Protein AF-A0A4Q2DQT7-F1 (afdb_monomer_lite)

Radius of gyration: 29.02 Å; chains: 1; bounding box: 100×61×74 Å

InterPro domains:
  IPR001128 Cytochrome P450 [PF00067] (127-273)
  IPR001128 Cytochrome P450 [PF00067] (301-373)
  IPR036396 Cytochrome P450 superfamily [G3DSA:1.10.630.10] (74-297)
  IPR036396 Cytochrome P450 superfamily [G3DSA:1.10.630.10] (298-416)
  IPR036396 Cytochrome P450 superfamily [SSF48264] (77-374)
  IPR050121 Cytochrome P450 monooxygenase [PTHR24305] (57-273)

Foldseek 3Di:
DLLLVLLVVLLVCCVPPVDPAPVVVCCSLPVSLVVSLVVVVVVVPDDDDDPVVSSVVSSVSNVVSNLVVQLCQLCDPVNPCNPFDDDSCVSRDCVVLVVCVVVVNNVVVVVVRCVPRNDTHPDPLLVLLVLLLQLQDPPVLVLLVVLLVVLLVVLVVLVQVQLVPDPPSKHKFQPLQSVQLSVLQSLLCQLQVGDRPCNPPNCPVCLQVLQQVLVLLVLQLVVVVVCNSVQCNDCVNVVSVVVLLVVLLVSLVNSVVDDRPGCHSLCSSQVVPDDPVDPVSNVVSSVVSSVCSSVSSPQPDDAADDDDDDDDDDDDDDDDDDDDDPPDPDDPVPDQPQHDDSNGRSCVSVVVVSVVVSVVVDVVFKDKAAPPPPDPPPPVDDDDSVVSVVVQVVRWDPSVHTHTYGDIIMMHTPVVVVVDPDDPPDDDD

pLDDT: mean 72.53, std 17.15, range [27.42, 95.5]

Secondary structure (DSSP, 8-state):
-HHHHHHHHHHHHHHHH----HHHHHIIIIIHHHHHHHHHHHTT-S-PPPHHHHHHHHHHHHHHHHHHHHHHHHHSTTSTTTTS---HHHHH-SHHHHHHHHTT-HHHHHHHHHHHH-S----HHHHHHHHHHHHTSTTHHHHHHHHHHHHHHHHHHHHHHHHHHSGGGEEEEEHHHHHHHHHHHHHHHHHHS----HHHH-STT-HHHHHHHHHHHHHHHTTSTTHHHHHHTSHHHHHHHHHHHHHHHHHHHHHHHS---S--HHHHHTGGG--TT-HHHHHHHHHHHHHHHHHHHHTT--EE------------------S--------TTT--TT--GGGS-TTHHHHHHHHHHHHHHHHHHEEEE-GGGS-TTSS-S---HHHHHHHHHHT-EESSSEEE---EEEEEESGGGGS----------

Sequence (429 aa):
MLHILSAVAVYVFFKEREPVDLPTILALLVAVPSASITLKNYLNLVNPPPFGTSCLQSFFAFYLVLLSCMMAYRLSSFHPLYKYPGPLLCKVTKLWITWLAYRGKLHLYYKSLHDVYGPIVRIVHARLRRRWNEAFSTKPLKDYQDILVERAQQLCDHLEDLCLRAPGDVATFDLAKWISLFSFDFMGDIAFGGGFELMRDQDAQGIWQRMEKGLTHQSIIQHALWVGVAFQSIPFFSAGMRQFARFAMEQAKRRISTDVKRKDLFYHLYEATADPSNPSSYEAQLSAAVTDSTLIIIAERWLNANSSNTGTNTSSSSSSTSEGDQKFKTDREAFIPFSYGPANCAGKPLALLEVRYVIALLVTRFEFFLPVQASEEEMGIPVDSKKLACQWEDALEDRFVFTKGPLRVSVRSRTNNQGGTGTRTAEED

Structure (mmCIF, N/CA/C/O backbone):
data_AF-A0A4Q2DQT7-F1
#
_entry.id   AF-A0A4Q2DQT7-F1
#
loop_
_atom_site.group_PDB
_atom_site.id
_atom_site.type_symbol
_atom_site.label_atom_id
_atom_site.label_alt_id
_atom_site.label_comp_id
_atom_site.label_asym_id
_atom_site.label_entity_id
_atom_site.label_seq_id
_atom_site.pdbx_PDB_ins_code
_atom_site.Cartn_x
_atom_site.Cartn_y
_atom_site.Cartn_z
_atom_site.occupancy
_atom_site.B_iso_or_equiv
_atom_site.auth_seq_id
_atom_site.auth_comp_id
_atom_site.auth_asym_id
_atom_site.auth_atom_id
_atom_site.pdbx_PDB_model_num
ATOM 1 N N . MET A 1 1 ? 35.945 -2.328 -29.315 1.00 69.44 1 MET A N 1
ATOM 2 C CA . MET A 1 1 ? 35.466 -3.507 -28.560 1.00 69.44 1 MET A CA 1
ATOM 3 C C . MET A 1 1 ? 35.268 -3.226 -27.074 1.00 69.44 1 MET A C 1
ATOM 5 O O . MET A 1 1 ? 34.177 -3.494 -26.597 1.00 69.44 1 MET A O 1
ATOM 9 N N . LEU A 1 2 ? 36.235 -2.628 -26.363 1.00 79.50 2 LEU A N 1
ATOM 10 C CA . LEU A 1 2 ? 36.124 -2.368 -24.915 1.00 79.50 2 LEU A CA 1
ATOM 11 C C . LEU A 1 2 ? 34.833 -1.626 -24.495 1.00 79.50 2 LEU A C 1
ATOM 13 O O . LEU A 1 2 ? 34.138 -2.093 -23.602 1.00 79.50 2 LEU A O 1
ATOM 17 N N . HIS A 1 3 ? 34.454 -0.544 -25.192 1.00 80.88 3 HIS A N 1
ATOM 18 C CA . HIS A 1 3 ? 33.212 0.203 -24.906 1.00 80.88 3 HIS A CA 1
ATOM 19 C C . HIS A 1 3 ? 31.926 -0.603 -25.137 1.00 80.88 3 HIS A C 1
ATOM 21 O O . HIS A 1 3 ? 30.912 -0.343 -24.502 1.00 80.88 3 HIS A O 1
ATOM 27 N N . ILE A 1 4 ? 31.961 -1.567 -26.061 1.00 83.62 4 ILE A N 1
ATOM 28 C CA . ILE A 1 4 ? 30.804 -2.412 -26.377 1.00 83.62 4 ILE A CA 1
ATOM 29 C C . ILE A 1 4 ? 30.608 -3.417 -25.241 1.00 83.62 4 ILE A C 1
ATOM 31 O O . ILE A 1 4 ? 29.507 -3.548 -24.721 1.00 83.62 4 ILE A O 1
ATOM 35 N N . LEU A 1 5 ? 31.692 -4.073 -24.811 1.00 86.25 5 LEU A N 1
ATOM 36 C CA . LEU A 1 5 ? 31.664 -5.031 -23.705 1.00 86.25 5 LEU A CA 1
ATOM 37 C C . LEU A 1 5 ? 31.256 -4.363 -22.388 1.00 86.25 5 LEU A C 1
ATOM 39 O O . LEU A 1 5 ? 30.416 -4.903 -21.673 1.00 86.25 5 LEU A O 1
ATOM 43 N N . SER A 1 6 ? 31.786 -3.171 -22.091 1.00 86.94 6 SER A N 1
ATOM 44 C CA . SER A 1 6 ? 31.409 -2.442 -20.877 1.00 86.94 6 SER A CA 1
ATOM 45 C C . SER A 1 6 ? 29.956 -1.962 -20.911 1.00 86.94 6 SER A C 1
ATOM 47 O O . SER A 1 6 ? 29.261 -2.098 -19.908 1.00 86.94 6 SER A O 1
ATOM 49 N N . ALA A 1 7 ? 29.451 -1.490 -22.056 1.00 88.56 7 ALA A N 1
ATOM 50 C CA . ALA A 1 7 ? 28.042 -1.119 -22.204 1.00 88.56 7 ALA A CA 1
ATOM 51 C C . ALA A 1 7 ? 27.091 -2.319 -22.039 1.00 88.56 7 ALA A C 1
ATOM 53 O O . ALA A 1 7 ? 26.059 -2.195 -21.381 1.00 88.56 7 ALA A O 1
ATOM 54 N N . VAL A 1 8 ? 27.442 -3.489 -22.587 1.00 89.00 8 VAL A N 1
ATOM 55 C CA . VAL A 1 8 ? 26.651 -4.722 -22.426 1.00 89.00 8 VAL A CA 1
ATOM 56 C C . VAL A 1 8 ? 26.678 -5.209 -20.975 1.00 89.00 8 VAL A C 1
ATOM 58 O O . VAL A 1 8 ? 25.630 -5.557 -20.439 1.00 89.00 8 VAL A O 1
ATOM 61 N N . ALA A 1 9 ? 27.836 -5.181 -20.311 1.00 87.62 9 ALA A N 1
ATOM 62 C CA . ALA A 1 9 ? 27.949 -5.549 -18.898 1.00 87.62 9 ALA A CA 1
ATOM 63 C C . ALA A 1 9 ? 27.107 -4.626 -18.001 1.00 87.62 9 ALA A C 1
ATOM 65 O O . ALA A 1 9 ? 26.359 -5.102 -17.148 1.00 87.62 9 ALA A O 1
ATOM 66 N N . VAL A 1 10 ? 27.164 -3.311 -18.243 1.00 88.50 10 VAL A N 1
ATOM 67 C CA . VAL A 1 10 ? 26.319 -2.331 -17.548 1.00 88.50 10 VAL A CA 1
ATOM 68 C C . VAL A 1 10 ? 24.841 -2.602 -17.829 1.00 88.50 10 VAL A C 1
ATOM 70 O O . VAL A 1 10 ? 24.042 -2.617 -16.898 1.00 88.50 10 VAL A O 1
ATOM 73 N N . TYR A 1 11 ? 24.461 -2.889 -19.077 1.00 87.69 11 TYR A N 1
ATOM 74 C CA . TYR A 1 11 ? 23.084 -3.245 -19.421 1.00 87.69 11 TYR A CA 1
ATOM 75 C C . TYR A 1 11 ? 22.578 -4.477 -18.652 1.00 87.69 11 TYR A C 1
ATOM 77 O O . TYR A 1 11 ? 21.480 -4.436 -18.096 1.00 87.69 11 TYR A O 1
ATOM 85 N N . VAL A 1 12 ? 23.368 -5.555 -18.594 1.00 84.44 12 VAL A N 1
ATOM 86 C CA . VAL A 1 12 ? 23.012 -6.772 -17.843 1.00 84.44 12 VAL A CA 1
ATOM 87 C C . VAL A 1 12 ? 22.871 -6.458 -16.355 1.00 84.44 12 VAL A C 1
ATOM 89 O O . VAL A 1 12 ? 21.875 -6.840 -15.748 1.00 84.44 12 VAL A O 1
ATOM 92 N N . PHE A 1 13 ? 23.786 -5.664 -15.792 1.00 84.25 13 PHE A N 1
ATOM 93 C CA . PHE A 1 13 ? 23.692 -5.221 -14.401 1.00 84.25 13 PHE A CA 1
ATOM 94 C C . PHE A 1 13 ? 22.403 -4.430 -14.127 1.00 84.25 13 PHE A C 1
ATOM 96 O O . PHE A 1 13 ? 21.701 -4.707 -13.154 1.00 84.25 13 PHE A O 1
ATOM 103 N N . PHE A 1 14 ? 22.048 -3.480 -15.000 1.00 77.00 14 PHE A N 1
ATOM 104 C CA . PHE A 1 14 ? 20.793 -2.729 -14.893 1.00 77.00 14 PHE A CA 1
ATOM 105 C C . PHE A 1 14 ? 19.562 -3.634 -15.001 1.00 77.00 14 PHE A C 1
ATOM 107 O O . PHE A 1 14 ? 18.567 -3.373 -14.331 1.00 77.00 14 PHE A O 1
ATOM 114 N N . LYS A 1 15 ? 19.622 -4.681 -15.831 1.00 74.06 15 LYS A N 1
ATOM 115 C CA . LYS A 1 15 ? 18.531 -5.645 -16.012 1.00 74.06 15 LYS A CA 1
ATOM 116 C C . LYS A 1 15 ? 18.326 -6.537 -14.783 1.00 74.06 15 LYS A C 1
ATOM 118 O O . LYS A 1 15 ? 17.186 -6.867 -14.485 1.00 74.06 15 LYS A O 1
ATOM 123 N N . GLU A 1 16 ? 19.397 -6.952 -1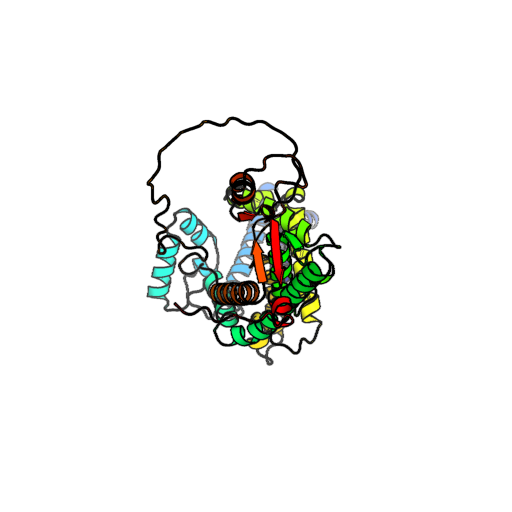4.110 1.00 70.56 16 GLU A N 1
ATOM 124 C CA . GLU A 1 16 ? 19.319 -7.897 -12.986 1.00 70.56 16 GLU A CA 1
ATOM 125 C C . GLU A 1 16 ? 19.112 -7.219 -11.631 1.00 70.56 16 GLU A C 1
ATOM 127 O O . GLU A 1 16 ? 18.407 -7.757 -10.780 1.00 70.56 16 GLU A O 1
ATOM 132 N N . ARG A 1 17 ? 19.747 -6.062 -11.404 1.00 66.38 17 ARG A N 1
ATOM 133 C CA . ARG A 1 17 ? 19.802 -5.435 -10.073 1.00 66.38 17 ARG A CA 1
ATOM 134 C C . ARG A 1 17 ? 18.952 -4.183 -9.915 1.00 66.38 17 ARG A C 1
ATOM 136 O O . ARG A 1 17 ? 18.765 -3.764 -8.779 1.00 66.38 17 ARG A O 1
ATOM 143 N N . GLU A 1 18 ? 18.491 -3.588 -11.018 1.00 69.94 18 GLU A N 1
ATOM 144 C CA . GLU A 1 18 ? 17.679 -2.360 -11.042 1.00 69.94 18 GLU A CA 1
ATOM 145 C C . GLU A 1 18 ? 18.135 -1.304 -10.003 1.00 69.94 18 GLU A C 1
ATOM 147 O O . GLU A 1 18 ? 17.365 -0.936 -9.114 1.00 69.94 18 GLU A O 1
ATOM 152 N N . PRO A 1 19 ? 19.397 -0.821 -10.062 1.00 68.38 19 PRO A N 1
ATOM 153 C CA . PRO A 1 19 ? 19.912 0.111 -9.063 1.00 68.38 19 PRO A CA 1
ATOM 154 C C . PRO A 1 19 ? 19.087 1.404 -9.065 1.00 68.38 19 PRO A C 1
ATOM 156 O O . PRO A 1 19 ? 18.915 2.046 -10.103 1.00 68.38 19 PRO A O 1
ATOM 159 N N . VAL A 1 20 ? 18.580 1.782 -7.892 1.00 61.34 20 VAL A N 1
ATOM 160 C CA . VAL A 1 20 ? 17.772 2.998 -7.676 1.00 61.34 20 VAL A CA 1
ATOM 161 C C . VAL A 1 20 ? 18.572 4.128 -7.037 1.00 61.34 20 VAL A C 1
ATOM 163 O O . VAL A 1 20 ? 18.120 5.269 -6.976 1.00 61.34 20 VAL A O 1
ATOM 166 N N . ASP A 1 21 ? 19.764 3.825 -6.539 1.00 70.69 21 ASP A N 1
ATOM 167 C CA . ASP A 1 21 ? 20.616 4.767 -5.848 1.00 70.69 21 ASP A CA 1
ATOM 168 C C . ASP A 1 21 ? 21.460 5.584 -6.836 1.00 70.69 21 ASP A C 1
ATOM 170 O O . ASP A 1 21 ? 22.226 5.066 -7.652 1.00 70.69 21 ASP A O 1
ATOM 174 N N . LEU A 1 22 ? 21.324 6.907 -6.730 1.00 71.12 22 LEU A N 1
ATOM 175 C CA . LEU A 1 22 ? 22.014 7.874 -7.576 1.00 71.12 22 LEU A CA 1
ATOM 176 C C . LEU A 1 22 ? 23.541 7.661 -7.674 1.00 71.12 22 LEU A C 1
ATOM 178 O O . LEU A 1 22 ? 24.047 7.734 -8.794 1.00 71.12 22 LEU A O 1
ATOM 182 N N . PRO A 1 23 ? 24.300 7.373 -6.592 1.00 79.38 23 PRO A N 1
ATOM 183 C CA . PRO A 1 23 ? 25.744 7.170 -6.710 1.00 79.38 23 PRO A CA 1
ATOM 184 C C . PRO A 1 23 ? 26.111 5.941 -7.551 1.00 79.38 23 PRO A C 1
ATOM 186 O O . PRO A 1 23 ? 27.012 6.045 -8.381 1.00 79.38 23 PRO A O 1
ATOM 189 N N . THR A 1 24 ? 25.406 4.811 -7.416 1.00 78.44 24 THR A N 1
ATOM 190 C CA . THR A 1 24 ? 25.658 3.628 -8.259 1.00 78.44 24 THR A CA 1
ATOM 191 C C . THR A 1 24 ? 25.284 3.894 -9.712 1.00 78.44 24 THR A C 1
ATOM 193 O O . THR A 1 24 ? 26.037 3.531 -10.615 1.00 78.44 24 THR A O 1
ATOM 196 N N . ILE A 1 25 ? 24.172 4.594 -9.962 1.00 80.31 25 ILE A N 1
ATOM 197 C CA . ILE A 1 25 ? 23.775 4.988 -11.322 1.00 80.31 25 ILE A CA 1
ATOM 198 C C . ILE A 1 25 ? 24.847 5.885 -11.959 1.00 80.31 25 ILE A C 1
ATOM 200 O O . ILE A 1 25 ? 25.268 5.635 -13.090 1.00 80.31 25 ILE A O 1
ATOM 204 N N . LEU A 1 26 ? 25.325 6.903 -11.237 1.00 83.31 26 LEU A N 1
ATOM 205 C CA . LEU A 1 26 ? 26.382 7.797 -11.714 1.00 83.31 26 LEU A CA 1
ATOM 206 C C . LEU A 1 26 ? 27.704 7.047 -11.927 1.00 83.31 26 LEU A C 1
ATOM 208 O O . LEU A 1 26 ? 28.368 7.262 -12.939 1.00 83.31 26 LEU A O 1
ATOM 212 N N . ALA A 1 27 ? 28.066 6.120 -11.039 1.00 87.12 27 ALA A N 1
ATOM 213 C CA . ALA A 1 27 ? 29.253 5.286 -11.208 1.00 87.12 27 ALA A CA 1
ATOM 214 C C . ALA A 1 27 ? 29.168 4.427 -12.484 1.00 87.12 27 ALA A C 1
ATOM 216 O O . ALA A 1 27 ? 30.101 4.407 -13.288 1.00 87.12 27 ALA A O 1
ATOM 217 N N . LEU A 1 28 ? 28.032 3.773 -12.731 1.00 86.69 28 LEU A N 1
ATOM 218 C CA . LEU A 1 28 ? 27.845 2.908 -13.898 1.00 86.69 28 LEU A CA 1
ATOM 219 C C . LEU A 1 28 ? 27.759 3.681 -15.220 1.00 86.69 28 LEU A C 1
ATOM 221 O O . LEU A 1 28 ? 28.260 3.204 -16.236 1.00 86.69 28 LEU A O 1
ATOM 225 N N . LEU A 1 29 ? 27.134 4.861 -15.228 1.00 87.06 29 LEU A N 1
ATOM 226 C CA . LEU A 1 29 ? 26.918 5.641 -16.452 1.00 87.06 29 LEU A CA 1
ATOM 227 C C . LEU A 1 29 ? 28.046 6.631 -16.762 1.00 87.06 29 LEU A C 1
ATOM 229 O O . LEU A 1 29 ? 28.227 6.992 -17.922 1.00 87.06 29 LEU A O 1
ATOM 233 N N . VAL A 1 30 ? 28.813 7.067 -15.759 1.00 87.44 30 VAL A N 1
ATOM 234 C CA . VAL A 1 30 ? 29.878 8.070 -15.930 1.00 87.44 30 VAL A CA 1
ATOM 235 C C . VAL A 1 30 ? 31.259 7.469 -15.686 1.00 87.44 30 VAL A C 1
ATOM 237 O O . VAL A 1 30 ? 32.154 7.653 -16.513 1.00 87.44 30 VAL A O 1
ATOM 240 N N . ALA A 1 31 ? 31.457 6.717 -14.599 1.00 85.88 31 ALA A N 1
ATOM 241 C CA . ALA A 1 31 ? 32.786 6.209 -14.250 1.00 85.88 31 ALA A CA 1
ATOM 242 C C . ALA A 1 31 ? 33.231 5.046 -15.154 1.00 85.88 31 ALA A C 1
ATOM 244 O O . ALA A 1 31 ? 34.383 5.016 -15.578 1.00 85.88 31 ALA A O 1
ATOM 245 N N . VAL A 1 32 ? 32.329 4.132 -15.528 1.00 87.00 32 VAL A N 1
ATOM 246 C CA . VAL A 1 32 ? 32.640 2.997 -16.427 1.00 87.00 32 VAL A CA 1
ATOM 247 C C . VAL A 1 32 ? 33.098 3.433 -17.832 1.00 87.00 32 VAL A C 1
ATOM 249 O O . VAL A 1 32 ? 34.148 2.956 -18.288 1.00 87.00 32 VAL A O 1
ATOM 252 N N . PRO A 1 33 ? 32.390 4.332 -18.550 1.00 86.25 33 PRO A N 1
ATOM 253 C CA . PRO A 1 33 ? 32.889 4.832 -19.830 1.00 86.25 33 PRO A CA 1
ATOM 254 C C . PRO A 1 33 ? 34.179 5.646 -19.669 1.00 86.25 33 PRO A C 1
ATOM 256 O O . PRO A 1 33 ? 35.069 5.509 -20.507 1.00 86.25 33 PRO A O 1
ATOM 259 N N . SER A 1 34 ? 34.337 6.397 -18.571 1.00 85.88 34 SER A N 1
ATOM 260 C CA . SER A 1 34 ? 35.576 7.132 -18.265 1.00 85.88 34 SER A CA 1
ATOM 261 C C . SER A 1 34 ? 36.776 6.198 -18.066 1.00 85.88 34 SER A C 1
ATOM 263 O O . SER A 1 34 ? 37.821 6.393 -18.680 1.00 85.88 34 SER A O 1
ATOM 265 N N . ALA A 1 35 ? 36.617 5.123 -17.292 1.00 83.62 35 ALA A N 1
ATOM 266 C CA . ALA A 1 35 ? 37.656 4.115 -17.086 1.00 83.62 35 ALA A CA 1
ATOM 267 C C . ALA A 1 35 ? 38.010 3.377 -18.387 1.00 83.62 35 ALA A C 1
ATOM 269 O O . ALA A 1 35 ? 39.180 3.100 -18.654 1.00 83.62 35 ALA A O 1
ATOM 270 N N . SER A 1 36 ? 37.010 3.118 -19.240 1.00 80.62 36 SER A N 1
ATOM 271 C CA . SER A 1 36 ? 37.222 2.511 -20.560 1.00 80.62 36 SER A CA 1
ATOM 272 C C . SER A 1 36 ? 38.060 3.411 -21.483 1.00 80.62 36 SER A C 1
ATOM 274 O O . SER A 1 36 ? 38.843 2.899 -22.283 1.00 80.62 36 SER A O 1
ATOM 276 N N . ILE A 1 37 ? 37.919 4.740 -21.377 1.00 79.75 37 ILE A N 1
ATOM 277 C CA . ILE A 1 37 ? 38.745 5.720 -22.107 1.00 79.75 37 ILE A CA 1
ATOM 278 C C . ILE A 1 37 ? 40.188 5.676 -21.602 1.00 79.75 37 ILE A C 1
ATOM 280 O O . ILE A 1 37 ? 41.107 5.526 -22.406 1.00 79.75 37 ILE A O 1
ATOM 284 N N . THR A 1 38 ? 40.391 5.760 -20.284 1.00 77.69 38 THR A N 1
ATOM 285 C CA . THR A 1 38 ? 41.729 5.747 -19.674 1.00 77.69 38 THR A CA 1
ATOM 286 C C . THR A 1 38 ? 42.491 4.474 -20.025 1.00 77.69 38 THR A C 1
ATOM 288 O O . THR A 1 38 ? 43.654 4.544 -20.411 1.00 77.69 38 THR A O 1
ATOM 291 N N . LEU A 1 39 ? 41.823 3.318 -19.982 1.00 79.00 39 LEU A N 1
ATOM 292 C CA . LEU A 1 39 ? 42.427 2.035 -20.338 1.00 79.00 39 LEU A CA 1
ATOM 293 C C . LEU A 1 39 ? 42.782 1.954 -21.831 1.00 79.00 39 LEU A C 1
ATOM 295 O O . LEU A 1 39 ? 43.854 1.473 -22.185 1.00 79.00 39 LEU A O 1
ATOM 299 N N . LYS A 1 40 ? 41.919 2.463 -22.718 1.00 75.81 40 LYS A N 1
ATOM 300 C CA . LYS A 1 40 ? 42.194 2.514 -24.163 1.00 75.81 40 LYS A CA 1
ATOM 301 C C . LYS A 1 40 ? 43.375 3.435 -24.491 1.00 75.81 40 LYS A C 1
ATOM 303 O O . LYS A 1 40 ? 44.184 3.083 -25.344 1.00 75.81 40 LYS A O 1
ATOM 308 N N . ASN A 1 41 ? 43.473 4.576 -23.809 1.00 73.62 41 ASN A N 1
ATOM 309 C CA . ASN A 1 41 ? 44.584 5.516 -23.960 1.00 73.62 41 ASN A CA 1
ATOM 310 C C . ASN A 1 41 ? 45.892 4.939 -23.395 1.00 73.62 41 ASN A C 1
ATOM 312 O O . ASN A 1 41 ? 46.941 5.109 -24.003 1.00 73.62 41 ASN A O 1
ATOM 316 N N . TYR A 1 42 ? 45.830 4.212 -22.275 1.00 73.25 42 TYR A N 1
ATOM 317 C CA . TYR A 1 42 ? 46.986 3.543 -21.667 1.00 73.25 42 TYR A CA 1
ATOM 318 C C . TYR A 1 42 ? 47.551 2.416 -22.546 1.00 73.25 42 TYR A C 1
ATOM 320 O O . TYR A 1 42 ? 48.763 2.257 -22.650 1.00 73.25 42 TYR A O 1
ATOM 328 N N . LEU A 1 43 ? 46.682 1.662 -23.227 1.00 74.50 43 LEU A N 1
ATOM 329 C CA . LEU A 1 43 ? 47.076 0.546 -24.095 1.00 74.50 43 LEU A CA 1
ATOM 330 C C . LEU A 1 43 ? 47.658 0.979 -25.459 1.00 74.50 43 LEU A C 1
ATOM 332 O O . LEU A 1 43 ? 48.046 0.113 -26.234 1.00 74.50 43 LEU A O 1
ATOM 336 N N . ASN A 1 44 ? 47.735 2.285 -25.755 1.00 65.62 44 ASN A N 1
ATOM 337 C CA . ASN A 1 44 ? 48.498 2.876 -26.869 1.00 65.62 44 ASN A CA 1
ATOM 338 C C . ASN A 1 44 ? 48.369 2.166 -28.237 1.00 65.62 44 ASN A C 1
ATOM 340 O O . ASN A 1 44 ? 49.344 1.998 -28.966 1.00 65.62 44 ASN A O 1
ATOM 344 N N . LEU A 1 45 ? 47.156 1.746 -28.617 1.00 61.16 45 LEU A N 1
ATOM 345 C CA . LEU A 1 45 ? 46.973 0.920 -29.819 1.00 61.16 45 LEU A CA 1
ATOM 346 C C . LEU A 1 45 ? 46.780 1.693 -31.137 1.00 61.16 45 LEU A C 1
ATOM 348 O O . LEU A 1 45 ? 46.854 1.069 -32.189 1.00 61.16 45 LEU A O 1
ATOM 352 N N . VAL A 1 46 ? 46.542 3.011 -31.132 1.00 57.97 46 VAL A N 1
ATOM 353 C CA . VAL A 1 46 ? 46.389 3.830 -32.357 1.00 57.97 46 VAL A CA 1
ATOM 354 C C . VAL A 1 46 ? 46.715 5.295 -32.036 1.00 57.97 46 VAL A C 1
ATOM 356 O O . VAL A 1 46 ? 46.323 5.760 -30.968 1.00 57.97 46 VAL A O 1
ATOM 359 N N . ASN A 1 47 ? 47.380 6.014 -32.956 1.00 65.00 47 ASN A N 1
ATOM 360 C CA . ASN A 1 47 ? 47.618 7.470 -32.921 1.00 65.00 47 ASN A CA 1
ATOM 361 C C . ASN A 1 47 ? 46.479 8.225 -32.202 1.00 65.00 47 ASN A C 1
ATOM 363 O O . ASN A 1 47 ? 45.355 8.219 -32.718 1.00 65.00 47 ASN A O 1
ATOM 367 N N . PRO A 1 48 ? 46.718 8.831 -31.022 1.00 64.12 48 PRO A N 1
ATOM 368 C CA . PRO A 1 48 ? 45.631 9.341 -30.204 1.00 64.12 48 PRO A CA 1
ATOM 369 C C . PRO A 1 48 ? 45.024 10.588 -30.864 1.00 64.12 48 PRO A C 1
ATOM 371 O O . PRO A 1 48 ? 45.728 11.582 -31.061 1.00 64.12 48 PRO A O 1
ATOM 374 N N . PRO A 1 49 ? 43.719 10.577 -31.194 1.00 67.50 49 PRO A N 1
ATOM 375 C CA . PRO A 1 49 ? 43.025 11.800 -31.556 1.00 67.50 49 PRO A CA 1
ATOM 376 C C . PRO A 1 49 ? 43.031 12.772 -30.363 1.00 67.50 49 PRO A C 1
ATOM 378 O O . PRO A 1 49 ? 43.193 12.334 -29.215 1.00 67.50 49 PRO A O 1
ATOM 381 N N . PRO A 1 50 ? 42.791 14.078 -30.589 1.00 78.88 50 PRO A N 1
ATOM 382 C CA . PRO A 1 50 ? 42.690 15.063 -29.516 1.00 78.88 50 PRO A CA 1
ATOM 383 C C . PRO A 1 50 ? 41.765 14.567 -28.402 1.00 78.88 50 PRO A C 1
ATOM 385 O O . PRO A 1 50 ? 40.658 14.095 -28.680 1.00 78.88 50 PRO A O 1
ATOM 388 N N . PHE A 1 51 ? 42.206 14.694 -27.147 1.00 75.06 51 PHE A N 1
ATOM 389 C CA . PHE A 1 51 ? 41.544 14.123 -25.967 1.00 75.06 51 PHE A CA 1
ATOM 390 C C . PHE A 1 51 ? 40.019 14.340 -25.950 1.00 75.06 51 PHE A C 1
ATOM 392 O O . PHE A 1 51 ? 39.262 13.399 -25.718 1.00 75.06 51 PHE A O 1
ATOM 399 N N . GLY A 1 52 ? 39.552 15.546 -26.296 1.00 76.88 52 GLY A N 1
ATOM 400 C CA . GLY A 1 52 ? 38.122 15.870 -26.340 1.00 76.88 52 GLY A CA 1
ATOM 401 C C . GLY A 1 52 ? 37.313 15.026 -27.334 1.00 76.88 52 GLY A C 1
ATOM 402 O O . GLY A 1 52 ? 36.225 14.555 -27.005 1.00 76.88 52 GLY A O 1
ATOM 403 N N . THR A 1 53 ? 37.856 14.769 -28.527 1.00 78.56 53 THR A N 1
ATOM 404 C CA . THR A 1 53 ? 37.180 13.953 -29.554 1.00 78.56 53 THR A CA 1
ATOM 405 C C . THR A 1 53 ? 37.118 12.477 -29.159 1.00 78.56 53 THR A C 1
ATOM 407 O O . THR A 1 53 ? 36.079 11.838 -29.329 1.00 78.56 53 THR A O 1
ATOM 410 N N . SER A 1 54 ? 38.175 11.964 -28.521 1.00 77.44 54 SER A N 1
ATOM 411 C CA . SER A 1 54 ? 38.231 10.604 -27.971 1.00 77.44 54 SER A CA 1
ATOM 412 C C . SER A 1 54 ? 37.217 10.394 -26.843 1.00 77.44 54 SER A C 1
ATOM 414 O O . SER A 1 54 ? 36.572 9.343 -26.781 1.00 77.44 54 SER A O 1
ATOM 416 N N . CYS A 1 55 ? 37.025 11.400 -25.983 1.00 81.56 55 CYS A N 1
ATOM 417 C CA . CYS A 1 55 ? 36.004 11.386 -24.937 1.00 81.56 55 CYS A CA 1
ATOM 418 C C . CYS A 1 55 ? 34.593 11.362 -25.536 1.00 81.56 55 CYS A C 1
ATOM 420 O O . CYS A 1 55 ? 33.824 10.445 -25.244 1.00 81.56 55 CYS A O 1
ATOM 422 N N . LEU A 1 56 ? 34.272 12.308 -26.426 1.00 84.44 56 LEU A N 1
ATOM 423 C CA . LEU A 1 56 ? 32.962 12.383 -27.083 1.00 84.44 56 LEU A CA 1
ATOM 424 C C . LEU A 1 56 ? 32.615 11.084 -27.815 1.00 84.44 56 LEU A C 1
ATOM 426 O O . LEU A 1 56 ? 31.533 10.536 -27.611 1.00 84.44 56 LEU A O 1
ATOM 430 N N . GLN A 1 57 ? 33.547 10.547 -28.605 1.00 83.31 57 GLN A N 1
ATOM 431 C CA . GLN A 1 57 ? 33.340 9.305 -29.348 1.00 83.31 57 GLN A CA 1
ATOM 432 C C . GLN A 1 57 ? 33.096 8.109 -28.418 1.00 83.31 57 GLN A C 1
ATOM 434 O O . GLN A 1 57 ? 32.259 7.258 -28.715 1.00 83.31 57 GLN A O 1
ATOM 439 N N . SER A 1 58 ? 33.804 8.034 -27.291 1.00 82.75 58 SER A N 1
ATOM 440 C CA . SER A 1 58 ? 33.698 6.911 -26.355 1.00 82.75 58 SER A CA 1
ATOM 441 C C . SER A 1 58 ? 32.394 6.935 -25.562 1.00 82.75 58 SER A C 1
ATOM 443 O O . SER A 1 58 ? 31.734 5.902 -25.451 1.00 82.75 58 SER A O 1
ATOM 445 N N . PHE A 1 59 ? 31.989 8.106 -25.062 1.00 89.06 59 PHE A N 1
ATOM 446 C CA . PHE A 1 59 ? 30.687 8.276 -24.417 1.00 89.06 59 PHE A CA 1
ATOM 447 C C . PHE A 1 59 ? 29.548 8.032 -25.409 1.00 89.06 59 PHE A C 1
ATOM 449 O O . PHE A 1 59 ? 28.621 7.287 -25.100 1.00 89.06 59 PHE A O 1
ATOM 456 N N . PHE A 1 60 ? 29.641 8.584 -26.622 1.00 90.12 60 PHE A N 1
ATOM 457 C CA . PHE A 1 60 ? 28.644 8.364 -27.666 1.00 90.12 60 PHE A CA 1
ATOM 458 C C . PHE A 1 60 ? 28.508 6.879 -28.019 1.00 90.12 60 PHE A C 1
ATOM 460 O O . PHE A 1 60 ? 27.399 6.351 -28.015 1.00 90.12 60 PHE A O 1
ATOM 467 N N . ALA A 1 61 ? 29.622 6.179 -28.254 1.00 88.00 61 ALA A N 1
ATOM 468 C CA . ALA A 1 61 ? 29.610 4.751 -28.562 1.00 88.00 61 ALA A CA 1
ATOM 469 C C . ALA A 1 61 ? 29.037 3.912 -27.408 1.00 88.00 61 ALA A C 1
ATOM 471 O O . ALA A 1 61 ? 28.233 3.014 -27.650 1.00 88.00 61 ALA A O 1
ATOM 472 N N . PHE A 1 62 ? 29.409 4.218 -26.162 1.00 90.31 62 PHE A N 1
ATOM 473 C CA . PHE A 1 62 ? 28.881 3.543 -24.976 1.00 90.31 62 PHE A CA 1
ATOM 474 C C . PHE A 1 62 ? 27.359 3.706 -24.860 1.00 90.31 62 PHE A C 1
ATOM 476 O O . PHE A 1 62 ? 26.640 2.712 -24.754 1.00 90.31 62 PHE A O 1
ATOM 483 N N . TYR A 1 63 ? 26.850 4.940 -24.948 1.00 91.31 63 TYR A N 1
ATOM 484 C CA . TYR A 1 63 ? 25.413 5.204 -24.856 1.00 91.31 63 TYR A CA 1
ATOM 485 C C . TYR A 1 63 ? 24.633 4.644 -26.043 1.00 91.31 63 TYR A C 1
ATOM 487 O O . TYR A 1 63 ? 23.538 4.123 -25.851 1.00 91.31 63 TYR A O 1
ATOM 495 N N . LEU A 1 64 ? 25.187 4.700 -27.256 1.00 92.50 64 LEU A N 1
ATOM 496 C CA . LEU A 1 64 ? 24.556 4.122 -28.439 1.00 92.50 64 LEU A CA 1
ATOM 497 C C . LEU A 1 64 ? 24.385 2.609 -28.275 1.00 92.50 64 LEU A C 1
ATOM 499 O O . LEU A 1 64 ? 23.291 2.096 -28.506 1.00 92.50 64 LEU A O 1
ATOM 503 N N . VAL A 1 65 ? 25.421 1.904 -27.805 1.00 91.81 65 VAL A N 1
ATOM 504 C CA . VAL A 1 65 ? 25.334 0.463 -27.523 1.00 91.81 65 VAL A CA 1
ATOM 505 C C . VAL A 1 65 ? 24.321 0.193 -26.414 1.00 91.81 65 VAL A C 1
ATOM 507 O O . VAL A 1 65 ? 23.426 -0.625 -26.608 1.00 91.81 65 VAL A O 1
ATOM 510 N N . LEU A 1 66 ? 24.387 0.921 -25.298 1.00 88.12 66 LEU A N 1
ATOM 511 C CA . LEU A 1 66 ? 23.461 0.767 -24.173 1.00 88.12 66 LEU A CA 1
ATOM 512 C C . LEU A 1 66 ? 21.991 0.940 -24.606 1.00 88.12 66 LEU A C 1
ATOM 514 O O . LEU A 1 66 ? 21.139 0.103 -24.295 1.00 88.12 66 LEU A O 1
ATOM 518 N N . LEU A 1 67 ? 21.695 1.998 -25.367 1.00 89.31 67 LEU A N 1
ATOM 519 C CA . LEU A 1 67 ? 20.362 2.269 -25.906 1.00 89.31 67 LEU A CA 1
ATOM 520 C C . LEU A 1 67 ? 19.941 1.206 -26.923 1.00 89.31 67 LEU A C 1
ATOM 522 O O . LEU A 1 67 ? 18.791 0.769 -26.892 1.00 89.31 67 LEU A O 1
ATOM 526 N N . SER A 1 68 ? 20.858 0.747 -27.779 1.00 90.00 68 SER A N 1
ATOM 527 C CA . SER A 1 68 ? 20.577 -0.311 -28.752 1.00 90.00 68 SER A CA 1
ATOM 528 C C . SER A 1 68 ? 20.235 -1.642 -28.072 1.00 90.00 68 SER A C 1
ATOM 530 O O . SER A 1 68 ? 19.234 -2.256 -28.433 1.00 90.00 68 SER A O 1
ATOM 532 N N . CYS A 1 69 ? 20.966 -2.041 -27.022 1.00 87.88 69 CYS A N 1
ATOM 533 C CA . CYS A 1 69 ? 20.665 -3.226 -26.215 1.00 87.88 69 CYS A CA 1
ATOM 534 C C . CYS A 1 69 ? 19.300 -3.098 -25.529 1.00 87.88 69 CYS A C 1
ATOM 536 O O . CYS A 1 69 ? 18.488 -4.024 -25.569 1.00 87.88 69 CYS A O 1
ATOM 538 N N . MET A 1 70 ? 19.005 -1.925 -24.958 1.00 84.44 70 MET A N 1
ATOM 539 C CA . MET A 1 70 ? 17.707 -1.646 -24.345 1.00 84.44 70 MET A CA 1
ATOM 540 C C . MET A 1 70 ? 16.560 -1.736 -25.363 1.00 84.44 70 MET A C 1
ATOM 542 O O . MET A 1 70 ? 15.527 -2.341 -25.068 1.00 84.44 70 MET A O 1
ATOM 546 N N . MET A 1 71 ? 16.720 -1.143 -26.550 1.00 87.19 71 MET A N 1
ATOM 547 C CA . MET A 1 71 ? 15.730 -1.194 -27.629 1.00 87.19 71 MET A CA 1
ATOM 548 C C . MET A 1 71 ? 15.529 -2.621 -28.133 1.00 87.19 71 MET A C 1
ATOM 550 O O . MET A 1 71 ? 14.387 -3.074 -28.211 1.00 87.19 71 MET A O 1
ATOM 554 N N . ALA A 1 72 ? 16.624 -3.335 -28.408 1.00 88.44 72 ALA A N 1
ATOM 555 C CA . ALA A 1 72 ? 16.605 -4.714 -28.873 1.00 88.44 72 ALA A CA 1
ATOM 556 C C . ALA A 1 72 ? 15.861 -5.615 -27.885 1.00 88.44 72 ALA A C 1
ATOM 558 O O . ALA A 1 72 ? 14.960 -6.342 -28.286 1.00 88.44 72 ALA A O 1
ATOM 559 N N . TYR A 1 73 ? 16.141 -5.505 -26.584 1.00 84.62 73 TYR A N 1
ATOM 560 C CA . TYR A 1 73 ? 15.420 -6.278 -25.576 1.00 84.62 73 TYR A CA 1
ATOM 561 C C . TYR A 1 73 ? 13.941 -5.893 -25.484 1.00 84.62 73 TYR A C 1
ATOM 563 O O . TYR A 1 73 ? 13.091 -6.771 -25.497 1.00 84.62 73 TYR A O 1
ATOM 571 N N . ARG A 1 74 ? 13.596 -4.597 -25.428 1.00 79.00 74 ARG A N 1
ATOM 572 C CA . ARG A 1 74 ? 12.198 -4.140 -25.247 1.00 79.00 74 ARG A CA 1
ATOM 573 C C . ARG A 1 74 ? 11.280 -4.431 -26.436 1.00 79.00 74 ARG A C 1
ATOM 575 O O . ARG A 1 74 ? 10.058 -4.490 -26.241 1.00 79.00 74 ARG A O 1
ATOM 582 N N . LEU A 1 75 ? 11.859 -4.552 -27.632 1.00 84.56 75 LEU A N 1
ATOM 583 C CA . LEU A 1 75 ? 11.177 -4.895 -28.881 1.00 84.56 75 LEU A CA 1
ATOM 584 C C . LEU A 1 75 ? 11.262 -6.387 -29.223 1.00 84.56 75 LEU A C 1
ATOM 586 O O . LEU A 1 75 ? 10.515 -6.828 -30.087 1.00 84.56 75 LEU A O 1
ATOM 590 N N . SER A 1 76 ? 12.134 -7.153 -28.570 1.00 85.06 76 SER A N 1
ATOM 591 C CA . SER A 1 76 ? 12.272 -8.590 -28.802 1.00 85.06 76 SER A CA 1
ATOM 592 C C . SER A 1 76 ? 11.124 -9.391 -28.180 1.00 85.06 76 SER A C 1
ATOM 594 O O . SER A 1 76 ? 10.525 -8.988 -27.178 1.00 85.06 76 SER A O 1
ATOM 596 N N . SER A 1 77 ? 10.859 -10.564 -28.758 1.00 82.00 77 SER A N 1
ATOM 597 C CA . SER A 1 77 ? 9.911 -11.566 -28.264 1.00 82.00 77 SER A CA 1
ATOM 598 C C . SER A 1 77 ? 10.246 -12.086 -26.864 1.00 82.00 77 SER A C 1
ATOM 600 O O . SER A 1 77 ? 9.344 -12.523 -26.156 1.00 82.00 77 SER A O 1
ATOM 602 N N . PHE A 1 78 ? 11.505 -11.975 -26.428 1.00 73.75 78 PHE A N 1
ATOM 603 C CA . PHE A 1 78 ? 11.930 -12.337 -25.071 1.00 73.75 78 PHE A CA 1
ATOM 604 C C . PHE A 1 78 ? 11.413 -11.375 -23.992 1.00 73.75 78 PHE A C 1
ATOM 606 O O . PHE A 1 78 ? 11.511 -11.669 -22.802 1.00 73.75 78 PHE A O 1
ATOM 613 N N . HIS A 1 79 ? 10.868 -10.214 -24.371 1.00 69.50 79 HIS A N 1
ATOM 614 C CA . HIS A 1 79 ? 10.301 -9.285 -23.405 1.00 69.50 79 HIS A CA 1
ATOM 615 C C . HIS A 1 79 ? 8.913 -9.764 -22.941 1.00 69.50 79 HIS A C 1
ATOM 617 O O . HIS A 1 79 ? 8.022 -9.916 -23.781 1.00 69.50 79 HIS A O 1
ATOM 623 N N . PRO A 1 80 ? 8.631 -9.852 -21.624 1.00 66.81 80 PRO A N 1
ATOM 624 C CA . PRO A 1 80 ? 7.342 -10.339 -21.102 1.00 66.81 80 PRO A CA 1
ATOM 625 C C . PRO A 1 80 ? 6.104 -9.578 -21.615 1.00 66.81 80 PRO A C 1
ATOM 627 O O . PRO A 1 80 ? 4.983 -10.076 -21.593 1.00 66.81 80 PRO A O 1
ATOM 630 N N . LEU A 1 81 ? 6.299 -8.334 -22.066 1.00 62.31 81 LEU A N 1
ATOM 631 C CA . LEU A 1 81 ? 5.255 -7.468 -22.633 1.00 62.31 81 LEU A CA 1
ATOM 632 C C . LEU A 1 81 ? 5.203 -7.422 -24.171 1.00 62.31 81 LEU A C 1
ATOM 634 O O . LEU A 1 81 ? 4.499 -6.568 -24.709 1.00 62.31 81 LEU A O 1
ATOM 638 N N . TYR A 1 82 ? 5.953 -8.263 -24.886 1.00 72.12 82 TYR A N 1
ATOM 639 C CA . TYR A 1 82 ? 6.001 -8.220 -26.354 1.00 72.12 82 TYR A CA 1
ATOM 640 C C . TYR A 1 82 ? 4.635 -8.499 -27.001 1.00 72.12 82 TYR A C 1
ATOM 642 O O . TYR A 1 82 ? 4.264 -7.826 -27.960 1.00 72.12 82 TYR A O 1
ATOM 650 N N . LYS A 1 83 ? 3.851 -9.416 -26.412 1.00 69.12 83 LYS A N 1
ATOM 651 C CA . LYS A 1 83 ? 2.520 -9.832 -26.892 1.00 69.12 83 LYS A CA 1
ATOM 652 C C . LYS A 1 83 ? 1.482 -8.700 -26.911 1.00 69.12 83 LYS A C 1
ATOM 654 O O . LYS A 1 83 ? 0.474 -8.813 -27.600 1.00 69.12 83 LYS A O 1
ATOM 659 N N . TYR A 1 84 ? 1.704 -7.619 -26.161 1.00 70.88 84 TYR A N 1
ATOM 660 C CA . TYR A 1 84 ? 0.732 -6.533 -26.047 1.00 70.88 84 TYR A CA 1
ATOM 661 C C . TYR A 1 84 ? 0.959 -5.452 -27.115 1.00 70.88 84 TYR A C 1
ATOM 663 O O . TYR A 1 84 ? 2.072 -4.912 -27.226 1.00 70.88 84 TYR A O 1
ATOM 671 N N . PRO A 1 85 ? -0.085 -5.094 -27.884 1.00 74.94 85 PRO A N 1
ATOM 672 C CA . PRO A 1 85 ? 0.015 -4.076 -28.917 1.00 74.94 85 PRO A CA 1
ATOM 673 C C . PRO A 1 85 ? 0.209 -2.676 -28.314 1.00 74.94 85 PRO A C 1
ATOM 675 O O . PRO A 1 85 ? -0.138 -2.397 -27.161 1.00 74.94 85 PRO A O 1
ATOM 678 N N . GLY A 1 86 ? 0.828 -1.792 -29.096 1.00 77.94 86 GLY A N 1
ATOM 679 C CA . GLY A 1 86 ? 1.025 -0.394 -28.728 1.00 77.94 86 GLY A CA 1
ATOM 680 C C . GLY A 1 86 ? 2.092 0.316 -29.572 1.00 77.94 86 GLY A C 1
ATOM 681 O O . GLY A 1 86 ? 2.883 -0.350 -30.251 1.00 77.94 86 GLY A O 1
ATOM 682 N N . PRO A 1 87 ? 2.154 1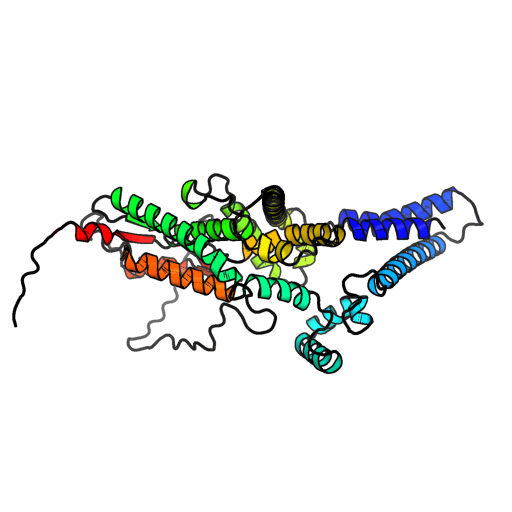.657 -29.504 1.00 83.81 87 PRO A N 1
ATOM 683 C CA . PRO A 1 87 ? 3.089 2.464 -30.284 1.00 83.81 87 PRO A CA 1
ATOM 684 C C . PRO A 1 87 ? 4.548 2.146 -29.943 1.00 83.81 87 PRO A C 1
ATOM 686 O O . PRO A 1 87 ? 4.893 1.961 -28.773 1.00 83.81 87 PRO A O 1
ATOM 689 N N . LEU A 1 88 ? 5.429 2.150 -30.949 1.00 82.31 88 LEU A N 1
ATOM 690 C CA . LEU A 1 88 ? 6.856 1.834 -30.779 1.00 82.31 88 LEU A CA 1
ATOM 691 C C . LEU A 1 88 ? 7.551 2.760 -29.769 1.00 82.31 88 LEU A C 1
ATOM 693 O O . LEU A 1 88 ? 8.284 2.283 -28.904 1.00 82.31 88 LEU A O 1
ATOM 697 N N . LEU A 1 89 ? 7.254 4.063 -29.804 1.00 78.06 89 LEU A N 1
ATOM 698 C CA . LEU A 1 89 ? 7.790 5.038 -28.845 1.00 78.06 89 LEU A CA 1
ATOM 699 C C . LEU A 1 89 ? 7.451 4.674 -27.394 1.00 78.06 89 LEU A C 1
ATOM 701 O O . LEU A 1 89 ? 8.335 4.681 -26.542 1.00 78.06 89 LEU A O 1
ATOM 705 N N . CYS A 1 90 ? 6.208 4.271 -27.119 1.00 74.44 90 CYS A N 1
ATOM 706 C CA . CYS A 1 90 ? 5.771 3.865 -25.780 1.00 74.44 90 CYS A CA 1
ATOM 707 C C . CYS A 1 90 ? 6.331 2.499 -25.348 1.00 74.44 90 CYS A C 1
ATOM 709 O O . CYS A 1 90 ? 6.419 2.224 -24.151 1.00 74.44 90 CYS A O 1
ATOM 711 N N . LYS A 1 91 ? 6.727 1.637 -26.297 1.00 75.88 91 LYS A N 1
ATOM 712 C CA . LYS A 1 91 ? 7.431 0.376 -26.000 1.00 75.88 91 LYS A CA 1
ATOM 713 C C . LYS A 1 91 ? 8.875 0.625 -25.557 1.00 75.88 91 LYS A C 1
ATOM 715 O O . LYS A 1 91 ? 9.385 -0.116 -24.715 1.00 75.88 91 LYS A O 1
ATOM 720 N N . VAL A 1 92 ? 9.518 1.655 -26.111 1.00 80.62 92 VAL A N 1
ATOM 721 C CA . VAL A 1 92 ? 10.943 1.948 -25.901 1.00 80.62 92 VAL A CA 1
ATOM 722 C C . VAL A 1 92 ? 11.179 2.935 -24.761 1.00 80.62 92 VAL A C 1
ATOM 724 O O . VAL A 1 92 ? 12.089 2.710 -23.969 1.00 80.62 92 VAL A O 1
ATOM 727 N N . THR A 1 93 ? 10.376 3.992 -24.622 1.00 80.25 93 THR A N 1
ATOM 728 C CA . THR A 1 93 ? 10.614 5.067 -23.644 1.00 80.25 93 THR A CA 1
ATOM 729 C C . THR A 1 93 ? 9.335 5.554 -22.961 1.00 80.25 93 THR A C 1
ATOM 731 O O . THR A 1 93 ? 8.244 5.516 -23.528 1.00 80.25 93 THR A O 1
ATOM 734 N N . LYS A 1 94 ? 9.480 6.047 -21.723 1.00 71.94 94 LYS A N 1
ATOM 735 C CA . LYS A 1 94 ? 8.398 6.703 -20.970 1.00 71.94 94 LYS A CA 1
ATOM 736 C C . LYS A 1 94 ? 8.314 8.210 -21.236 1.00 71.94 94 LYS A C 1
ATOM 738 O O . LYS A 1 94 ? 7.303 8.807 -20.890 1.00 71.94 94 LYS A O 1
ATOM 743 N N . LEU A 1 95 ? 9.320 8.812 -21.882 1.00 76.81 95 LEU A N 1
ATOM 744 C CA . LEU A 1 95 ? 9.416 10.269 -22.062 1.00 76.81 95 LEU A CA 1
ATOM 745 C C . LEU A 1 95 ? 8.190 10.872 -22.761 1.00 76.81 95 LEU A C 1
ATOM 747 O O . LEU A 1 95 ? 7.693 11.910 -22.337 1.00 76.81 95 LEU A O 1
ATOM 751 N N . TRP A 1 96 ? 7.655 10.188 -23.776 1.00 78.44 96 TRP A N 1
ATOM 752 C CA . TRP A 1 96 ? 6.436 10.620 -24.466 1.00 78.44 96 TRP A CA 1
ATOM 753 C C . TRP A 1 96 ? 5.224 10.684 -23.529 1.00 78.44 96 TRP A C 1
ATOM 755 O O . TRP A 1 96 ? 4.498 11.674 -23.515 1.00 78.44 96 TRP A O 1
ATOM 765 N N . ILE A 1 97 ? 5.032 9.648 -22.706 1.00 69.94 97 ILE A N 1
ATOM 766 C CA . ILE A 1 97 ? 3.932 9.575 -21.735 1.00 69.94 97 ILE A CA 1
ATOM 767 C C . ILE A 1 97 ? 4.105 10.651 -20.660 1.00 69.94 97 ILE A C 1
ATOM 769 O O . ILE A 1 97 ? 3.130 11.302 -20.300 1.00 69.94 97 ILE A O 1
ATOM 773 N N . THR A 1 98 ? 5.335 10.882 -20.192 1.00 71.25 98 THR A N 1
ATOM 774 C CA . THR A 1 98 ? 5.654 11.953 -19.238 1.00 71.25 98 THR A CA 1
ATOM 775 C C . THR A 1 98 ? 5.307 13.331 -19.801 1.00 71.25 98 THR A C 1
ATOM 777 O O . THR A 1 98 ? 4.658 14.124 -19.124 1.00 71.25 98 THR A O 1
ATOM 780 N N . TRP A 1 99 ? 5.669 13.610 -21.056 1.00 75.94 99 TRP A N 1
ATOM 781 C CA . TRP A 1 99 ? 5.322 14.871 -21.717 1.00 75.94 99 TRP A CA 1
ATOM 782 C C . TRP A 1 99 ? 3.803 15.046 -21.884 1.00 75.94 99 TRP A C 1
ATOM 784 O O . TRP A 1 99 ? 3.256 16.124 -21.651 1.00 75.94 99 TRP A O 1
ATOM 794 N N . LEU A 1 100 ? 3.091 13.969 -22.219 1.00 72.50 100 LEU A N 1
ATOM 795 C CA . LEU A 1 100 ? 1.632 13.978 -22.335 1.00 72.50 100 LEU A CA 1
ATOM 796 C C . LEU A 1 100 ? 0.923 14.168 -20.986 1.00 72.50 100 LEU A C 1
ATOM 798 O O . LEU A 1 100 ? -0.105 14.845 -20.918 1.00 72.50 100 LEU A O 1
ATOM 802 N N . ALA A 1 101 ? 1.481 13.589 -19.921 1.00 67.31 101 ALA A N 1
ATOM 803 C CA . ALA A 1 101 ? 1.029 13.782 -18.549 1.00 67.31 101 ALA A CA 1
ATOM 804 C C . ALA A 1 101 ? 1.221 15.235 -18.104 1.00 67.31 101 ALA A C 1
ATOM 806 O O . ALA A 1 101 ? 0.291 15.825 -17.565 1.00 67.31 101 ALA A O 1
ATOM 807 N N . TYR A 1 102 ? 2.369 15.839 -18.426 1.00 70.75 102 TYR A N 1
ATOM 808 C CA . TYR A 1 102 ? 2.637 17.257 -18.175 1.00 70.75 102 TYR A CA 1
ATOM 809 C C . TYR A 1 102 ? 1.610 18.181 -18.853 1.00 70.75 102 TYR A C 1
ATOM 811 O O . TYR A 1 102 ? 1.204 19.190 -18.288 1.00 70.75 102 TYR A O 1
ATOM 819 N N . ARG A 1 103 ? 1.113 17.809 -20.039 1.00 75.25 103 ARG A N 1
ATOM 820 C CA . ARG A 1 103 ? 0.046 18.539 -20.751 1.00 75.25 103 ARG A CA 1
ATOM 821 C C . ARG A 1 103 ? -1.363 18.277 -20.196 1.00 75.25 103 ARG A C 1
ATOM 823 O O . ARG A 1 103 ? -2.317 18.844 -20.722 1.00 75.25 103 ARG A O 1
ATOM 830 N N . GLY A 1 104 ? -1.518 17.383 -19.216 1.00 62.69 104 GLY A N 1
ATOM 831 C CA . GLY A 1 104 ? -2.801 17.013 -18.603 1.00 62.69 104 GLY A CA 1
ATOM 832 C C . GLY A 1 104 ? -3.731 16.161 -19.481 1.00 62.69 104 GLY A C 1
ATOM 833 O O . GLY A 1 104 ? -4.842 15.835 -19.073 1.00 62.69 104 GLY A O 1
ATOM 834 N N . LYS A 1 105 ? -3.303 15.759 -20.686 1.00 77.94 105 LYS A N 1
ATOM 835 C CA . LYS A 1 105 ? -4.156 15.078 -21.687 1.00 77.94 105 LYS A CA 1
ATOM 836 C C . LYS A 1 105 ? -3.933 13.566 -21.769 1.00 77.94 105 LYS A C 1
ATOM 838 O O . LYS A 1 105 ? -4.366 12.920 -22.721 1.00 77.94 105 LYS A O 1
ATOM 843 N N . LEU A 1 106 ? -3.262 12.985 -20.774 1.00 71.38 106 LEU A N 1
ATOM 844 C CA . LEU A 1 106 ? -2.881 11.572 -20.779 1.00 71.38 106 LEU A CA 1
ATOM 845 C C . LEU A 1 106 ? -4.083 10.617 -20.907 1.00 71.38 106 LEU A C 1
ATOM 847 O O . LEU A 1 106 ? -4.009 9.626 -21.627 1.00 71.38 106 LEU A O 1
ATOM 851 N N . HIS A 1 107 ? -5.201 10.930 -20.251 1.00 68.38 107 HIS A N 1
ATOM 852 C CA . HIS A 1 107 ? -6.415 10.110 -20.283 1.00 68.38 107 HIS A CA 1
ATOM 853 C C . HIS A 1 107 ? -7.041 10.025 -21.689 1.00 68.38 107 HIS A C 1
ATOM 855 O O . HIS A 1 107 ? -7.484 8.950 -22.089 1.00 68.38 107 HIS A O 1
ATOM 861 N N . LEU A 1 108 ? -7.014 11.117 -22.467 1.00 78.69 108 LEU A N 1
ATOM 862 C CA . LEU A 1 108 ? -7.497 11.135 -23.857 1.00 78.69 108 LEU A CA 1
ATOM 863 C C . LEU A 1 108 ? -6.627 10.266 -24.763 1.00 78.69 108 LEU A C 1
ATOM 865 O O . LEU A 1 108 ? -7.136 9.569 -25.635 1.00 78.69 108 LEU A O 1
ATOM 869 N N . TYR A 1 109 ? -5.316 10.284 -24.532 1.00 80.44 109 TYR A N 1
ATOM 870 C CA . TYR A 1 109 ? -4.381 9.446 -25.271 1.00 80.44 109 TYR A CA 1
ATOM 871 C C . TYR A 1 109 ? -4.536 7.964 -24.933 1.00 80.44 109 TYR A C 1
ATOM 873 O O . TYR A 1 109 ? -4.504 7.125 -25.824 1.00 80.44 109 TYR A O 1
ATOM 881 N N . TYR A 1 110 ? -4.748 7.613 -23.663 1.00 76.19 110 TYR A N 1
ATOM 882 C CA . TYR A 1 110 ? -5.058 6.225 -23.319 1.00 76.19 110 TYR A CA 1
ATOM 883 C C . TYR A 1 110 ? -6.374 5.766 -23.942 1.00 76.19 110 TYR A C 1
ATOM 885 O O . TYR A 1 110 ? -6.418 4.657 -24.468 1.00 76.19 110 TYR A O 1
ATOM 893 N N . LYS A 1 111 ? -7.403 6.622 -23.965 1.00 76.12 111 LYS A N 1
ATOM 894 C CA . LYS A 1 111 ? -8.654 6.332 -24.673 1.00 76.12 111 LYS A CA 1
ATOM 895 C C . LYS A 1 111 ? -8.405 6.046 -26.159 1.00 76.12 111 LYS A C 1
ATOM 897 O O . LYS A 1 111 ? -8.768 4.972 -26.621 1.00 76.12 111 LYS A O 1
ATOM 902 N N . SER A 1 112 ? -7.696 6.927 -26.870 1.00 84.00 112 SER A N 1
ATOM 903 C CA . SER A 1 112 ? -7.429 6.725 -28.302 1.00 84.00 112 SER A CA 1
ATOM 904 C C . SER A 1 112 ? -6.582 5.483 -28.590 1.00 84.00 112 SER A C 1
ATOM 906 O O . SER A 1 112 ? -6.747 4.835 -29.620 1.00 84.00 112 SER A O 1
ATOM 908 N N . LEU A 1 113 ? -5.688 5.107 -27.673 1.00 75.44 113 LEU A N 1
ATOM 909 C CA . LEU A 1 113 ? -4.949 3.856 -27.787 1.00 75.44 113 LEU A CA 1
ATOM 910 C C . LEU A 1 113 ? -5.857 2.632 -27.648 1.00 75.44 113 LEU A C 1
ATOM 912 O O . LEU A 1 113 ? -5.653 1.661 -28.373 1.00 75.44 113 LEU A O 1
ATOM 916 N N . HIS A 1 114 ? -6.840 2.666 -26.749 1.00 72.38 114 HIS A N 1
ATOM 917 C CA . HIS A 1 114 ? -7.830 1.597 -26.627 1.00 72.38 114 HIS A CA 1
ATOM 918 C C . HIS A 1 114 ? -8.757 1.520 -27.847 1.00 72.38 114 HIS A C 1
ATOM 920 O O . HIS A 1 114 ? -9.097 0.417 -28.269 1.00 72.38 114 HIS A O 1
ATOM 926 N N . ASP A 1 115 ? -9.083 2.659 -28.463 1.00 77.75 115 ASP A N 1
ATOM 927 C CA . ASP A 1 115 ? -9.876 2.701 -29.698 1.00 77.75 115 ASP A CA 1
ATOM 928 C C . ASP A 1 115 ? -9.142 2.017 -30.874 1.00 77.75 115 ASP A C 1
ATOM 930 O O . ASP A 1 115 ? -9.766 1.348 -31.692 1.00 77.75 115 ASP A O 1
ATOM 934 N N . VAL A 1 116 ? -7.808 2.141 -30.948 1.00 80.31 116 VAL A N 1
ATOM 935 C CA . VAL A 1 116 ? -6.986 1.590 -32.048 1.00 80.31 116 VAL A CA 1
ATOM 936 C C . VAL A 1 116 ? -6.515 0.157 -31.790 1.00 80.31 116 VAL A C 1
ATOM 938 O O . VAL A 1 116 ? -6.524 -0.678 -32.691 1.00 80.31 116 VAL A O 1
ATOM 941 N N . TYR A 1 117 ? -6.039 -0.129 -30.578 1.00 72.19 117 TYR A N 1
ATOM 942 C CA . TYR A 1 117 ? -5.379 -1.395 -30.239 1.00 72.19 117 TYR A CA 1
ATOM 943 C C . TYR A 1 117 ? -6.278 -2.348 -29.436 1.00 72.19 117 TYR A C 1
ATOM 945 O O . TYR A 1 117 ? -5.858 -3.462 -29.112 1.00 72.19 117 TYR A O 1
ATOM 953 N N . GLY A 1 118 ? -7.509 -1.932 -29.131 1.00 66.56 118 GLY A N 1
ATOM 954 C CA . GLY A 1 118 ? -8.514 -2.734 -28.448 1.00 66.56 118 GLY A CA 1
ATOM 955 C C . GLY A 1 118 ? -8.448 -2.659 -26.915 1.00 66.56 118 GLY A C 1
ATOM 956 O O . GLY A 1 118 ? -7.836 -1.759 -26.327 1.00 66.56 118 GLY A O 1
ATOM 957 N N . PRO A 1 119 ? -9.078 -3.618 -26.213 1.00 52.44 119 PRO A N 1
ATOM 958 C CA . PRO A 1 119 ? -9.304 -3.529 -24.769 1.00 52.44 119 PRO A CA 1
ATOM 959 C C . PRO A 1 119 ? -8.016 -3.557 -23.936 1.00 52.44 119 PRO A C 1
ATOM 961 O O . PRO A 1 119 ? -8.023 -3.129 -22.784 1.00 52.44 119 PRO A O 1
ATOM 964 N N . ILE A 1 120 ? -6.897 -4.035 -24.493 1.00 55.94 120 ILE A N 1
ATOM 965 C CA . ILE A 1 120 ? -5.632 -4.175 -23.769 1.00 55.94 120 ILE A CA 1
ATOM 966 C C . ILE A 1 120 ? -4.502 -3.506 -24.550 1.00 55.94 120 ILE A C 1
ATOM 968 O O . ILE A 1 120 ? -4.078 -3.988 -25.597 1.00 55.94 120 ILE A O 1
ATOM 972 N N . VAL A 1 121 ? -3.951 -2.439 -23.971 1.00 62.28 121 VAL A N 1
ATOM 973 C CA . VAL A 1 121 ? -2.762 -1.738 -24.472 1.00 62.28 121 VAL A CA 1
ATOM 974 C C . VAL A 1 121 ? -1.644 -1.846 -23.444 1.00 62.28 121 VAL A C 1
ATOM 976 O O . VAL A 1 121 ? -1.895 -1.896 -22.238 1.00 62.28 121 VAL A O 1
ATOM 979 N N . ARG A 1 122 ? -0.388 -1.881 -23.905 1.00 63.97 122 ARG A N 1
ATOM 980 C CA . ARG A 1 122 ? 0.807 -1.913 -23.046 1.00 63.97 122 ARG A CA 1
ATOM 981 C C . ARG A 1 122 ? 0.933 -0.633 -22.201 1.00 63.97 122 ARG A C 1
ATOM 983 O O . ARG A 1 122 ? 1.688 0.276 -22.531 1.00 63.97 122 ARG A O 1
ATOM 990 N N . ILE A 1 123 ? 0.232 -0.602 -21.072 1.00 61.81 123 ILE A N 1
ATOM 991 C CA . ILE A 1 123 ? 0.318 0.419 -20.025 1.00 61.81 123 ILE A CA 1
ATOM 992 C C . ILE A 1 123 ? 0.694 -0.312 -18.732 1.00 61.81 123 ILE A C 1
ATOM 994 O O . ILE A 1 123 ? -0.006 -1.232 -18.308 1.00 61.81 123 ILE A O 1
ATOM 998 N N . VAL A 1 124 ? 1.819 0.065 -18.111 1.00 61.44 124 VAL A N 1
ATOM 999 C CA . VAL A 1 124 ? 2.350 -0.628 -16.916 1.00 61.44 124 VAL A CA 1
ATOM 1000 C C . VAL A 1 124 ? 1.303 -0.681 -15.798 1.00 61.44 124 VAL A C 1
ATOM 1002 O O . VAL A 1 124 ? 1.111 -1.742 -15.204 1.00 61.44 124 VAL A O 1
ATOM 1005 N N . HIS A 1 125 ? 0.574 0.424 -15.596 1.00 67.75 125 HIS A N 1
ATOM 1006 C CA . HIS A 1 125 ? -0.529 0.518 -14.637 1.00 67.75 125 HIS A CA 1
ATOM 1007 C C . HIS A 1 125 ? -1.659 -0.463 -14.943 1.00 67.75 125 HIS A C 1
ATOM 1009 O O . HIS A 1 125 ? -2.058 -1.198 -14.055 1.00 67.75 125 HIS A O 1
ATOM 1015 N N . ALA A 1 126 ? -2.133 -0.547 -16.191 1.00 64.81 126 ALA A N 1
ATOM 1016 C CA . ALA A 1 126 ? -3.253 -1.424 -16.548 1.00 64.81 126 ALA A CA 1
ATOM 1017 C C . ALA A 1 126 ? -2.941 -2.908 -16.280 1.00 64.81 126 ALA A C 1
ATOM 1019 O O . ALA A 1 126 ? -3.781 -3.640 -15.760 1.00 64.81 126 ALA A O 1
ATOM 1020 N N . ARG A 1 127 ? -1.705 -3.345 -16.564 1.00 64.88 127 ARG A N 1
ATOM 1021 C CA . ARG A 1 127 ? -1.260 -4.711 -16.250 1.00 64.88 127 ARG A CA 1
ATOM 1022 C C . ARG A 1 127 ? -1.177 -4.960 -14.746 1.00 64.88 127 ARG A C 1
ATOM 1024 O O . ARG A 1 127 ? -1.622 -6.010 -14.294 1.00 64.88 127 ARG A O 1
ATOM 1031 N N . LEU A 1 128 ? -0.570 -4.042 -13.987 1.00 68.38 128 LEU A N 1
ATOM 1032 C CA . LEU A 1 128 ? -0.490 -4.173 -12.528 1.00 68.38 128 LEU A CA 1
ATOM 1033 C C . LEU A 1 128 ? -1.901 -4.219 -11.947 1.00 68.38 128 LEU A C 1
ATOM 1035 O O . LEU A 1 128 ? -2.249 -5.159 -11.241 1.00 68.38 128 LEU A O 1
ATOM 1039 N N . ARG A 1 129 ? -2.746 -3.278 -12.367 1.00 78.88 129 ARG A N 1
ATOM 1040 C CA . ARG A 1 129 ? -4.121 -3.144 -11.913 1.00 78.88 129 ARG A CA 1
ATOM 1041 C C . ARG A 1 129 ? -4.963 -4.394 -12.140 1.00 78.88 129 ARG A C 1
ATOM 1043 O O . ARG A 1 129 ? -5.800 -4.701 -11.302 1.00 78.88 129 ARG A O 1
ATOM 1050 N N . ARG A 1 130 ? -4.748 -5.123 -13.235 1.00 79.69 130 ARG A N 1
ATOM 1051 C CA . ARG A 1 130 ? -5.478 -6.366 -13.507 1.00 79.69 130 ARG A CA 1
ATOM 1052 C C . ARG A 1 130 ? -5.313 -7.395 -12.384 1.00 79.69 130 ARG A C 1
ATOM 1054 O O . ARG A 1 130 ? -6.320 -7.885 -11.893 1.00 79.69 130 ARG A O 1
ATOM 1061 N N . ARG A 1 131 ? -4.077 -7.660 -11.947 1.00 79.88 131 ARG A N 1
ATOM 1062 C CA . ARG A 1 131 ? -3.795 -8.622 -10.862 1.00 79.88 131 ARG A CA 1
ATOM 1063 C C . ARG A 1 131 ? -4.445 -8.195 -9.550 1.00 79.88 131 ARG A C 1
ATOM 1065 O O . ARG A 1 131 ? -5.098 -8.986 -8.888 1.00 79.88 131 ARG A O 1
ATOM 1072 N N . TRP A 1 132 ? -4.351 -6.907 -9.236 1.00 84.31 132 TRP A N 1
ATOM 1073 C CA . TRP A 1 132 ? -5.003 -6.322 -8.067 1.00 84.31 132 TRP A CA 1
ATOM 1074 C C . TRP A 1 132 ? -6.539 -6.408 -8.127 1.00 84.31 132 TRP A C 1
ATOM 1076 O O . TRP A 1 132 ? -7.171 -6.703 -7.120 1.00 84.31 132 TRP A O 1
ATOM 1086 N N . ASN A 1 133 ? -7.154 -6.207 -9.297 1.00 87.19 133 ASN A N 1
ATOM 1087 C CA . ASN A 1 133 ? -8.598 -6.398 -9.476 1.00 87.19 133 ASN A CA 1
ATOM 1088 C C . ASN A 1 133 ? -9.013 -7.866 -9.304 1.00 87.19 133 ASN A C 1
ATOM 1090 O O . ASN A 1 133 ? -10.072 -8.136 -8.749 1.00 87.19 133 ASN A O 1
ATOM 1094 N N . GLU A 1 134 ? -8.203 -8.804 -9.799 1.00 87.56 134 GLU A N 1
ATOM 1095 C CA . GLU A 1 134 ? -8.446 -10.242 -9.644 1.00 87.56 134 GLU A CA 1
ATOM 1096 C C . GLU A 1 134 ? -8.356 -10.642 -8.160 1.00 87.56 134 GLU A C 1
ATOM 1098 O O . GLU A 1 134 ? -9.275 -11.289 -7.654 1.00 87.56 134 GLU A O 1
ATOM 1103 N N . ALA A 1 135 ? -7.341 -10.156 -7.438 1.00 89.19 135 ALA A N 1
ATOM 1104 C CA . ALA A 1 135 ? -7.129 -10.425 -6.015 1.00 89.19 135 ALA A CA 1
ATOM 1105 C C . ALA A 1 135 ? -8.156 -9.765 -5.072 1.00 89.19 135 ALA A C 1
ATOM 1107 O O . ALA A 1 135 ? -8.347 -10.242 -3.957 1.00 89.19 135 ALA A O 1
ATOM 1108 N N . PHE A 1 136 ? -8.848 -8.710 -5.516 1.00 90.94 136 PHE A N 1
ATOM 1109 C CA . PHE A 1 136 ? -9.971 -8.082 -4.800 1.00 90.94 136 PHE A CA 1
ATOM 1110 C C . PHE A 1 136 ? -11.337 -8.373 -5.445 1.00 90.94 136 PHE A C 1
ATOM 1112 O O . PHE A 1 136 ? -12.315 -7.657 -5.214 1.00 90.94 136 PHE A O 1
ATOM 1119 N N . SER A 1 137 ? -11.421 -9.422 -6.267 1.00 90.06 137 SER A N 1
ATOM 1120 C CA . SER A 1 137 ? -12.692 -9.886 -6.823 1.00 90.06 137 SER A CA 1
ATOM 1121 C C . SER A 1 137 ? -13.537 -10.616 -5.770 1.00 90.06 137 SER A C 1
ATOM 1123 O O . SER A 1 137 ? -13.088 -10.932 -4.670 1.00 90.06 137 SER A O 1
ATOM 1125 N N . THR A 1 138 ? -14.793 -10.912 -6.100 1.00 90.06 138 THR A N 1
ATOM 1126 C CA . THR A 1 138 ? -15.763 -11.495 -5.156 1.00 90.06 138 THR A CA 1
ATOM 1127 C C . THR A 1 138 ? -15.351 -12.846 -4.574 1.00 90.06 138 THR A C 1
ATOM 1129 O O . THR A 1 138 ? -15.806 -13.190 -3.487 1.00 90.06 138 THR A O 1
ATOM 1132 N N . LYS A 1 139 ? -14.518 -13.625 -5.277 1.00 90.00 139 LYS A N 1
ATOM 1133 C CA . LYS A 1 139 ? -14.090 -14.954 -4.827 1.00 90.00 139 LYS A CA 1
ATOM 1134 C C . LYS A 1 139 ? -13.001 -14.872 -3.738 1.00 90.00 139 LYS A C 1
ATOM 1136 O O . LYS A 1 139 ? -13.277 -15.389 -2.661 1.00 90.00 139 LYS A O 1
ATOM 1141 N N . PRO A 1 140 ? -11.852 -14.196 -3.946 1.00 92.06 140 PRO A N 1
ATOM 1142 C CA . PRO A 1 140 ? -10.864 -13.963 -2.887 1.00 92.06 140 PRO A CA 1
ATOM 1143 C C . PRO A 1 140 ? -11.408 -13.241 -1.652 1.00 92.06 140 PRO A C 1
ATOM 1145 O O . PRO A 1 140 ? -11.009 -13.559 -0.541 1.00 92.06 140 PRO A O 1
ATOM 1148 N N . LEU A 1 141 ? -12.363 -12.313 -1.819 1.00 91.25 141 LEU A N 1
ATOM 1149 C CA . LEU A 1 141 ? -12.959 -11.592 -0.683 1.00 91.25 141 LEU A CA 1
ATOM 1150 C C . LEU A 1 141 ? -13.598 -12.520 0.359 1.00 91.25 141 LEU A C 1
ATOM 1152 O O . LEU A 1 141 ? -13.633 -12.162 1.532 1.00 91.25 141 LEU A O 1
ATOM 1156 N N . LYS A 1 142 ? -14.087 -13.701 -0.046 1.00 91.06 142 LYS A N 1
ATOM 1157 C CA . LYS A 1 142 ? -14.606 -14.698 0.900 1.00 91.06 142 LYS A CA 1
ATOM 1158 C C . LYS A 1 142 ? -13.500 -15.278 1.775 1.00 91.06 142 LYS A C 1
ATOM 1160 O O . LYS A 1 142 ? -13.716 -15.442 2.964 1.00 91.06 142 LYS A O 1
ATOM 1165 N N . ASP A 1 143 ? -12.321 -15.521 1.206 1.00 91.38 143 ASP A N 1
ATOM 1166 C CA . ASP A 1 143 ? -11.173 -16.028 1.962 1.00 91.38 143 ASP A CA 1
ATOM 1167 C C . ASP A 1 143 ? -10.692 -14.979 2.990 1.00 91.38 143 ASP A C 1
ATOM 1169 O O . ASP A 1 143 ? -10.300 -15.321 4.104 1.00 91.38 143 ASP A O 1
ATOM 1173 N N . TYR A 1 144 ? -10.776 -13.684 2.652 1.00 93.12 144 TYR A N 1
ATOM 1174 C CA . TYR A 1 144 ? -10.423 -12.591 3.572 1.00 93.12 144 TYR A CA 1
ATOM 1175 C C . TYR A 1 144 ? -11.465 -12.367 4.673 1.00 93.12 144 TYR A C 1
ATOM 1177 O O . TYR A 1 144 ? -11.130 -11.834 5.729 1.00 93.12 144 TYR A O 1
ATOM 1185 N N . GLN A 1 145 ? -12.720 -12.765 4.448 1.00 92.69 145 GLN A N 1
ATOM 1186 C CA . GLN A 1 145 ? -13.784 -12.627 5.439 1.00 92.69 145 GLN A CA 1
ATOM 1187 C C . GLN A 1 145 ? -13.495 -13.466 6.689 1.00 92.69 145 GLN A C 1
ATOM 1189 O O . GLN A 1 145 ? -13.722 -12.985 7.793 1.00 92.69 145 GLN A O 1
ATOM 1194 N N . ASP A 1 146 ? -12.954 -14.674 6.534 1.00 90.88 146 ASP A N 1
ATOM 1195 C CA . ASP A 1 146 ? -12.617 -15.531 7.675 1.00 90.88 146 ASP A CA 1
ATOM 1196 C C . ASP A 1 146 ? -11.537 -14.881 8.557 1.00 90.88 146 ASP A C 1
ATOM 1198 O O . ASP A 1 146 ? -11.659 -14.851 9.780 1.00 90.88 146 ASP A O 1
ATOM 1202 N N . ILE A 1 147 ? -10.525 -14.271 7.926 1.00 92.50 147 ILE A N 1
ATOM 1203 C CA . ILE A 1 147 ? -9.475 -13.499 8.613 1.00 92.50 147 ILE A CA 1
ATOM 1204 C C . ILE A 1 147 ? -10.086 -12.295 9.345 1.00 92.50 147 ILE A C 1
ATOM 1206 O O . ILE A 1 147 ? -9.763 -12.024 10.502 1.00 92.50 147 ILE A O 1
ATOM 1210 N N . LEU A 1 148 ? -10.990 -11.577 8.672 1.00 94.50 148 LEU A N 1
ATOM 1211 C CA . LEU A 1 148 ? -11.656 -10.399 9.221 1.00 94.50 148 LEU A CA 1
ATOM 1212 C C . LEU A 1 148 ? -12.477 -10.749 10.464 1.00 94.50 148 LEU A C 1
ATOM 1214 O O . LEU A 1 148 ? -12.417 -10.030 11.458 1.00 94.50 148 LEU A O 1
ATOM 1218 N N . VAL A 1 149 ? -13.233 -11.848 10.412 1.00 94.75 149 VAL A N 1
ATOM 1219 C CA . VAL A 1 149 ? -14.065 -12.322 11.524 1.00 94.75 149 VAL A CA 1
ATOM 1220 C C . VAL A 1 149 ? -13.199 -12.624 12.747 1.00 94.75 149 VAL A C 1
ATOM 1222 O O . VAL A 1 149 ? -13.513 -12.141 13.833 1.00 94.75 149 VAL A O 1
ATOM 1225 N N . GLU A 1 150 ? -12.096 -13.357 12.569 1.00 92.94 150 GLU A N 1
ATOM 1226 C CA . GLU A 1 150 ? -11.162 -13.697 13.651 1.00 92.94 150 GLU A CA 1
ATOM 1227 C C . GLU A 1 150 ? -10.566 -12.443 14.307 1.00 92.94 150 GLU A C 1
ATOM 1229 O O . GLU A 1 150 ? -10.596 -12.307 15.533 1.00 92.94 150 GLU A O 1
ATOM 1234 N N . ARG A 1 151 ? -10.088 -11.477 13.511 1.00 94.50 151 ARG A N 1
ATOM 1235 C CA . ARG A 1 151 ? -9.487 -10.248 14.059 1.00 94.50 151 ARG A CA 1
ATOM 1236 C C . ARG A 1 151 ? -10.494 -9.301 14.682 1.00 94.50 151 ARG A C 1
ATOM 1238 O O . ARG A 1 151 ? -10.205 -8.680 15.702 1.00 94.50 151 ARG A O 1
ATOM 1245 N N . ALA A 1 152 ? -11.682 -9.188 14.105 1.00 95.50 152 ALA A N 1
ATOM 1246 C CA . ALA A 1 152 ? -12.730 -8.344 14.660 1.00 95.50 152 ALA A CA 1
ATOM 1247 C C . ALA A 1 152 ? -13.266 -8.917 15.981 1.00 95.50 152 ALA A C 1
ATOM 1249 O O . ALA A 1 152 ? -13.603 -8.154 16.889 1.00 95.50 152 ALA A O 1
ATOM 1250 N N . GLN A 1 153 ? -13.296 -10.247 16.116 1.00 94.81 153 GLN A N 1
ATOM 1251 C CA . GLN A 1 153 ? -13.583 -10.900 17.389 1.00 94.81 153 GLN A CA 1
ATOM 1252 C C . GLN A 1 153 ? -12.497 -10.583 18.420 1.00 94.81 153 GLN A C 1
ATOM 1254 O O . GLN A 1 153 ? -12.838 -10.153 19.514 1.00 94.81 153 GLN A O 1
ATOM 1259 N N . GLN A 1 154 ? -11.212 -10.688 18.058 1.00 94.75 154 GLN A N 1
ATOM 1260 C CA . GLN A 1 154 ? -10.109 -10.324 18.956 1.00 94.75 154 GLN A CA 1
ATOM 1261 C C . GLN A 1 154 ? -10.208 -8.867 19.439 1.00 94.75 154 GLN A C 1
ATOM 1263 O O . GLN A 1 154 ? -9.982 -8.593 20.618 1.00 94.75 154 GLN A O 1
ATOM 1268 N N . LEU A 1 155 ? -10.578 -7.935 18.551 1.00 94.94 155 LEU A N 1
ATOM 1269 C CA . LEU A 1 155 ? -10.847 -6.548 18.931 1.00 94.94 155 LEU A CA 1
ATOM 1270 C C . LEU A 1 155 ? -11.971 -6.474 19.974 1.00 94.94 155 LEU A C 1
ATOM 1272 O O . LEU A 1 155 ? -11.807 -5.817 20.997 1.00 94.94 155 LEU A O 1
ATOM 1276 N N . CYS A 1 156 ? -13.096 -7.158 19.747 1.00 94.00 156 CYS A N 1
ATOM 1277 C CA . CYS A 1 156 ? -14.216 -7.164 20.690 1.00 94.00 156 CYS A CA 1
ATOM 1278 C C . CYS A 1 156 ? -13.845 -7.791 22.035 1.00 94.00 156 CYS A C 1
ATOM 1280 O O . CYS A 1 156 ? -14.166 -7.212 23.066 1.00 94.00 156 CYS A O 1
ATOM 1282 N N . ASP A 1 157 ? -13.142 -8.921 22.036 1.00 93.31 157 ASP A N 1
ATOM 1283 C CA . ASP A 1 157 ? -12.707 -9.596 23.261 1.00 93.31 157 ASP A CA 1
ATOM 1284 C C . ASP A 1 157 ? -11.790 -8.678 24.087 1.00 93.31 157 ASP A C 1
ATOM 1286 O O . ASP A 1 157 ? -11.914 -8.597 25.309 1.00 93.31 157 ASP A O 1
ATOM 1290 N N . HIS A 1 158 ? -10.918 -7.909 23.423 1.00 91.44 158 HIS A N 1
ATOM 1291 C CA . HIS A 1 158 ? -10.086 -6.914 24.094 1.00 91.44 158 HIS A CA 1
ATOM 1292 C C . HIS A 1 158 ? -10.909 -5.771 24.704 1.00 91.44 158 HIS A C 1
ATOM 1294 O O . HIS A 1 158 ? -10.653 -5.347 25.831 1.00 91.44 158 HIS A O 1
ATOM 1300 N N . LEU A 1 159 ? -11.901 -5.258 23.971 1.00 91.25 159 LEU A N 1
ATOM 1301 C CA . LEU A 1 159 ? -12.780 -4.204 24.478 1.00 91.25 159 LEU A CA 1
ATOM 1302 C C . LEU A 1 159 ? -13.650 -4.693 25.646 1.00 91.25 159 LEU A C 1
ATOM 1304 O O . LEU A 1 159 ? -13.846 -3.948 26.603 1.00 91.25 159 LEU A O 1
ATOM 1308 N N . GLU A 1 160 ? -14.127 -5.939 25.606 1.00 91.50 160 GLU A N 1
ATOM 1309 C CA . GLU A 1 160 ? -14.859 -6.563 26.715 1.00 91.50 160 GLU A CA 1
ATOM 1310 C C . GLU A 1 160 ? -13.978 -6.706 27.961 1.00 91.50 160 GLU A C 1
ATOM 1312 O O . GLU A 1 160 ? -14.405 -6.318 29.047 1.00 91.50 160 GLU A O 1
ATOM 1317 N N . ASP A 1 161 ? -12.735 -7.169 27.814 1.00 90.75 161 ASP A N 1
ATOM 1318 C CA . ASP A 1 161 ? -11.775 -7.248 28.922 1.00 90.75 161 ASP A CA 1
ATOM 1319 C C . ASP A 1 161 ? -11.476 -5.868 29.539 1.00 90.75 161 ASP A C 1
ATOM 1321 O O . ASP A 1 161 ? -11.386 -5.729 30.761 1.00 90.75 161 ASP A O 1
ATOM 1325 N N . LEU A 1 162 ? -11.384 -4.814 28.718 1.00 88.94 162 LEU A N 1
ATOM 1326 C CA . LEU A 1 162 ? -11.246 -3.444 29.220 1.00 88.94 162 LEU A CA 1
ATOM 1327 C C . LEU A 1 162 ? -12.470 -3.002 30.030 1.00 88.94 162 LEU A C 1
ATOM 1329 O O . LEU A 1 162 ? -12.291 -2.394 31.086 1.00 88.94 162 LEU A O 1
ATOM 1333 N N . CYS A 1 163 ? -13.689 -3.308 29.570 1.00 87.88 163 CYS A N 1
ATOM 1334 C CA . CYS A 1 163 ? -14.919 -3.018 30.312 1.00 87.88 163 CYS A CA 1
ATOM 1335 C C . CYS A 1 163 ? -14.960 -3.757 31.657 1.00 87.88 163 CYS A C 1
ATOM 1337 O O . CYS A 1 163 ? -15.272 -3.131 32.664 1.00 87.88 163 CYS A O 1
ATOM 1339 N N . LEU A 1 164 ? -14.589 -5.043 31.691 1.00 87.88 164 LEU A N 1
ATOM 1340 C CA . LEU A 1 164 ? -14.581 -5.860 32.914 1.00 87.88 164 LEU A CA 1
ATOM 1341 C C . LEU A 1 164 ? -13.580 -5.366 33.966 1.00 87.88 164 LEU A C 1
ATOM 1343 O O . LEU A 1 164 ? -13.800 -5.528 35.164 1.00 87.88 164 LEU A O 1
ATOM 1347 N N . ARG A 1 165 ? -12.460 -4.777 33.532 1.00 87.00 165 ARG A N 1
ATOM 1348 C CA . ARG A 1 165 ? -11.433 -4.228 34.431 1.00 87.00 165 ARG A CA 1
ATOM 1349 C C . ARG A 1 165 ? -11.729 -2.803 34.899 1.00 87.00 165 ARG A C 1
ATOM 1351 O O . ARG A 1 165 ? -11.030 -2.310 35.786 1.00 87.00 165 ARG A O 1
ATOM 1358 N N . ALA A 1 166 ? -12.704 -2.123 34.300 1.00 84.94 166 ALA A N 1
ATOM 1359 C CA . ALA A 1 166 ? -13.008 -0.735 34.607 1.00 84.94 166 ALA A CA 1
ATOM 1360 C C . ALA A 1 166 ? -14.000 -0.607 35.780 1.00 84.94 166 ALA A C 1
ATOM 1362 O O . ALA A 1 166 ? -14.955 -1.379 35.874 1.00 84.94 166 ALA A O 1
ATOM 1363 N N . PRO A 1 167 ? -13.822 0.384 36.674 1.00 75.69 167 PRO A N 1
ATOM 1364 C CA . PRO A 1 167 ? -14.789 0.649 37.733 1.00 75.69 167 PRO A CA 1
ATOM 1365 C C . PRO A 1 167 ? -16.143 1.058 37.129 1.00 75.69 167 PRO A C 1
ATOM 1367 O O . PRO A 1 167 ? -16.219 1.993 36.335 1.00 75.69 167 PRO A O 1
ATOM 1370 N N . GLY A 1 168 ? -17.212 0.349 37.505 1.00 77.06 168 GLY A N 1
ATOM 1371 C CA . GLY A 1 168 ? -18.576 0.622 37.037 1.00 77.06 168 GLY A CA 1
ATOM 1372 C C . GLY A 1 168 ? -18.922 0.069 35.648 1.00 77.06 168 GLY A C 1
ATOM 1373 O O . GLY A 1 168 ? -19.852 0.580 35.028 1.00 77.06 168 GLY A O 1
ATOM 1374 N N . ASP A 1 169 ? -18.187 -0.934 35.148 1.00 79.12 169 ASP A N 1
ATOM 1375 C CA . ASP A 1 169 ? -18.386 -1.575 33.831 1.00 79.12 169 ASP A CA 1
ATOM 1376 C C . ASP A 1 169 ? -18.303 -0.608 32.629 1.00 79.12 169 ASP A C 1
ATOM 1378 O O . ASP A 1 169 ? -18.778 -0.909 31.526 1.00 79.12 169 ASP A O 1
ATOM 1382 N N . VAL A 1 170 ? -17.705 0.574 32.825 1.00 84.44 170 VAL A N 1
ATOM 1383 C CA . VAL A 1 170 ? -17.519 1.594 31.785 1.00 84.44 170 VAL A CA 1
ATOM 1384 C C . VAL A 1 170 ? -16.031 1.872 31.599 1.00 84.44 170 VAL A C 1
ATOM 1386 O O . VAL A 1 170 ? -15.391 2.532 32.414 1.00 84.44 170 VAL A O 1
ATOM 1389 N N . ALA A 1 171 ? -15.475 1.406 30.482 1.00 86.00 171 ALA A N 1
ATOM 1390 C CA . ALA A 1 171 ? -14.081 1.649 30.125 1.00 86.00 171 ALA A CA 1
ATOM 1391 C C . ALA A 1 171 ? -13.949 2.888 29.243 1.00 86.00 171 ALA A C 1
ATOM 1393 O O . ALA A 1 171 ? -14.682 3.030 28.270 1.00 86.00 171 ALA A O 1
ATOM 1394 N N . THR A 1 172 ? -12.979 3.757 29.530 1.00 84.50 172 THR A N 1
ATOM 1395 C CA . THR A 1 172 ? -12.655 4.900 28.662 1.00 84.50 172 THR A CA 1
ATOM 1396 C C . THR A 1 172 ? -11.325 4.670 27.960 1.00 84.50 172 THR A C 1
ATOM 1398 O O . THR A 1 172 ? -10.308 4.438 28.612 1.00 84.50 172 THR A O 1
ATOM 1401 N N . PHE A 1 173 ? -11.311 4.741 26.629 1.00 85.12 173 PHE A N 1
ATOM 1402 C CA . PHE A 1 173 ? -10.111 4.505 25.822 1.00 85.12 173 PHE A CA 1
ATOM 1403 C C . PHE A 1 173 ? -10.131 5.288 24.503 1.00 85.12 173 PHE A C 1
ATOM 1405 O O . PHE A 1 173 ? -11.138 5.877 24.117 1.00 85.12 173 PHE A O 1
ATOM 1412 N N . ASP A 1 174 ? -8.991 5.307 23.808 1.00 86.31 174 ASP A N 1
ATOM 1413 C CA . ASP A 1 174 ? -8.855 5.904 22.476 1.00 86.31 174 ASP A CA 1
ATOM 1414 C C . ASP A 1 174 ? -9.265 4.900 21.387 1.00 86.31 174 ASP A C 1
ATOM 1416 O O . ASP A 1 174 ? -8.497 4.005 21.024 1.00 86.31 174 ASP A O 1
ATOM 1420 N N . LEU A 1 175 ? -10.486 5.037 20.871 1.00 88.06 175 LEU A N 1
ATOM 1421 C CA . LEU A 1 175 ? -11.021 4.161 19.830 1.00 88.06 175 LEU A CA 1
ATOM 1422 C C . LEU A 1 175 ? -10.259 4.311 18.511 1.00 88.06 175 LEU A C 1
ATOM 1424 O O . LEU A 1 175 ? -10.048 3.318 17.816 1.00 88.06 175 LEU A O 1
ATOM 1428 N N . ALA A 1 176 ? -9.791 5.517 18.172 1.00 85.44 176 ALA A N 1
ATOM 1429 C CA . ALA A 1 176 ? -9.029 5.735 16.944 1.00 85.44 176 ALA A CA 1
ATOM 1430 C C . ALA A 1 176 ? -7.707 4.955 16.966 1.00 85.44 176 ALA A C 1
ATOM 1432 O O . ALA A 1 176 ? -7.311 4.378 15.945 1.00 85.44 176 ALA A O 1
ATOM 1433 N N . LYS A 1 177 ? -7.058 4.860 18.135 1.00 86.38 177 LYS A N 1
ATOM 1434 C CA . LYS A 1 177 ? -5.900 3.980 18.354 1.00 86.38 177 LYS A CA 1
ATOM 1435 C C . LYS A 1 177 ? -6.245 2.518 18.100 1.00 86.38 177 LYS A C 1
ATOM 1437 O O . LYS A 1 177 ? -5.591 1.900 17.266 1.00 86.38 177 LYS A O 1
ATOM 1442 N N . TRP A 1 178 ? -7.266 1.983 18.762 1.00 89.31 178 TRP A N 1
ATOM 1443 C CA . TRP A 1 178 ? -7.616 0.562 18.656 1.00 89.31 178 TRP A CA 1
ATOM 1444 C C . TRP A 1 178 ? -8.037 0.139 17.251 1.00 89.31 178 TRP A C 1
ATOM 1446 O O . TRP A 1 178 ? -7.561 -0.885 16.771 1.00 89.31 178 TRP A O 1
ATOM 1456 N N . ILE A 1 179 ? -8.830 0.958 16.555 1.00 90.25 179 ILE A N 1
ATOM 1457 C CA . ILE A 1 179 ? -9.182 0.706 15.150 1.00 90.25 179 ILE A CA 1
ATOM 1458 C C . ILE A 1 179 ? -7.931 0.696 14.262 1.00 90.25 179 ILE A C 1
ATOM 1460 O O . ILE A 1 179 ? -7.820 -0.133 13.370 1.00 90.25 179 ILE A O 1
ATOM 1464 N N . SER A 1 180 ? -6.954 1.569 14.527 1.00 86.56 180 SER A N 1
ATOM 1465 C CA . SER A 1 180 ? -5.719 1.615 13.731 1.00 86.56 180 SER A CA 1
ATOM 1466 C C . SER A 1 180 ? -4.811 0.401 13.972 1.00 86.56 180 SER A C 1
ATOM 1468 O O . SER A 1 180 ? -4.202 -0.090 13.025 1.00 86.56 180 SER A O 1
ATOM 1470 N N . LEU A 1 181 ? -4.736 -0.104 15.212 1.00 88.69 181 LEU A N 1
ATOM 1471 C CA . LEU A 1 181 ? -4.014 -1.347 15.526 1.00 88.69 181 LEU A CA 1
ATOM 1472 C C . LEU A 1 181 ? -4.704 -2.554 14.877 1.00 88.69 181 LEU A C 1
ATOM 1474 O O . LEU A 1 181 ? -4.034 -3.374 14.257 1.00 88.69 181 LEU A O 1
ATOM 1478 N N . PHE A 1 182 ? -6.036 -2.609 14.962 1.00 92.25 182 PHE A N 1
ATOM 1479 C CA . PHE A 1 182 ? -6.851 -3.631 14.313 1.00 92.25 182 PHE A CA 1
ATOM 1480 C C . PHE A 1 182 ? -6.615 -3.678 12.800 1.00 92.25 182 PHE A C 1
ATOM 1482 O O . PHE A 1 182 ? -6.261 -4.736 12.287 1.00 92.25 182 PHE A O 1
ATOM 1489 N N . SER A 1 183 ? -6.752 -2.551 12.090 1.00 89.25 183 SER A N 1
ATOM 1490 C CA . SER A 1 183 ? -6.583 -2.534 10.630 1.00 89.25 183 SER A CA 1
ATOM 1491 C C . SER A 1 183 ? -5.149 -2.896 10.225 1.00 89.25 183 SER A C 1
ATOM 1493 O O . SER A 1 183 ? -4.942 -3.545 9.203 1.00 89.25 183 SER A O 1
ATOM 1495 N N . PHE A 1 184 ? -4.137 -2.542 11.029 1.00 87.38 184 PHE A N 1
ATOM 1496 C CA . PHE A 1 184 ? -2.754 -2.938 10.743 1.00 87.38 184 PHE A CA 1
ATOM 1497 C C . PHE A 1 184 ? -2.536 -4.449 10.889 1.00 87.38 184 PHE A C 1
ATOM 1499 O O . PHE A 1 184 ? -1.932 -5.063 10.007 1.00 87.38 184 PHE A O 1
ATOM 1506 N N . ASP A 1 185 ? -3.029 -5.051 11.973 1.00 90.56 185 ASP A N 1
ATOM 1507 C CA . ASP A 1 185 ? -2.930 -6.499 12.188 1.00 90.56 185 ASP A CA 1
ATOM 1508 C C . ASP A 1 185 ? -3.741 -7.265 11.138 1.00 90.56 185 ASP A C 1
ATOM 1510 O O . ASP A 1 185 ? -3.229 -8.205 10.530 1.00 90.56 185 ASP A O 1
ATOM 1514 N N . PHE A 1 186 ? -4.961 -6.805 10.841 1.00 92.25 186 PHE A N 1
ATOM 1515 C CA . PHE A 1 186 ? -5.800 -7.367 9.786 1.00 92.25 186 PHE A CA 1
ATOM 1516 C C . PHE A 1 186 ? -5.083 -7.341 8.433 1.00 92.25 186 PHE A C 1
ATOM 1518 O O . PHE A 1 186 ? -4.960 -8.377 7.778 1.00 92.25 186 PHE A O 1
ATOM 1525 N N . MET A 1 187 ? -4.519 -6.196 8.038 1.00 88.81 187 MET A N 1
ATOM 1526 C CA . MET A 1 187 ? -3.746 -6.111 6.801 1.00 88.81 187 MET A CA 1
ATOM 1527 C C . MET A 1 187 ? -2.497 -6.989 6.817 1.00 88.81 187 MET A C 1
ATOM 1529 O O . MET A 1 187 ? -2.142 -7.545 5.781 1.00 88.81 187 MET A O 1
ATOM 1533 N N . GLY A 1 188 ? -1.836 -7.154 7.962 1.00 88.38 188 GLY A N 1
ATOM 1534 C CA . GLY A 1 188 ? -0.734 -8.103 8.120 1.00 88.38 188 GLY A CA 1
ATOM 1535 C C . GLY A 1 188 ? -1.144 -9.545 7.865 1.00 88.38 188 GLY A C 1
ATOM 1536 O O . GLY A 1 188 ? -0.455 -10.270 7.140 1.00 88.38 188 GLY A O 1
ATOM 1537 N N . ASP A 1 189 ? -2.286 -9.943 8.417 1.00 89.75 189 ASP A N 1
ATOM 1538 C CA . ASP A 1 189 ? -2.857 -11.269 8.230 1.00 89.75 189 ASP A CA 1
ATOM 1539 C C . ASP A 1 189 ? -3.225 -11.533 6.775 1.00 89.75 189 ASP A C 1
ATOM 1541 O O . ASP A 1 189 ? -2.824 -12.563 6.226 1.00 89.75 189 ASP A O 1
ATOM 1545 N N . ILE A 1 190 ? -3.925 -10.602 6.115 1.00 90.06 190 ILE A N 1
ATOM 1546 C CA . ILE A 1 190 ? -4.279 -10.802 4.706 1.00 90.06 190 ILE A CA 1
ATOM 1547 C C . ILE A 1 190 ? -3.047 -10.735 3.804 1.00 90.06 190 ILE A C 1
ATOM 1549 O O . ILE A 1 190 ? -3.017 -11.395 2.776 1.00 90.06 190 ILE A O 1
ATOM 1553 N N . ALA A 1 191 ? -2.053 -9.905 4.117 1.00 86.06 191 ALA A N 1
ATOM 1554 C CA . ALA A 1 191 ? -0.933 -9.650 3.216 1.00 86.06 191 ALA A CA 1
ATOM 1555 C C . ALA A 1 191 ? 0.162 -10.706 3.311 1.00 86.06 191 ALA A C 1
ATOM 1557 O O . ALA A 1 191 ? 0.780 -11.041 2.301 1.00 86.06 191 ALA A O 1
ATOM 1558 N N . PHE A 1 192 ? 0.443 -11.172 4.527 1.00 86.44 192 PHE A N 1
ATOM 1559 C CA . PHE A 1 192 ? 1.631 -11.966 4.834 1.00 86.44 192 PHE A CA 1
ATOM 1560 C C . PHE A 1 192 ? 1.329 -13.190 5.703 1.00 86.44 192 PHE A C 1
ATOM 1562 O O . PHE A 1 192 ? 2.265 -13.795 6.230 1.00 86.44 192 PHE A O 1
ATOM 1569 N N . GLY A 1 193 ? 0.055 -13.550 5.889 1.00 84.62 193 GLY A N 1
ATOM 1570 C CA . GLY A 1 193 ? -0.339 -14.629 6.796 1.00 84.62 193 GLY A CA 1
ATOM 1571 C C . GLY A 1 193 ? -0.031 -14.316 8.265 1.00 84.62 193 GLY A C 1
ATOM 1572 O O . GLY A 1 193 ? 0.202 -15.231 9.053 1.00 84.62 193 GLY A O 1
ATOM 1573 N N . GLY A 1 194 ? 0.038 -13.028 8.610 1.00 83.50 194 GLY A N 1
ATOM 1574 C CA . GLY A 1 194 ? 0.173 -12.507 9.968 1.00 83.50 194 GLY A CA 1
ATOM 1575 C C . GLY A 1 194 ? 1.545 -11.935 10.257 1.00 83.50 194 GLY A C 1
ATOM 1576 O O . GLY A 1 194 ? 2.240 -11.487 9.348 1.00 83.50 194 GLY A O 1
ATOM 1577 N N . GLY A 1 195 ? 1.957 -11.954 11.523 1.00 74.88 195 GLY A N 1
ATOM 1578 C CA . GLY A 1 195 ? 3.265 -11.465 11.982 1.00 74.88 195 GLY A CA 1
ATOM 1579 C C . GLY A 1 195 ? 3.244 -10.094 12.651 1.00 74.88 195 GLY A C 1
ATOM 1580 O O . GLY A 1 195 ? 4.275 -9.679 13.181 1.00 74.88 195 GLY A O 1
ATOM 1581 N N . PHE A 1 196 ? 2.088 -9.431 12.672 1.00 78.75 196 PHE A N 1
ATOM 1582 C CA . PHE A 1 196 ? 1.833 -8.254 13.494 1.00 78.75 196 PHE A CA 1
ATOM 1583 C C . PHE A 1 196 ? 0.740 -8.633 14.501 1.00 78.75 196 PHE A C 1
ATOM 1585 O O . PHE A 1 196 ? -0.257 -9.244 14.134 1.00 78.75 196 PHE A O 1
ATOM 1592 N N . GLU A 1 197 ? 0.998 -8.384 15.781 1.00 87.38 197 GLU A N 1
ATOM 1593 C CA . GLU A 1 197 ? 0.068 -8.642 16.889 1.00 87.38 197 GLU A CA 1
ATOM 1594 C C . GLU A 1 197 ? -0.036 -7.368 17.736 1.00 87.38 197 GLU A C 1
ATOM 1596 O O . GLU A 1 197 ? 0.069 -7.392 18.960 1.00 87.38 197 GLU A O 1
ATOM 1601 N N . LEU A 1 198 ? -0.171 -6.219 17.072 1.00 88.19 198 LEU A N 1
ATOM 1602 C CA . LEU A 1 198 ? -0.210 -4.897 17.690 1.00 88.19 198 LEU A CA 1
ATOM 1603 C C . LEU A 1 198 ? -1.406 -4.719 18.631 1.00 88.19 198 LEU A C 1
ATOM 1605 O O . LEU A 1 198 ? -1.306 -3.955 19.585 1.00 88.19 198 LEU A O 1
ATOM 1609 N N . MET A 1 199 ? -2.528 -5.403 18.414 1.00 89.12 199 MET A N 1
ATOM 1610 C CA . MET A 1 199 ? -3.639 -5.391 19.369 1.00 89.12 199 MET A CA 1
ATOM 1611 C C . MET A 1 199 ? -3.278 -6.091 20.687 1.00 89.12 199 MET A C 1
ATOM 1613 O O . MET A 1 199 ? -3.695 -5.637 21.752 1.00 89.12 199 MET A O 1
ATOM 1617 N N . ARG A 1 200 ? -2.485 -7.170 20.639 1.00 87.69 200 ARG A N 1
ATOM 1618 C CA . ARG A 1 200 ? -2.075 -7.930 21.832 1.00 87.69 200 ARG A CA 1
ATOM 1619 C C . ARG A 1 200 ? -0.852 -7.315 22.509 1.00 87.69 200 ARG A C 1
ATOM 1621 O O . ARG A 1 200 ? -0.861 -7.079 23.714 1.00 87.69 200 ARG A O 1
ATOM 1628 N N . ASP A 1 201 ? 0.187 -7.057 21.724 1.00 86.81 201 ASP A N 1
ATOM 1629 C CA . ASP A 1 201 ? 1.524 -6.696 22.198 1.00 86.81 201 ASP A CA 1
ATOM 1630 C C . ASP A 1 201 ? 1.753 -5.172 22.198 1.00 86.81 201 ASP A C 1
ATOM 1632 O O . ASP A 1 201 ? 2.784 -4.694 22.676 1.00 86.81 201 ASP A O 1
ATOM 1636 N N . GLN A 1 202 ? 0.789 -4.395 21.681 1.00 82.19 202 GLN A N 1
ATOM 1637 C CA . GLN A 1 202 ? 0.948 -2.971 21.369 1.00 82.19 202 GLN A CA 1
ATOM 1638 C C . GLN A 1 202 ? 2.114 -2.721 20.393 1.00 82.19 202 GLN A C 1
ATOM 1640 O O . GLN A 1 202 ? 2.746 -3.639 19.872 1.00 82.19 202 GLN A O 1
ATOM 1645 N N . ASP A 1 203 ? 2.423 -1.454 20.112 1.00 82.31 203 ASP A N 1
ATOM 1646 C CA . ASP A 1 203 ? 3.561 -1.080 19.259 1.00 82.31 203 ASP A CA 1
ATOM 1647 C C . ASP A 1 203 ? 4.904 -1.152 20.015 1.00 82.31 203 ASP A C 1
ATOM 1649 O O . ASP A 1 203 ? 5.686 -0.200 20.014 1.00 82.31 203 ASP A O 1
ATOM 1653 N N . ALA A 1 204 ? 5.190 -2.275 20.687 1.00 75.31 204 ALA A N 1
ATOM 1654 C CA . ALA A 1 204 ? 6.400 -2.452 21.501 1.00 75.31 204 ALA A CA 1
ATOM 1655 C C . ALA A 1 204 ? 7.699 -2.264 20.693 1.00 75.31 204 ALA A C 1
ATOM 1657 O O . ALA A 1 204 ? 8.718 -1.813 21.215 1.00 75.31 204 ALA A O 1
ATOM 1658 N N . GLN A 1 205 ? 7.660 -2.587 19.399 1.00 73.00 205 GLN A N 1
ATOM 1659 C CA . GLN A 1 205 ? 8.797 -2.479 18.482 1.00 73.00 205 GLN A CA 1
ATOM 1660 C C . GLN A 1 205 ? 8.855 -1.130 17.736 1.00 73.00 205 GLN A C 1
ATOM 1662 O O . GLN A 1 205 ? 9.799 -0.886 16.974 1.00 73.00 205 GLN A O 1
ATOM 1667 N N . GLY A 1 206 ? 7.875 -0.242 17.941 1.00 78.38 206 GLY A N 1
ATOM 1668 C CA . GLY A 1 206 ? 7.803 1.057 17.270 1.00 78.38 206 GLY A CA 1
ATOM 1669 C C . GLY A 1 206 ? 7.611 0.958 15.750 1.00 78.38 206 GLY A C 1
ATOM 1670 O O . GLY A 1 206 ? 8.062 1.844 15.019 1.00 78.38 206 GLY A O 1
ATOM 1671 N N . ILE A 1 207 ? 7.030 -0.138 15.254 1.00 75.94 207 ILE A N 1
ATOM 1672 C CA . ILE A 1 207 ? 6.785 -0.388 13.827 1.00 75.94 207 ILE A CA 1
ATOM 1673 C C . ILE A 1 207 ? 5.811 0.662 13.297 1.00 75.94 207 ILE A C 1
ATOM 1675 O O . ILE A 1 207 ? 6.080 1.294 12.269 1.00 75.94 207 ILE A O 1
ATOM 1679 N N . TRP A 1 208 ? 4.724 0.895 14.034 1.00 73.50 208 TRP A N 1
ATOM 1680 C CA . TRP A 1 208 ? 3.697 1.860 13.660 1.00 73.50 208 TRP A CA 1
ATOM 1681 C C . TRP A 1 208 ? 4.266 3.282 13.615 1.00 73.50 208 TRP A C 1
ATOM 1683 O O . TRP A 1 208 ? 4.158 3.961 12.592 1.00 73.50 208 TRP A O 1
ATOM 1693 N N . GLN A 1 209 ? 4.973 3.712 14.666 1.00 73.62 209 GLN A N 1
ATOM 1694 C CA . GLN A 1 209 ? 5.564 5.059 14.715 1.00 73.62 209 GLN A CA 1
ATOM 1695 C C . GLN A 1 209 ? 6.594 5.311 13.602 1.00 73.62 209 GLN A C 1
ATOM 1697 O O . GLN A 1 209 ? 6.692 6.421 13.066 1.00 73.62 209 GLN A O 1
ATOM 1702 N N . ARG A 1 210 ? 7.392 4.295 13.245 1.00 71.25 210 ARG A N 1
ATOM 1703 C CA . ARG A 1 210 ? 8.374 4.393 12.151 1.00 71.25 210 ARG A CA 1
ATOM 1704 C C . ARG A 1 210 ? 7.686 4.531 10.797 1.00 71.25 210 ARG A C 1
ATOM 1706 O O . ARG A 1 210 ? 8.098 5.377 9.999 1.00 71.25 210 ARG A O 1
ATOM 1713 N N . MET A 1 211 ? 6.637 3.745 10.555 1.00 71.88 211 MET A N 1
ATOM 1714 C CA . MET A 1 211 ? 5.815 3.867 9.352 1.00 71.88 211 MET A CA 1
ATOM 1715 C C . MET A 1 211 ? 5.173 5.258 9.263 1.00 71.88 211 MET A C 1
ATOM 1717 O O . MET A 1 211 ? 5.256 5.911 8.221 1.00 71.88 211 MET A O 1
ATOM 1721 N N . GLU A 1 212 ? 4.573 5.736 10.355 1.00 71.62 212 GLU A N 1
ATOM 1722 C CA . GLU A 1 212 ? 3.902 7.033 10.412 1.00 71.62 212 GLU A CA 1
ATOM 1723 C C . GLU A 1 212 ? 4.849 8.178 10.036 1.00 71.62 212 GLU A C 1
ATOM 1725 O O . GLU A 1 212 ? 4.566 8.929 9.098 1.00 71.62 212 GLU A O 1
ATOM 1730 N N . LYS A 1 213 ? 6.017 8.257 10.689 1.00 69.00 213 LYS A N 1
ATOM 1731 C CA . LYS A 1 213 ? 7.037 9.280 10.407 1.00 69.00 213 LYS A CA 1
ATOM 1732 C C . LYS A 1 213 ? 7.525 9.235 8.959 1.00 69.00 213 LYS A C 1
ATOM 1734 O O . LYS A 1 213 ? 7.664 10.284 8.329 1.00 69.00 213 LYS A O 1
ATOM 1739 N N . GLY A 1 214 ? 7.772 8.036 8.423 1.00 67.12 214 GLY A N 1
ATOM 1740 C CA . GLY A 1 214 ? 8.243 7.863 7.047 1.00 67.12 214 GLY A CA 1
ATOM 1741 C C . GLY A 1 214 ? 7.243 8.380 6.012 1.00 67.12 214 GLY A C 1
ATOM 1742 O O . GLY A 1 214 ? 7.622 9.031 5.039 1.00 67.12 214 GLY A O 1
ATOM 1743 N N . LEU A 1 215 ? 5.955 8.142 6.246 1.00 68.06 215 LEU A N 1
ATOM 1744 C CA . LEU A 1 215 ? 4.911 8.475 5.290 1.00 68.06 215 LEU A CA 1
ATOM 1745 C C . LEU A 1 215 ? 4.363 9.905 5.440 1.00 68.06 215 LEU A C 1
ATOM 1747 O O . LEU A 1 215 ? 3.969 10.490 4.435 1.00 68.06 215 LEU A O 1
ATOM 1751 N N . THR A 1 216 ? 4.354 10.507 6.637 1.00 68.56 216 THR A N 1
ATOM 1752 C CA . THR A 1 216 ? 3.995 11.934 6.803 1.00 68.56 216 THR A CA 1
ATOM 1753 C C . THR A 1 216 ? 4.966 12.825 6.030 1.00 68.56 216 THR A C 1
ATOM 1755 O O . THR A 1 216 ? 4.557 13.747 5.325 1.00 68.56 216 THR A O 1
ATOM 1758 N N . HIS A 1 217 ? 6.256 12.491 6.057 1.00 67.94 217 HIS A N 1
ATOM 1759 C CA . HIS A 1 217 ? 7.257 13.209 5.278 1.00 67.94 217 HIS A CA 1
ATOM 1760 C C . HIS A 1 217 ? 7.023 13.064 3.763 1.00 67.94 217 HIS A C 1
ATOM 1762 O O . HIS A 1 217 ? 7.065 14.043 3.019 1.00 67.94 217 HIS A O 1
ATOM 1768 N N . GLN A 1 218 ? 6.681 11.854 3.310 1.00 64.12 218 GLN A N 1
ATOM 1769 C CA . GLN A 1 218 ? 6.340 11.590 1.911 1.00 64.12 218 GLN A CA 1
ATOM 1770 C C . GLN A 1 218 ? 5.072 12.325 1.458 1.00 64.12 218 GLN A C 1
ATOM 1772 O O . GLN A 1 218 ? 5.018 12.812 0.327 1.00 64.12 218 GLN A O 1
ATOM 1777 N N . SER A 1 219 ? 4.085 12.443 2.348 1.00 67.81 219 SER A N 1
ATOM 1778 C CA . SER A 1 219 ? 2.802 13.079 2.055 1.00 67.81 219 SER A CA 1
ATOM 1779 C C . SER A 1 219 ? 2.931 14.577 1.747 1.00 67.81 219 SER A C 1
ATOM 1781 O O . SER A 1 219 ? 2.262 15.087 0.856 1.00 67.81 219 SER A O 1
ATOM 1783 N N . ILE A 1 220 ? 3.897 15.255 2.375 1.00 69.44 220 ILE A N 1
ATOM 1784 C CA . ILE A 1 220 ? 4.223 16.662 2.103 1.00 69.44 220 ILE A CA 1
ATOM 1785 C C . ILE A 1 220 ? 5.014 16.790 0.791 1.00 69.44 220 ILE A C 1
ATOM 1787 O O . ILE A 1 220 ? 4.731 17.653 -0.040 1.00 69.44 220 ILE A O 1
ATOM 1791 N N . ILE A 1 221 ? 5.995 15.907 0.576 1.00 67.50 221 ILE A N 1
ATOM 1792 C CA . ILE A 1 221 ? 6.916 15.970 -0.570 1.00 67.50 221 ILE A CA 1
ATOM 1793 C C . ILE A 1 221 ? 6.195 15.783 -1.913 1.00 67.50 221 ILE A C 1
ATOM 1795 O O . ILE A 1 221 ? 6.577 16.406 -2.905 1.00 67.50 221 ILE A O 1
ATOM 1799 N N . GLN A 1 222 ? 5.151 14.955 -1.973 1.00 64.94 222 GLN A N 1
ATOM 1800 C CA . GLN A 1 222 ? 4.460 14.658 -3.235 1.00 64.94 222 GLN A CA 1
ATOM 1801 C C . GLN A 1 222 ? 3.709 15.860 -3.839 1.00 64.94 222 GLN A C 1
ATOM 1803 O O . GLN A 1 222 ? 3.443 15.862 -5.040 1.00 64.94 222 GLN A O 1
ATOM 1808 N N . HIS A 1 223 ? 3.405 16.896 -3.047 1.00 67.94 223 HIS A N 1
ATOM 1809 C CA . HIS A 1 223 ? 2.820 18.138 -3.561 1.00 67.94 223 HIS A CA 1
ATOM 1810 C C . HIS A 1 223 ? 3.832 18.964 -4.372 1.00 67.94 223 HIS A C 1
ATOM 1812 O O . HIS A 1 223 ? 3.447 19.747 -5.240 1.00 67.94 223 HIS A O 1
ATOM 1818 N N . ALA A 1 224 ? 5.135 18.747 -4.163 1.00 64.75 224 ALA A N 1
ATOM 1819 C CA . ALA A 1 224 ? 6.206 19.361 -4.937 1.00 64.75 224 ALA A CA 1
ATOM 1820 C C . ALA A 1 224 ? 6.652 18.410 -6.065 1.00 64.75 224 ALA A C 1
ATOM 1822 O O . ALA A 1 224 ? 7.708 17.776 -6.009 1.00 64.75 224 ALA A O 1
ATOM 1823 N N . LEU A 1 225 ? 5.819 18.316 -7.108 1.00 48.69 225 LEU A N 1
ATOM 1824 C CA . LEU A 1 225 ? 5.871 17.321 -8.196 1.00 48.69 225 LEU A CA 1
ATOM 1825 C C . LEU A 1 225 ? 7.256 17.098 -8.849 1.00 48.69 225 LEU A C 1
ATOM 1827 O O . LEU A 1 225 ? 7.549 16.008 -9.331 1.00 48.69 225 LEU A O 1
ATOM 1831 N N . TRP A 1 226 ? 8.106 18.126 -8.889 1.00 57.19 226 TRP A N 1
ATOM 1832 C CA . TRP A 1 226 ? 9.441 18.100 -9.507 1.00 57.19 226 TRP A CA 1
ATOM 1833 C C . TRP A 1 226 ? 10.578 17.963 -8.484 1.00 57.19 226 TRP A C 1
ATOM 1835 O O . TRP A 1 226 ? 11.653 17.460 -8.804 1.00 57.19 226 TRP A O 1
ATOM 1845 N N . VAL A 1 227 ? 10.323 18.356 -7.238 1.00 57.06 227 VAL A N 1
ATOM 1846 C CA . VAL A 1 227 ? 11.280 18.329 -6.129 1.00 57.06 227 VAL A CA 1
ATOM 1847 C C . VAL A 1 227 ? 11.307 16.946 -5.469 1.00 57.06 227 VAL A C 1
ATOM 1849 O O . VAL A 1 227 ? 12.357 16.511 -5.007 1.00 57.06 227 VAL A O 1
ATOM 1852 N N . GLY A 1 228 ? 10.193 16.205 -5.496 1.00 56.03 228 GLY A N 1
ATOM 1853 C CA . GLY A 1 228 ? 10.081 14.900 -4.841 1.00 56.03 228 GLY A CA 1
ATOM 1854 C C . GLY A 1 228 ? 11.067 13.838 -5.331 1.00 56.03 228 GLY A C 1
ATOM 1855 O O . GLY A 1 228 ? 11.616 13.104 -4.515 1.00 56.03 228 GLY A O 1
ATOM 1856 N N . VAL A 1 229 ? 11.381 13.801 -6.629 1.00 55.56 229 VAL A N 1
ATOM 1857 C CA . VAL A 1 229 ? 12.374 12.856 -7.182 1.00 55.56 229 VAL A CA 1
ATOM 1858 C C . VAL A 1 229 ? 13.796 13.207 -6.718 1.00 55.56 229 VAL A C 1
ATOM 1860 O O . VAL A 1 229 ? 14.578 12.328 -6.349 1.00 55.56 229 VAL A O 1
ATOM 1863 N N . ALA A 1 230 ? 14.124 14.502 -6.676 1.00 59.81 230 ALA A N 1
ATOM 1864 C CA . ALA A 1 230 ? 15.414 14.980 -6.182 1.00 59.81 230 ALA A CA 1
ATOM 1865 C C . ALA A 1 230 ? 15.555 14.761 -4.665 1.00 59.81 230 ALA A C 1
ATOM 1867 O O . ALA A 1 230 ? 16.597 14.306 -4.200 1.00 59.81 230 ALA A O 1
ATOM 1868 N N . PHE A 1 231 ? 14.491 14.996 -3.894 1.00 60.28 231 PHE A N 1
ATOM 1869 C CA . PHE A 1 231 ? 14.479 14.818 -2.440 1.00 60.28 231 PHE A CA 1
ATOM 1870 C C . PHE A 1 231 ? 14.511 13.350 -2.010 1.00 60.28 231 PHE A C 1
ATOM 1872 O O . PHE A 1 231 ? 15.183 13.021 -1.034 1.00 60.28 231 PHE A O 1
ATOM 1879 N N . GLN A 1 232 ? 13.872 12.445 -2.759 1.00 54.97 232 GLN A N 1
ATOM 1880 C CA . GLN A 1 232 ? 13.993 10.999 -2.530 1.00 54.97 232 GLN A CA 1
ATOM 1881 C C . GLN A 1 232 ? 15.423 10.483 -2.746 1.00 54.97 232 GLN A C 1
ATOM 1883 O O . GLN A 1 232 ? 15.809 9.480 -2.149 1.00 54.97 232 GLN A O 1
ATOM 1888 N N . SER A 1 233 ? 16.230 11.191 -3.540 1.00 59.62 233 SER A N 1
ATOM 1889 C CA . SER A 1 233 ? 17.644 10.861 -3.755 1.00 59.62 233 SER A CA 1
ATOM 1890 C C . SER A 1 233 ? 18.544 11.292 -2.585 1.00 59.62 233 SER A C 1
ATOM 1892 O O . SER A 1 233 ? 19.688 10.847 -2.498 1.00 59.62 233 SER A O 1
ATOM 1894 N N . ILE A 1 234 ? 18.044 12.124 -1.659 1.00 67.19 234 ILE A N 1
ATOM 1895 C CA . ILE A 1 234 ? 18.777 12.564 -0.467 1.00 67.19 234 ILE A CA 1
ATOM 1896 C C . ILE A 1 234 ? 18.608 11.508 0.643 1.00 67.19 234 ILE A C 1
ATOM 1898 O O . ILE A 1 234 ? 17.480 11.220 1.063 1.00 67.19 234 ILE A O 1
ATOM 1902 N N . PRO A 1 235 ? 19.703 10.926 1.173 1.00 64.88 235 PRO A N 1
ATOM 1903 C CA . PRO A 1 235 ? 19.630 9.840 2.151 1.00 64.88 235 PRO A CA 1
ATOM 1904 C C . PRO A 1 235 ? 18.884 10.202 3.442 1.00 64.88 235 PRO A C 1
ATOM 1906 O O . PRO A 1 235 ? 18.215 9.346 4.016 1.00 64.88 235 PRO A O 1
ATOM 1909 N N . PHE A 1 236 ? 18.977 11.452 3.896 1.00 66.25 236 PHE A N 1
ATOM 1910 C CA . PHE A 1 236 ? 18.346 11.914 5.134 1.00 66.25 236 PHE A CA 1
ATOM 1911 C C . PHE A 1 236 ? 16.811 11.866 5.061 1.00 66.25 236 PHE A C 1
ATOM 1913 O O . PHE A 1 236 ? 16.169 11.248 5.905 1.00 66.25 236 PHE A O 1
ATOM 1920 N N . PHE A 1 237 ? 16.223 12.425 4.000 1.00 61.56 237 PHE A N 1
ATOM 1921 C CA . PHE A 1 237 ? 14.768 12.497 3.829 1.00 61.56 237 PHE A CA 1
ATOM 1922 C C . PHE A 1 237 ? 14.139 11.161 3.415 1.00 61.56 237 PHE A C 1
ATOM 1924 O O . PHE A 1 237 ? 13.011 10.854 3.792 1.00 61.56 237 PHE A O 1
ATOM 1931 N N . SER A 1 238 ? 14.882 10.323 2.689 1.00 63.41 238 SER A N 1
ATOM 1932 C CA . SER A 1 238 ? 14.430 8.983 2.297 1.00 63.41 238 SER A CA 1
ATOM 1933 C C . SER A 1 238 ? 14.672 7.914 3.367 1.00 63.41 238 SER A C 1
ATOM 1935 O O . SER A 1 238 ? 14.280 6.770 3.160 1.00 63.41 238 SER A O 1
ATOM 1937 N N . ALA A 1 239 ? 15.333 8.221 4.490 1.00 69.88 239 ALA A N 1
ATOM 1938 C CA . ALA A 1 239 ? 15.717 7.216 5.488 1.00 69.88 239 ALA A CA 1
ATOM 1939 C C . ALA A 1 239 ? 14.510 6.467 6.078 1.00 69.88 239 ALA A C 1
ATOM 1941 O O . ALA A 1 239 ? 14.524 5.237 6.104 1.00 69.88 239 ALA A O 1
ATOM 1942 N N . GLY A 1 240 ? 13.456 7.187 6.482 1.00 69.56 240 GLY A N 1
ATOM 1943 C CA . GLY A 1 240 ? 12.246 6.582 7.053 1.00 69.56 240 GLY A CA 1
ATOM 1944 C C . GLY A 1 240 ? 11.507 5.692 6.052 1.00 69.56 240 GLY A C 1
ATOM 1945 O O . GLY A 1 240 ? 11.143 4.563 6.368 1.00 69.56 240 GLY A O 1
ATOM 1946 N N . MET A 1 241 ? 11.384 6.153 4.805 1.00 69.25 241 MET A N 1
ATOM 1947 C CA . MET A 1 241 ? 10.814 5.359 3.716 1.00 69.25 241 MET A CA 1
ATOM 1948 C C . MET A 1 241 ? 11.688 4.128 3.419 1.00 69.25 241 MET A C 1
ATOM 1950 O O . MET A 1 241 ? 11.204 3.005 3.434 1.00 69.25 241 MET A O 1
ATOM 1954 N N . ARG A 1 242 ? 13.008 4.271 3.275 1.00 71.88 242 ARG A N 1
ATOM 1955 C CA . ARG A 1 242 ? 13.903 3.119 3.058 1.00 71.88 242 ARG A CA 1
ATOM 1956 C C . ARG A 1 242 ? 13.840 2.099 4.196 1.00 71.88 242 ARG A C 1
ATOM 1958 O O . ARG A 1 242 ? 13.924 0.904 3.930 1.00 71.88 242 ARG A O 1
ATOM 1965 N N . GLN A 1 243 ? 13.688 2.543 5.442 1.00 74.25 243 GLN A N 1
ATOM 1966 C CA . GLN A 1 243 ? 13.508 1.651 6.586 1.00 74.25 243 GLN A CA 1
ATOM 1967 C C . GLN A 1 243 ? 12.182 0.889 6.505 1.00 74.25 243 GLN A C 1
ATOM 1969 O O . GLN A 1 243 ? 12.170 -0.326 6.684 1.00 74.25 243 GLN A O 1
ATOM 1974 N N . PHE A 1 244 ? 11.089 1.581 6.187 1.00 73.50 244 PHE A N 1
ATOM 1975 C CA . PHE A 1 244 ? 9.783 0.953 6.018 1.00 73.50 244 PHE A CA 1
ATOM 1976 C C . PHE A 1 244 ? 9.743 -0.008 4.819 1.00 73.50 244 PHE A C 1
ATOM 1978 O O . PHE A 1 244 ? 9.237 -1.117 4.943 1.00 73.50 244 PHE A O 1
ATOM 1985 N N . ALA A 1 245 ? 10.353 0.361 3.690 1.00 72.81 245 ALA A N 1
ATOM 1986 C CA . ALA A 1 245 ? 10.486 -0.521 2.536 1.00 72.81 245 ALA A CA 1
ATOM 1987 C C . ALA A 1 245 ? 11.256 -1.798 2.903 1.00 72.81 245 ALA A C 1
ATOM 1989 O O . ALA A 1 245 ? 10.793 -2.889 2.598 1.00 72.81 245 ALA A O 1
ATOM 1990 N N . ARG A 1 246 ? 12.384 -1.701 3.625 1.00 78.00 246 ARG A N 1
ATOM 1991 C CA . ARG A 1 246 ? 13.124 -2.888 4.106 1.00 78.00 246 ARG A CA 1
ATOM 1992 C C . ARG A 1 246 ? 12.265 -3.785 4.990 1.00 78.00 246 ARG A C 1
ATOM 1994 O O . ARG A 1 246 ? 12.262 -4.992 4.780 1.00 78.00 246 ARG A O 1
ATOM 2001 N N . PHE A 1 247 ? 11.517 -3.197 5.919 1.00 79.12 247 PHE A N 1
ATOM 2002 C CA . PHE A 1 247 ? 10.577 -3.936 6.755 1.00 79.12 247 PHE A CA 1
ATOM 2003 C C . PHE A 1 247 ? 9.531 -4.675 5.907 1.00 79.12 247 PHE A C 1
ATOM 2005 O O . PHE A 1 247 ? 9.354 -5.879 6.068 1.00 79.12 247 PHE A O 1
ATOM 2012 N N . ALA A 1 248 ? 8.903 -4.001 4.940 1.00 76.81 248 ALA A N 1
ATOM 2013 C CA . ALA A 1 248 ? 7.940 -4.626 4.035 1.00 76.81 248 ALA A CA 1
ATOM 2014 C C . ALA A 1 248 ? 8.559 -5.793 3.239 1.00 76.81 248 ALA A C 1
ATOM 2016 O O . ALA A 1 248 ? 7.966 -6.869 3.126 1.00 76.81 248 ALA A O 1
ATOM 2017 N N . MET A 1 249 ? 9.795 -5.617 2.758 1.00 76.75 249 MET A N 1
ATOM 2018 C CA . MET A 1 249 ? 10.545 -6.663 2.060 1.00 76.75 249 MET A CA 1
ATOM 2019 C C . MET A 1 249 ? 10.844 -7.871 2.960 1.00 76.75 249 MET A C 1
ATOM 2021 O O . MET A 1 249 ? 10.786 -9.006 2.492 1.00 76.75 249 MET A O 1
ATOM 2025 N N . GLU A 1 250 ? 11.190 -7.653 4.230 1.00 81.62 250 GLU A N 1
ATOM 2026 C CA . GLU A 1 250 ? 11.431 -8.727 5.205 1.00 81.62 250 GLU A CA 1
ATOM 2027 C C . GLU A 1 250 ? 10.160 -9.541 5.467 1.00 81.62 250 GLU A C 1
ATOM 2029 O O . GLU A 1 250 ? 10.218 -10.770 5.510 1.00 81.62 250 GLU A O 1
ATOM 2034 N N . GLN A 1 251 ? 9.005 -8.880 5.549 1.00 83.12 251 GLN A N 1
ATOM 2035 C CA . GLN A 1 251 ? 7.714 -9.546 5.743 1.00 83.12 251 GLN A CA 1
ATOM 2036 C C . GLN A 1 251 ? 7.304 -10.371 4.524 1.00 83.12 251 GLN A C 1
ATOM 2038 O O . GLN A 1 251 ? 6.924 -11.533 4.671 1.00 83.12 251 GLN A O 1
ATOM 2043 N N . ALA A 1 252 ? 7.496 -9.829 3.317 1.00 79.94 252 ALA A N 1
ATOM 2044 C CA . ALA A 1 252 ? 7.302 -10.585 2.084 1.00 79.94 252 ALA A CA 1
ATOM 2045 C C . ALA A 1 252 ? 8.204 -11.830 2.043 1.00 79.94 252 ALA A C 1
ATOM 2047 O O . ALA A 1 252 ? 7.726 -12.928 1.774 1.00 79.94 252 ALA A O 1
ATOM 2048 N N . LYS A 1 253 ? 9.496 -11.692 2.377 1.00 81.50 253 LYS A N 1
ATOM 2049 C CA . LYS A 1 253 ? 10.436 -12.826 2.432 1.00 81.50 253 LYS A CA 1
ATOM 2050 C C . LYS A 1 253 ? 10.017 -13.888 3.446 1.00 81.50 253 LYS A C 1
ATOM 2052 O O . LYS A 1 253 ? 10.067 -15.071 3.123 1.00 81.50 253 LYS A O 1
ATOM 2057 N N . ARG A 1 254 ? 9.580 -13.480 4.641 1.00 85.50 254 ARG A N 1
ATOM 2058 C CA . ARG A 1 254 ? 9.083 -14.404 5.669 1.00 85.50 254 ARG A CA 1
ATOM 2059 C C . ARG A 1 254 ? 7.878 -15.192 5.164 1.00 85.50 254 ARG A C 1
ATOM 2061 O O . ARG A 1 254 ? 7.847 -16.415 5.315 1.00 85.50 254 ARG A O 1
ATOM 2068 N N . ARG A 1 255 ? 6.918 -14.516 4.527 1.00 85.06 255 ARG A N 1
ATOM 2069 C CA . ARG A 1 255 ? 5.738 -15.166 3.947 1.00 85.06 255 ARG A CA 1
ATOM 2070 C C . ARG A 1 255 ? 6.108 -16.151 2.840 1.00 85.06 255 ARG A C 1
ATOM 2072 O O . ARG A 1 255 ? 5.564 -17.245 2.812 1.00 85.06 255 ARG A O 1
ATOM 2079 N N . ILE A 1 256 ? 7.069 -15.807 1.985 1.00 80.69 256 ILE A N 1
ATOM 2080 C CA . ILE A 1 256 ? 7.571 -16.704 0.931 1.00 80.69 256 ILE A CA 1
ATOM 2081 C C . ILE A 1 256 ? 8.175 -17.983 1.524 1.00 80.69 256 ILE A C 1
ATOM 2083 O O . ILE A 1 256 ? 7.992 -19.063 0.975 1.00 80.69 256 ILE A O 1
ATOM 2087 N N . SER A 1 257 ? 8.905 -17.874 2.639 1.00 82.62 257 SER A N 1
ATOM 2088 C CA . SER A 1 257 ? 9.500 -19.039 3.309 1.00 82.62 257 SER A CA 1
ATOM 2089 C C . SER A 1 257 ? 8.510 -19.867 4.134 1.00 82.62 257 SER A C 1
ATOM 2091 O O . SER A 1 257 ? 8.871 -20.945 4.599 1.00 82.62 257 SER A O 1
ATOM 2093 N N . THR A 1 258 ? 7.293 -19.366 4.350 1.00 82.12 258 THR A N 1
ATOM 2094 C CA . THR A 1 258 ? 6.293 -20.002 5.212 1.00 82.12 258 THR A CA 1
ATOM 2095 C C . THR A 1 258 ? 5.196 -20.619 4.355 1.00 82.12 258 THR A C 1
ATOM 2097 O O . THR A 1 258 ? 4.582 -19.926 3.547 1.00 82.12 258 THR A O 1
ATOM 2100 N N . ASP A 1 259 ? 4.906 -21.902 4.566 1.00 78.06 259 ASP A N 1
ATOM 2101 C CA . ASP A 1 259 ? 3.746 -22.551 3.951 1.00 78.06 259 ASP A CA 1
ATOM 2102 C C . ASP A 1 259 ? 2.467 -22.135 4.692 1.00 78.06 259 ASP A C 1
ATOM 2104 O O . ASP A 1 259 ? 2.134 -22.655 5.762 1.00 78.06 259 ASP A O 1
ATOM 2108 N N . VAL A 1 260 ? 1.776 -21.127 4.158 1.00 80.56 260 VAL A N 1
ATOM 2109 C CA . VAL A 1 260 ? 0.514 -20.637 4.716 1.00 80.56 260 VAL A CA 1
ATOM 2110 C C . VAL A 1 260 ? -0.636 -21.389 4.057 1.00 80.56 260 VAL A C 1
ATOM 2112 O O . VAL A 1 260 ? -0.928 -21.219 2.880 1.00 80.56 260 VAL A O 1
ATOM 2115 N N . LYS A 1 261 ? -1.329 -22.214 4.848 1.00 77.94 261 LYS A N 1
ATOM 2116 C CA . LYS A 1 261 ? -2.445 -23.054 4.374 1.00 77.94 261 LYS A CA 1
ATOM 2117 C C . LYS A 1 261 ? -3.681 -22.256 3.940 1.00 77.94 261 LYS A C 1
ATOM 2119 O O . LYS A 1 261 ? -4.511 -22.769 3.190 1.00 77.94 261 LYS A O 1
ATOM 2124 N N . ARG A 1 262 ? -3.843 -21.033 4.453 1.00 82.69 262 ARG A N 1
ATOM 2125 C CA . ARG A 1 262 ? -4.963 -20.138 4.136 1.00 82.69 262 ARG A CA 1
ATOM 2126 C C . ARG A 1 262 ? -4.636 -19.315 2.888 1.00 82.69 262 ARG A C 1
ATOM 2128 O O . ARG A 1 262 ? -3.520 -18.837 2.729 1.00 82.69 262 ARG A O 1
ATOM 2135 N N . LYS A 1 263 ? -5.636 -19.115 2.028 1.00 88.69 263 LYS A N 1
ATOM 2136 C CA . LYS A 1 263 ? -5.513 -18.276 0.832 1.00 88.69 263 LYS A CA 1
ATOM 2137 C C . LYS A 1 263 ? -5.559 -16.805 1.218 1.00 88.69 263 LYS A C 1
ATOM 2139 O O . LYS A 1 263 ? -6.622 -16.261 1.498 1.00 88.69 263 LYS A O 1
ATOM 2144 N N . ASP A 1 264 ? -4.395 -16.185 1.239 1.00 89.06 264 ASP A N 1
ATOM 2145 C CA . ASP A 1 264 ? -4.206 -14.785 1.580 1.00 89.06 264 ASP A CA 1
ATOM 2146 C C . ASP A 1 264 ? -3.998 -13.925 0.314 1.00 89.06 264 ASP A C 1
ATOM 2148 O O . ASP A 1 264 ? -4.026 -14.412 -0.820 1.00 89.06 264 ASP A O 1
ATOM 2152 N N . LEU A 1 265 ? -3.849 -12.611 0.474 1.00 88.75 265 LEU A N 1
ATOM 2153 C CA . LEU A 1 265 ? -3.651 -11.682 -0.640 1.00 88.75 265 LEU A CA 1
ATOM 2154 C C . LEU A 1 265 ? -2.384 -12.026 -1.435 1.00 88.75 265 LEU A C 1
ATOM 2156 O O . LEU A 1 265 ? -2.374 -11.888 -2.659 1.00 88.75 265 LEU A O 1
ATOM 2160 N N . PHE A 1 266 ? -1.335 -12.508 -0.760 1.00 86.94 266 PHE A N 1
ATOM 2161 C CA . PHE A 1 266 ? -0.107 -12.968 -1.406 1.00 86.94 266 PHE A CA 1
ATOM 2162 C C . PHE A 1 266 ? -0.381 -14.137 -2.359 1.00 86.94 266 PHE A C 1
ATOM 2164 O O . PHE A 1 266 ? 0.036 -14.093 -3.522 1.00 86.94 266 PHE A O 1
ATOM 2171 N N . TYR A 1 267 ? -1.149 -15.134 -1.903 1.00 86.94 267 TYR A N 1
ATOM 2172 C CA . TYR A 1 267 ? -1.599 -16.248 -2.732 1.00 86.94 267 TYR A CA 1
ATOM 2173 C C . TYR A 1 267 ? -2.346 -15.747 -3.973 1.00 86.94 267 TYR A C 1
ATOM 2175 O O . TYR A 1 267 ? -1.997 -16.107 -5.095 1.00 86.94 267 TYR A O 1
ATOM 2183 N N . HIS A 1 268 ? -3.337 -14.867 -3.811 1.00 87.88 268 HIS A N 1
ATOM 2184 C CA . HIS A 1 268 ? -4.158 -14.403 -4.939 1.00 87.88 268 HIS A CA 1
ATOM 2185 C C . HIS A 1 268 ? -3.421 -13.464 -5.907 1.00 87.88 268 HIS A C 1
ATOM 2187 O O . HIS A 1 268 ? -3.763 -13.428 -7.090 1.00 87.88 268 HIS A O 1
ATOM 2193 N N . LEU A 1 269 ? -2.409 -12.721 -5.447 1.00 81.75 269 LEU A N 1
ATOM 2194 C CA . LEU A 1 269 ? -1.607 -11.827 -6.295 1.00 81.75 269 LEU A CA 1
ATOM 2195 C C . LEU A 1 269 ? -0.508 -12.548 -7.085 1.00 81.75 269 LEU A C 1
ATOM 2197 O O . LEU A 1 269 ? -0.176 -12.109 -8.194 1.00 81.75 269 LEU A O 1
ATOM 2201 N N . TYR A 1 270 ? 0.074 -13.606 -6.516 1.00 78.06 270 TYR A N 1
ATOM 2202 C CA . TYR A 1 270 ? 1.268 -14.258 -7.060 1.00 78.06 270 TYR A CA 1
ATOM 2203 C C . TYR A 1 270 ? 1.032 -15.746 -7.317 1.00 78.06 270 TYR A C 1
ATOM 2205 O O . TYR A 1 270 ? 1.059 -16.176 -8.467 1.00 78.06 270 TYR A O 1
ATOM 2213 N N . GLU A 1 271 ? 0.714 -16.526 -6.288 1.00 76.62 271 GLU A N 1
ATOM 2214 C CA . GLU A 1 271 ? 0.677 -17.994 -6.373 1.00 76.62 271 GLU A CA 1
ATOM 2215 C C . GLU A 1 271 ? -0.468 -18.522 -7.256 1.00 76.62 271 GLU A C 1
ATOM 2217 O O . GLU A 1 271 ? -0.263 -19.417 -8.071 1.00 76.62 271 GLU A O 1
ATOM 2222 N N . ALA A 1 272 ? -1.659 -17.922 -7.185 1.00 75.12 272 ALA A N 1
ATOM 2223 C CA . ALA A 1 272 ? -2.834 -18.327 -7.960 1.00 75.12 272 ALA A CA 1
ATOM 2224 C C . ALA A 1 272 ? -2.660 -18.140 -9.479 1.00 75.12 272 ALA A C 1
ATOM 2226 O O . ALA A 1 272 ? -3.385 -18.747 -10.268 1.00 75.12 272 ALA A O 1
ATOM 2227 N N . THR A 1 273 ? -1.715 -17.287 -9.888 1.00 67.06 273 THR A N 1
ATOM 2228 C CA . THR A 1 273 ? -1.417 -16.982 -11.297 1.00 67.06 273 THR A CA 1
ATOM 2229 C C . THR A 1 273 ? -0.072 -17.538 -11.764 1.00 67.06 273 THR A C 1
ATOM 2231 O O . THR A 1 273 ? 0.302 -17.350 -12.926 1.00 67.06 273 THR A O 1
ATOM 2234 N N . ALA A 1 274 ? 0.668 -18.211 -10.879 1.00 63.47 274 ALA A N 1
ATOM 2235 C CA . ALA A 1 274 ? 1.935 -18.837 -11.210 1.00 63.47 274 ALA A CA 1
ATOM 2236 C C . ALA A 1 274 ? 1.690 -20.083 -12.072 1.00 63.47 274 ALA A C 1
ATOM 2238 O O . ALA A 1 274 ? 0.947 -20.983 -11.690 1.00 63.47 274 ALA A O 1
ATOM 2239 N N . ASP A 1 275 ? 2.317 -20.134 -13.249 1.00 60.75 275 ASP A N 1
ATOM 2240 C CA . ASP A 1 275 ? 2.337 -21.334 -14.082 1.00 60.75 275 ASP A CA 1
ATOM 2241 C C . ASP A 1 275 ? 3.396 -22.304 -13.521 1.00 60.75 275 ASP A C 1
ATOM 2243 O O . ASP A 1 275 ? 4.589 -21.976 -13.577 1.00 60.75 275 ASP A O 1
ATOM 2247 N N . PRO A 1 276 ? 3.009 -23.489 -13.003 1.00 57.88 276 PRO A N 1
ATOM 2248 C CA . PRO A 1 276 ? 3.946 -24.450 -12.416 1.00 57.88 276 PRO A CA 1
ATOM 2249 C C . PRO A 1 276 ? 5.005 -24.945 -13.408 1.00 57.88 276 PRO A C 1
ATOM 2251 O O . PRO A 1 276 ? 6.045 -25.456 -13.001 1.00 57.88 276 PRO A O 1
ATOM 2254 N N . SER A 1 277 ? 4.749 -24.806 -14.712 1.00 55.62 277 SER A N 1
ATOM 2255 C CA . SER A 1 277 ? 5.643 -25.269 -15.772 1.00 55.62 277 SER A CA 1
ATOM 2256 C C . SER A 1 277 ? 6.784 -24.294 -16.100 1.00 55.62 277 SER A C 1
ATOM 2258 O O . SER A 1 277 ? 7.708 -24.669 -16.824 1.00 55.62 277 SER A O 1
ATOM 2260 N N . ASN A 1 278 ? 6.771 -23.062 -15.561 1.00 58.78 278 ASN A N 1
ATOM 2261 C CA . ASN A 1 278 ? 7.779 -22.038 -15.856 1.00 58.78 278 ASN A CA 1
ATOM 2262 C C . ASN A 1 278 ? 8.398 -21.404 -14.584 1.00 58.78 278 ASN A C 1
ATOM 2264 O O . ASN A 1 278 ? 7.915 -20.371 -14.105 1.00 58.78 278 ASN A O 1
ATOM 2268 N N . PRO A 1 279 ? 9.540 -21.931 -14.095 1.00 53.50 279 PRO A N 1
ATOM 2269 C CA . PRO A 1 279 ? 10.231 -21.442 -12.894 1.00 53.50 279 PRO A CA 1
ATOM 2270 C C . PRO A 1 279 ? 10.649 -19.965 -12.964 1.00 53.50 279 PRO A C 1
ATOM 2272 O O . PRO A 1 279 ? 10.622 -19.259 -11.959 1.00 53.50 279 PRO A O 1
ATOM 2275 N N . SER A 1 280 ? 10.971 -19.456 -14.161 1.00 53.34 280 SER A N 1
ATOM 2276 C CA . SER A 1 280 ? 11.370 -18.049 -14.345 1.00 53.34 280 SER A CA 1
ATOM 2277 C C . SER A 1 280 ? 10.215 -17.062 -14.121 1.00 53.34 280 SER A C 1
ATOM 2279 O O . SER A 1 280 ? 10.436 -15.906 -13.758 1.00 53.34 280 SER A O 1
ATOM 2281 N N . SER A 1 281 ? 8.968 -17.520 -14.299 1.00 56.09 281 SER A N 1
ATOM 2282 C CA . SER A 1 281 ? 7.772 -16.738 -13.976 1.00 56.09 281 SER A CA 1
ATOM 2283 C C . SER A 1 281 ? 7.606 -16.584 -12.466 1.00 56.09 281 SER A C 1
ATOM 2285 O O . SER A 1 281 ? 7.200 -15.518 -12.011 1.00 56.09 281 SER A O 1
ATOM 2287 N N . TYR A 1 282 ? 7.946 -17.617 -11.692 1.00 56.59 282 TYR A N 1
ATOM 2288 C CA . TYR A 1 282 ? 7.830 -17.606 -10.236 1.00 56.59 282 TYR A CA 1
ATOM 2289 C C . TYR A 1 282 ? 8.818 -16.621 -9.594 1.00 56.59 282 TYR A C 1
ATOM 2291 O O . TYR A 1 282 ? 8.405 -15.755 -8.826 1.00 56.59 282 TYR A O 1
ATOM 2299 N N . GLU A 1 283 ? 10.097 -16.641 -9.987 1.00 54.06 283 GLU A N 1
ATOM 2300 C CA . GLU A 1 283 ? 11.099 -15.685 -9.478 1.00 54.06 283 GLU A CA 1
ATOM 2301 C C . GLU A 1 283 ? 10.786 -14.224 -9.855 1.00 54.06 283 GLU A C 1
ATOM 2303 O O . GLU A 1 283 ? 10.950 -13.312 -9.041 1.00 54.06 283 GLU A O 1
ATOM 2308 N N . ALA A 1 284 ? 10.279 -13.982 -11.069 1.00 57.97 284 ALA A N 1
ATOM 2309 C CA . ALA A 1 284 ? 9.860 -12.647 -11.503 1.00 57.97 284 ALA A CA 1
ATOM 2310 C C . ALA A 1 284 ? 8.598 -12.147 -10.775 1.00 57.97 284 ALA A C 1
ATOM 2312 O O . ALA A 1 284 ? 8.414 -10.943 -10.584 1.00 57.97 284 ALA A O 1
ATOM 2313 N N . GLN A 1 285 ? 7.709 -13.057 -10.372 1.00 62.19 285 GLN A N 1
ATOM 2314 C CA . GLN A 1 285 ? 6.563 -12.733 -9.524 1.00 62.19 285 GLN A CA 1
ATOM 2315 C C . GLN A 1 285 ? 7.004 -12.462 -8.080 1.00 62.19 285 GLN A C 1
ATOM 2317 O O . GLN A 1 285 ? 6.467 -11.557 -7.447 1.00 62.19 285 GLN A O 1
ATOM 2322 N N . LEU A 1 286 ? 8.044 -13.149 -7.605 1.00 59.66 286 LEU A N 1
ATOM 2323 C CA . LEU A 1 286 ? 8.628 -12.961 -6.281 1.00 59.66 286 LEU A CA 1
ATOM 2324 C C . LEU A 1 286 ? 9.251 -11.571 -6.094 1.00 59.66 286 LEU A C 1
ATOM 2326 O O . LEU A 1 286 ? 9.016 -10.907 -5.085 1.00 59.66 286 LEU A O 1
ATOM 2330 N N . SER A 1 287 ? 10.016 -11.092 -7.078 1.00 57.09 287 SER A N 1
ATOM 2331 C CA . SER A 1 287 ? 10.590 -9.739 -7.044 1.00 57.09 287 SER A CA 1
ATOM 2332 C C . SER A 1 287 ? 9.511 -8.651 -7.125 1.00 57.09 287 SER A C 1
ATOM 2334 O O . SER A 1 287 ? 9.607 -7.619 -6.450 1.00 57.09 287 SER A O 1
ATOM 2336 N N . ALA A 1 288 ? 8.435 -8.905 -7.877 1.00 63.81 288 ALA A N 1
ATOM 2337 C CA . ALA A 1 288 ? 7.254 -8.048 -7.883 1.00 63.81 288 ALA A CA 1
ATOM 2338 C C . ALA A 1 288 ? 6.552 -8.039 -6.512 1.00 63.81 288 ALA A C 1
ATOM 2340 O O . ALA A 1 288 ? 6.192 -6.966 -6.040 1.00 63.81 288 ALA A O 1
ATOM 2341 N N . ALA A 1 289 ? 6.445 -9.186 -5.836 1.00 65.06 289 ALA A N 1
ATOM 2342 C CA . ALA A 1 289 ? 5.847 -9.295 -4.505 1.00 65.06 289 ALA A CA 1
ATOM 2343 C C . ALA A 1 289 ? 6.590 -8.490 -3.440 1.00 65.06 289 ALA A C 1
ATOM 2345 O O . ALA A 1 289 ? 5.983 -7.787 -2.633 1.00 65.06 289 ALA A O 1
ATOM 2346 N N . VAL A 1 290 ? 7.919 -8.524 -3.491 1.00 60.12 290 VAL A N 1
ATOM 2347 C CA . VAL A 1 290 ? 8.783 -7.717 -2.627 1.00 60.12 290 VAL A CA 1
ATOM 2348 C C . VAL A 1 290 ? 8.585 -6.218 -2.891 1.00 60.12 290 VAL A C 1
ATOM 2350 O O . VAL A 1 290 ? 8.592 -5.430 -1.949 1.00 60.12 290 VAL A O 1
ATOM 2353 N N . THR A 1 291 ? 8.333 -5.819 -4.139 1.00 62.00 291 THR A N 1
ATOM 2354 C CA . THR A 1 291 ? 8.085 -4.414 -4.511 1.00 62.00 291 THR A CA 1
ATOM 2355 C C . THR A 1 291 ? 6.688 -3.940 -4.087 1.00 62.00 291 THR A C 1
ATOM 2357 O O . THR A 1 291 ? 6.538 -2.854 -3.526 1.00 62.00 291 THR A O 1
ATOM 2360 N N . ASP A 1 292 ? 5.668 -4.773 -4.290 1.00 72.31 292 ASP A N 1
ATOM 2361 C CA . ASP A 1 292 ? 4.272 -4.460 -3.970 1.00 72.31 292 ASP A CA 1
ATOM 2362 C C . ASP A 1 292 ? 3.986 -4.564 -2.458 1.00 72.31 292 ASP A C 1
ATOM 2364 O O . ASP A 1 292 ? 3.036 -3.951 -1.977 1.00 72.31 292 ASP A O 1
ATOM 2368 N N . SER A 1 293 ? 4.833 -5.251 -1.679 1.00 72.25 293 SER A N 1
ATOM 2369 C CA . SER A 1 293 ? 4.717 -5.372 -0.213 1.00 72.25 293 SER A CA 1
ATOM 2370 C C . SER A 1 293 ? 4.584 -4.027 0.506 1.00 72.25 293 SER A C 1
ATOM 2372 O O . SER A 1 293 ? 3.791 -3.885 1.436 1.00 72.25 293 SER A O 1
ATOM 2374 N N . THR A 1 294 ? 5.312 -3.010 0.034 1.00 70.75 294 THR A N 1
ATOM 2375 C CA . THR A 1 294 ? 5.264 -1.658 0.604 1.00 70.75 294 THR A CA 1
ATOM 2376 C C . THR A 1 294 ? 3.895 -1.026 0.355 1.00 70.75 294 THR A C 1
ATOM 2378 O O . THR A 1 294 ? 3.343 -0.384 1.242 1.00 70.75 294 THR A O 1
ATOM 2381 N N . LEU A 1 295 ? 3.323 -1.238 -0.835 1.00 72.75 295 LEU A N 1
ATOM 2382 C CA . LEU A 1 295 ? 1.994 -0.743 -1.188 1.00 72.75 295 LEU A CA 1
ATOM 2383 C C . LEU A 1 295 ? 0.903 -1.445 -0.375 1.00 72.75 295 LEU A C 1
ATOM 2385 O O . LEU A 1 295 ? -0.026 -0.779 0.069 1.00 72.75 295 LEU A O 1
ATOM 2389 N N . ILE A 1 296 ? 1.031 -2.758 -0.159 1.00 75.31 296 ILE A N 1
ATOM 2390 C CA . ILE A 1 296 ? 0.057 -3.547 0.602 1.00 75.31 296 ILE A CA 1
ATOM 2391 C C . ILE A 1 296 ? -0.055 -3.033 2.044 1.00 75.31 296 ILE A C 1
ATOM 2393 O O . ILE A 1 296 ? -1.162 -2.777 2.501 1.00 75.31 296 ILE A O 1
ATOM 2397 N N . ILE A 1 297 ? 1.068 -2.797 2.732 1.00 73.06 297 ILE A N 1
ATOM 2398 C CA . ILE A 1 297 ? 1.047 -2.298 4.122 1.00 73.06 297 ILE A CA 1
ATOM 2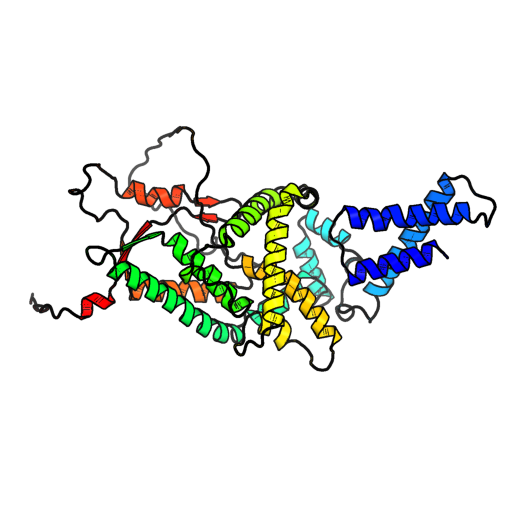399 C C . ILE A 1 297 ? 0.468 -0.874 4.201 1.00 73.06 297 ILE A C 1
ATOM 2401 O O . ILE A 1 297 ? -0.175 -0.512 5.180 1.00 73.06 297 ILE A O 1
ATOM 2405 N N . ILE A 1 298 ? 0.659 -0.055 3.161 1.00 66.31 298 ILE A N 1
ATOM 2406 C CA . ILE A 1 298 ? 0.120 1.315 3.112 1.00 66.31 298 ILE A CA 1
ATOM 2407 C C . ILE A 1 298 ? -1.395 1.333 2.811 1.00 66.31 298 ILE A C 1
ATOM 2409 O O . ILE A 1 298 ? -2.056 2.327 3.113 1.00 66.31 298 ILE A O 1
ATOM 2413 N N . ALA A 1 299 ? -1.955 0.273 2.216 1.00 56.91 299 ALA A N 1
ATOM 2414 C CA . ALA A 1 299 ? -3.265 0.301 1.559 1.00 56.91 299 ALA A CA 1
ATOM 2415 C C . ALA A 1 299 ? -4.476 0.570 2.480 1.00 56.91 299 ALA A C 1
ATOM 2417 O O . ALA A 1 299 ? -5.466 1.102 1.980 1.00 56.91 299 ALA A O 1
ATOM 2418 N N . GLU A 1 300 ? -4.398 0.297 3.789 1.00 54.88 300 GLU A N 1
ATOM 2419 C CA . GLU A 1 300 ? -5.474 0.611 4.760 1.00 54.88 300 GLU A CA 1
ATOM 2420 C C . GLU A 1 300 ? -5.075 1.655 5.801 1.00 54.88 300 GLU A C 1
ATOM 2422 O O . GLU A 1 300 ? -5.483 1.635 6.964 1.00 54.88 300 GLU A O 1
ATOM 2427 N N . ARG A 1 301 ? -4.247 2.612 5.388 1.00 53.81 301 ARG A N 1
ATOM 2428 C CA . ARG A 1 301 ? -3.762 3.622 6.316 1.00 53.81 301 ARG A CA 1
ATOM 2429 C C . ARG A 1 301 ? -4.873 4.560 6.777 1.00 53.81 301 ARG A C 1
ATOM 2431 O O . ARG A 1 301 ? -5.377 5.391 6.026 1.00 53.81 301 ARG A O 1
ATOM 2438 N N . TRP A 1 302 ? -5.084 4.517 8.082 1.00 47.78 302 TRP A N 1
ATOM 2439 C CA . TRP A 1 302 ? -5.761 5.526 8.867 1.00 47.78 302 TRP A CA 1
ATOM 2440 C C . TRP A 1 302 ? -4.775 6.050 9.913 1.00 47.78 302 TRP A C 1
ATOM 2442 O O . TRP A 1 302 ? -4.412 5.325 10.832 1.00 47.78 302 TRP A O 1
ATOM 2452 N N . LEU A 1 303 ? -4.269 7.271 9.766 1.00 40.56 303 LEU A N 1
ATOM 2453 C CA . LEU A 1 303 ? -3.263 7.782 10.698 1.00 40.56 303 LEU A CA 1
ATOM 2454 C C . LEU A 1 303 ? -3.874 8.293 11.986 1.00 40.56 303 LEU A C 1
ATOM 2456 O O . LEU A 1 303 ? -4.948 8.878 11.941 1.00 40.56 303 LEU A O 1
ATOM 2460 N N . ASN A 1 304 ? -3.135 8.174 13.088 1.00 38.34 304 ASN A N 1
ATOM 2461 C CA . ASN A 1 304 ? -3.407 8.904 14.320 1.00 38.34 304 ASN A CA 1
ATOM 2462 C C . ASN A 1 304 ? -2.311 9.946 14.533 1.00 38.34 304 ASN A C 1
ATOM 2464 O O . ASN A 1 304 ? -1.143 9.615 14.412 1.00 38.34 304 ASN A O 1
ATOM 2468 N N . ALA A 1 305 ? -2.669 11.175 14.872 1.00 33.47 305 ALA A N 1
ATOM 2469 C CA . ALA A 1 305 ? -1.757 12.176 15.380 1.00 33.47 305 ALA A CA 1
ATOM 2470 C C . ALA A 1 305 ? -1.473 11.868 16.856 1.00 33.47 305 ALA A C 1
ATOM 2472 O O . ALA A 1 305 ? -2.372 11.945 17.690 1.00 33.47 305 ALA A O 1
ATOM 2473 N N . ASN A 1 306 ? -0.222 11.559 17.206 1.00 39.22 306 ASN A N 1
ATOM 2474 C CA . ASN A 1 306 ? 0.227 11.726 18.588 1.00 39.22 306 ASN A CA 1
ATOM 2475 C C . ASN A 1 306 ? 1.613 12.390 18.681 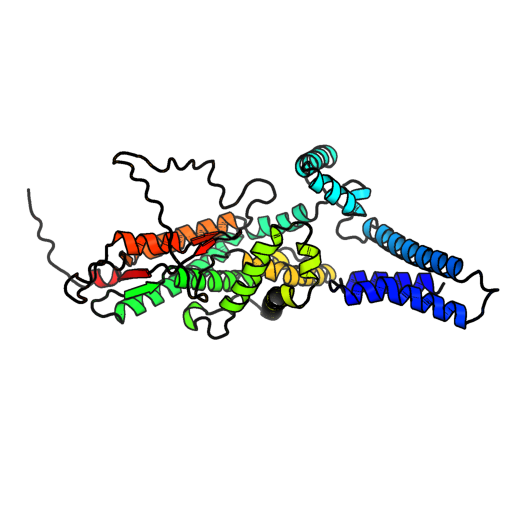1.00 39.22 306 ASN A C 1
ATOM 2477 O O . ASN A 1 306 ? 2.652 11.769 18.480 1.00 39.22 306 ASN A O 1
ATOM 2481 N N . SER A 1 307 ? 1.558 13.671 19.075 1.00 38.28 307 SER A N 1
ATOM 2482 C CA . SER A 1 307 ? 2.437 14.391 20.010 1.00 38.28 307 SER A CA 1
ATOM 2483 C C . SER A 1 307 ? 3.951 14.486 19.729 1.00 38.28 307 SER A C 1
ATOM 2485 O O . SER A 1 307 ? 4.745 13.702 20.249 1.00 38.28 307 SER A O 1
ATOM 2487 N N . SER A 1 308 ? 4.358 15.609 19.122 1.00 30.34 308 SER A N 1
ATOM 2488 C CA . SER A 1 308 ? 5.381 16.502 19.704 1.00 30.34 308 SER A CA 1
ATOM 2489 C C . SER A 1 308 ? 5.348 17.880 19.022 1.00 30.34 308 SER A C 1
ATOM 2491 O O . SER A 1 308 ? 6.002 18.070 18.000 1.00 30.34 308 SER A O 1
ATOM 2493 N N . ASN A 1 309 ? 4.592 18.839 19.564 1.00 32.91 309 ASN A N 1
ATOM 2494 C CA . ASN A 1 309 ? 5.047 20.232 19.603 1.00 32.91 309 ASN A CA 1
ATOM 2495 C C . ASN A 1 309 ? 4.222 21.076 20.577 1.00 32.91 309 ASN A C 1
ATOM 2497 O O . ASN A 1 309 ? 3.014 21.255 20.448 1.00 32.91 309 ASN A O 1
ATOM 2501 N N . THR A 1 310 ? 4.943 21.585 21.565 1.00 36.16 310 THR A N 1
ATOM 2502 C CA . THR A 1 310 ? 4.571 22.602 22.535 1.00 36.16 310 THR A CA 1
ATOM 2503 C C . THR A 1 310 ? 4.465 23.966 21.848 1.00 36.16 310 THR A C 1
ATOM 2505 O O . THR A 1 310 ? 5.399 24.384 21.173 1.00 36.16 310 THR A O 1
ATOM 2508 N N . GLY A 1 311 ? 3.366 24.680 22.110 1.00 32.88 311 GLY A N 1
ATOM 2509 C CA . GLY A 1 311 ? 3.266 26.141 22.025 1.00 32.88 311 GLY A CA 1
ATOM 2510 C C . GLY A 1 311 ? 3.070 26.748 20.631 1.00 32.88 311 GLY A C 1
ATOM 2511 O O . GLY A 1 311 ? 3.973 26.752 19.806 1.00 32.88 311 GLY A O 1
ATOM 2512 N N . THR A 1 312 ? 1.928 27.398 20.396 1.00 28.95 312 THR A N 1
ATOM 2513 C CA . THR A 1 312 ? 1.803 28.873 20.446 1.00 28.95 312 THR A CA 1
ATOM 2514 C C . THR A 1 312 ? 0.423 29.344 19.951 1.00 28.95 312 THR A C 1
ATOM 2516 O O . THR A 1 312 ? -0.003 29.049 18.845 1.00 28.95 312 THR A O 1
ATOM 2519 N N . ASN A 1 313 ? -0.252 30.076 20.839 1.00 33.06 313 ASN A N 1
ATOM 2520 C CA . ASN A 1 313 ? -1.204 31.179 20.664 1.00 33.06 313 ASN A CA 1
ATOM 2521 C C . ASN A 1 313 ? -2.211 31.184 19.495 1.00 33.06 313 ASN A C 1
ATOM 2523 O O . ASN A 1 313 ? -1.934 31.604 18.376 1.00 33.06 313 ASN A O 1
ATOM 2527 N N . THR A 1 314 ? -3.450 30.873 19.881 1.00 30.73 314 THR A N 1
ATOM 2528 C CA . THR A 1 314 ? -4.667 31.683 19.691 1.00 30.73 314 THR A CA 1
ATOM 2529 C C . THR A 1 314 ? -4.560 32.981 18.876 1.00 30.73 314 THR A C 1
ATOM 2531 O O . THR A 1 314 ? -3.974 33.969 19.311 1.00 30.73 314 THR A O 1
ATOM 2534 N N . SER A 1 315 ? -5.352 33.046 17.804 1.00 29.17 315 SER A N 1
ATOM 2535 C CA . SER A 1 315 ? -6.183 34.222 17.516 1.00 29.17 315 SER A CA 1
ATOM 2536 C C . SER A 1 315 ? -7.542 33.766 16.975 1.00 29.17 315 SER A C 1
ATOM 2538 O O . SER A 1 315 ? -7.708 33.403 15.816 1.00 29.17 315 SER A O 1
ATOM 2540 N N . SER A 1 316 ? -8.522 33.727 17.875 1.00 29.84 316 SER A N 1
ATOM 2541 C CA . SER A 1 316 ? -9.930 33.501 17.565 1.00 29.84 316 SER A CA 1
ATOM 2542 C C . SER A 1 316 ? -10.523 34.763 16.946 1.00 29.84 316 SER A C 1
ATOM 2544 O O . SER A 1 316 ? -10.597 35.796 17.611 1.00 29.84 316 SER A O 1
ATOM 2546 N N . SER A 1 317 ? -10.982 34.668 15.702 1.00 27.42 317 SER A N 1
ATOM 2547 C CA . SER A 1 317 ? -11.952 35.606 15.140 1.00 27.42 317 SER A CA 1
ATOM 2548 C C . SER A 1 317 ? -13.330 34.955 15.219 1.00 27.42 317 SER A C 1
ATOM 2550 O O . SER A 1 317 ? -13.636 33.976 14.544 1.00 27.42 317 SER A O 1
ATOM 2552 N N . SER A 1 318 ? -14.137 35.476 16.136 1.00 31.09 318 SER A N 1
ATOM 2553 C CA . SER A 1 318 ? -15.544 35.149 16.301 1.00 31.09 318 SER A CA 1
ATOM 2554 C C . SER A 1 318 ? -16.346 35.688 15.117 1.00 31.09 318 SER A C 1
ATOM 2556 O O . SER A 1 318 ? -16.294 36.875 14.805 1.00 31.09 318 SER A O 1
ATOM 2558 N N . SER A 1 319 ? -17.151 34.831 14.496 1.00 27.53 319 SER A N 1
ATOM 2559 C CA . SER A 1 319 ? -18.340 35.281 13.775 1.00 27.53 319 SER A CA 1
ATOM 2560 C C . SER A 1 319 ? -19.532 34.477 14.274 1.00 27.53 319 SER A C 1
ATOM 2562 O O . SER A 1 319 ? -19.596 33.255 14.163 1.00 27.53 319 SER A O 1
ATOM 2564 N N . SER A 1 320 ? -20.436 35.195 14.929 1.00 31.83 320 SER A N 1
ATOM 2565 C CA . SER A 1 320 ? -21.760 34.741 15.314 1.00 31.83 320 SER A CA 1
ATOM 2566 C C . SER A 1 320 ? -22.612 34.566 14.062 1.00 31.83 320 SER A C 1
ATOM 2568 O O . SER A 1 320 ? -22.660 35.449 13.209 1.00 31.83 320 SER A O 1
ATOM 2570 N N . THR A 1 321 ? -23.332 33.455 13.959 1.00 29.47 321 THR A N 1
ATOM 2571 C CA . THR A 1 321 ? -24.543 33.386 13.135 1.00 29.47 321 THR A CA 1
ATOM 2572 C C . THR A 1 321 ? -25.527 32.403 13.754 1.00 29.47 321 THR A C 1
ATOM 2574 O O . THR A 1 321 ? -25.153 31.374 14.314 1.00 29.47 321 THR A O 1
ATOM 2577 N N . SER A 1 322 ? -26.774 32.851 13.727 1.00 29.80 322 SER A N 1
ATOM 2578 C CA . SER A 1 322 ? -27.982 32.394 14.401 1.00 29.80 322 SER A CA 1
ATOM 2579 C C . SER A 1 322 ? -28.509 31.037 13.931 1.00 29.80 322 SER A C 1
ATOM 2581 O O . SER A 1 322 ? -28.177 30.557 12.851 1.00 29.80 322 SER A O 1
ATOM 2583 N N . GLU A 1 323 ? -29.369 30.462 14.771 1.00 42.50 323 GLU A N 1
ATOM 2584 C CA . GLU A 1 323 ? -30.106 29.210 14.595 1.00 42.50 323 GLU A CA 1
ATOM 2585 C C . GLU A 1 323 ? -30.843 29.091 13.253 1.00 42.50 323 GLU A C 1
ATOM 2587 O O . GLU A 1 323 ? -31.466 30.040 12.778 1.00 42.50 323 GLU A O 1
ATOM 2592 N N . GLY A 1 324 ? -30.819 27.869 12.704 1.00 43.50 324 GLY A N 1
ATOM 2593 C CA . GLY A 1 324 ? -31.654 27.447 11.579 1.00 43.50 324 GLY A CA 1
ATOM 2594 C C . GLY A 1 324 ? -30.914 27.105 10.287 1.00 43.50 324 GLY A C 1
ATOM 2595 O O . GLY A 1 324 ? -31.492 27.294 9.225 1.00 43.50 324 GLY A O 1
ATOM 2596 N N . ASP A 1 325 ? -29.669 26.618 10.334 1.00 37.56 325 ASP A N 1
ATOM 2597 C CA . ASP A 1 325 ? -28.901 26.365 9.109 1.00 37.56 325 ASP A CA 1
ATOM 2598 C C . ASP A 1 325 ? -28.584 24.873 8.947 1.00 37.56 325 ASP A C 1
ATOM 2600 O O . ASP A 1 325 ? -27.845 24.276 9.735 1.00 37.56 325 ASP A O 1
ATOM 2604 N N . GLN A 1 326 ? -29.176 24.242 7.930 1.00 47.75 326 GLN A N 1
ATOM 2605 C CA . GLN A 1 326 ? -28.869 22.874 7.509 1.00 47.75 326 GLN A CA 1
ATOM 2606 C C . GLN A 1 326 ? -27.443 22.878 6.922 1.00 47.75 326 GLN A C 1
ATOM 2608 O O . GLN A 1 326 ? -27.240 22.915 5.712 1.00 47.75 326 GLN A O 1
ATOM 2613 N N . LYS A 1 327 ? -26.438 22.923 7.806 1.00 52.00 327 LYS A N 1
ATOM 2614 C CA . LYS A 1 327 ? -25.085 23.431 7.515 1.00 52.00 327 LYS A CA 1
ATOM 2615 C C . LYS A 1 327 ? -24.286 22.603 6.501 1.00 52.00 327 LYS A C 1
ATOM 2617 O O . LYS A 1 327 ? -23.295 23.087 5.964 1.00 52.00 327 LYS A O 1
ATOM 2622 N N . PHE A 1 328 ? -24.719 21.379 6.191 1.00 49.84 328 PHE A N 1
ATOM 2623 C CA . PHE A 1 328 ? -24.039 20.508 5.234 1.00 49.84 328 PHE A CA 1
ATOM 2624 C C . PHE A 1 328 ? -25.041 19.715 4.390 1.00 49.84 328 PHE A C 1
ATOM 2626 O O . PHE A 1 328 ? -25.606 18.716 4.832 1.00 49.84 328 PHE A O 1
ATOM 2633 N N . LYS A 1 329 ? -25.232 20.124 3.132 1.00 51.53 329 LYS A N 1
ATOM 2634 C CA . LYS A 1 329 ? -25.872 19.281 2.115 1.00 51.53 329 LYS A CA 1
ATOM 2635 C C . LYS A 1 329 ? -24.805 18.348 1.542 1.00 51.53 329 LYS A C 1
ATOM 2637 O O . LYS A 1 329 ? -24.115 18.702 0.591 1.00 51.53 329 LYS A O 1
ATOM 2642 N N . THR A 1 330 ? -24.615 17.185 2.165 1.00 52.00 330 THR A N 1
ATOM 2643 C CA . THR A 1 330 ? -23.642 16.186 1.702 1.00 52.00 330 THR A CA 1
ATOM 2644 C C . THR A 1 330 ? -24.109 15.589 0.378 1.00 52.00 330 THR A C 1
ATOM 2646 O O . THR A 1 330 ? -24.951 14.690 0.346 1.00 52.00 330 THR A O 1
ATOM 2649 N N . ASP A 1 331 ? -23.564 16.090 -0.725 1.00 60.41 331 ASP A N 1
ATOM 2650 C CA . ASP A 1 331 ? -23.739 15.465 -2.027 1.00 60.41 331 ASP A CA 1
ATOM 2651 C C . ASP A 1 331 ? -22.950 14.147 -2.060 1.00 60.41 331 ASP A C 1
ATOM 2653 O O . ASP A 1 331 ? -21.716 14.122 -2.039 1.00 60.41 331 ASP A O 1
ATOM 2657 N N . ARG A 1 332 ? -23.681 13.028 -2.076 1.00 60.88 332 ARG A N 1
ATOM 2658 C CA . ARG A 1 332 ? -23.090 11.687 -2.133 1.00 60.88 332 ARG A CA 1
ATOM 2659 C C . ARG A 1 332 ? -22.348 11.438 -3.446 1.00 60.88 332 ARG A C 1
ATOM 2661 O O . ARG A 1 332 ? -21.481 10.571 -3.464 1.00 60.88 332 ARG A O 1
ATOM 2668 N N . GLU A 1 333 ? -22.658 12.179 -4.511 1.00 60.16 333 GLU A N 1
ATOM 2669 C CA . GLU A 1 333 ? -21.945 12.095 -5.788 1.00 60.16 333 GLU A CA 1
ATOM 2670 C C . GLU A 1 333 ? -20.598 12.829 -5.739 1.00 60.16 333 GLU A C 1
ATOM 2672 O O . GLU A 1 333 ? -19.638 12.397 -6.378 1.00 60.16 333 GLU A O 1
ATOM 2677 N N . ALA A 1 334 ? -20.488 13.883 -4.922 1.00 67.44 334 ALA A N 1
ATOM 2678 C CA . ALA A 1 334 ? -19.237 14.612 -4.703 1.00 67.44 334 ALA A CA 1
ATOM 2679 C C . ALA A 1 334 ? -18.284 13.900 -3.721 1.00 67.44 334 ALA A C 1
ATOM 2681 O O . ALA A 1 334 ? -17.080 14.168 -3.711 1.00 67.44 334 ALA A O 1
ATOM 2682 N N . PHE A 1 335 ? -18.791 12.971 -2.902 1.00 72.50 335 PHE A N 1
ATOM 2683 C CA . PHE A 1 335 ? -17.982 12.210 -1.951 1.00 72.50 335 PHE A CA 1
ATOM 2684 C C . PHE A 1 335 ? -17.306 11.002 -2.620 1.00 72.50 335 PHE A C 1
ATOM 2686 O O . PHE A 1 335 ? -17.876 9.916 -2.736 1.00 72.50 335 PHE A O 1
ATOM 2693 N N . ILE A 1 336 ? -16.049 11.185 -3.035 1.00 77.00 336 ILE A N 1
ATOM 2694 C CA . ILE A 1 336 ? -15.243 10.188 -3.765 1.00 77.00 336 ILE A CA 1
ATOM 2695 C C . ILE A 1 336 ? -14.030 9.668 -2.957 1.00 77.00 336 ILE A C 1
ATOM 2697 O O . ILE A 1 336 ? -12.899 9.741 -3.440 1.00 77.00 336 ILE A O 1
ATOM 2701 N N . PRO A 1 337 ? -14.216 9.068 -1.761 1.00 78.81 337 PRO A N 1
ATOM 2702 C CA . PRO A 1 337 ? -13.110 8.633 -0.890 1.00 78.81 337 PRO A CA 1
ATOM 2703 C C . PRO A 1 337 ? -12.249 7.520 -1.507 1.00 78.81 337 PRO A C 1
ATOM 2705 O O . PRO A 1 337 ? -11.089 7.346 -1.156 1.00 78.81 337 PRO A O 1
ATOM 2708 N N . PHE A 1 338 ? -12.803 6.777 -2.468 1.00 85.12 338 PHE A N 1
ATOM 2709 C CA . PHE A 1 338 ? -12.095 5.740 -3.220 1.00 85.12 338 PHE A CA 1
ATOM 2710 C C . PHE A 1 338 ? -11.665 6.205 -4.619 1.00 85.12 338 PHE A C 1
ATOM 2712 O O . PHE A 1 338 ? -11.255 5.375 -5.435 1.00 85.12 338 PHE A O 1
ATOM 2719 N N . SER A 1 339 ? -11.755 7.510 -4.901 1.00 81.44 339 SER A N 1
ATOM 2720 C CA . SER A 1 339 ? -11.518 8.115 -6.214 1.00 81.44 339 SER A CA 1
ATOM 2721 C C . SER A 1 339 ? -12.402 7.511 -7.329 1.00 81.44 339 SER A C 1
ATOM 2723 O O . SER A 1 339 ? -13.331 6.738 -7.076 1.00 81.44 339 SER A O 1
ATOM 2725 N N . TYR A 1 340 ? -12.149 7.889 -8.582 1.00 76.50 340 TYR A N 1
ATOM 2726 C CA . TYR A 1 340 ? -12.894 7.446 -9.762 1.00 76.50 340 TYR A CA 1
ATOM 2727 C C . TYR A 1 340 ? -11.956 7.134 -10.943 1.00 76.50 340 TYR A C 1
ATOM 2729 O O . TYR A 1 340 ? -10.825 7.613 -11.017 1.00 76.50 340 TYR A O 1
ATOM 2737 N N . GLY A 1 341 ? -12.426 6.315 -11.888 1.00 76.06 341 GLY A N 1
ATOM 2738 C CA . GLY A 1 341 ? -11.697 5.970 -13.111 1.00 76.06 341 GLY A CA 1
ATOM 2739 C C . GLY A 1 341 ? -10.653 4.852 -12.944 1.00 76.06 341 GLY A C 1
ATOM 2740 O O . GLY A 1 341 ? -10.671 4.126 -11.952 1.00 76.06 341 GLY A O 1
ATOM 2741 N N . PRO A 1 342 ? -9.723 4.689 -13.909 1.00 67.06 342 PRO A N 1
ATOM 2742 C CA . PRO A 1 342 ? -8.767 3.569 -13.951 1.00 67.06 342 PRO A CA 1
ATOM 2743 C C . PRO A 1 342 ? -7.768 3.493 -12.781 1.00 67.06 342 PRO A C 1
ATOM 2745 O O . PRO A 1 342 ? -7.041 2.505 -12.647 1.00 67.06 342 PRO A O 1
ATOM 2748 N N . ALA A 1 343 ? -7.687 4.549 -11.969 1.00 74.12 343 ALA A N 1
ATOM 2749 C CA . ALA A 1 343 ? -6.827 4.652 -10.793 1.00 74.12 343 ALA A CA 1
ATOM 2750 C C . ALA A 1 343 ? -7.622 4.723 -9.473 1.00 74.12 343 ALA A C 1
ATOM 2752 O O . ALA A 1 343 ? -7.048 5.064 -8.444 1.00 74.12 343 ALA A O 1
ATOM 2753 N N . ASN A 1 344 ? -8.923 4.398 -9.485 1.00 81.81 344 ASN A N 1
ATOM 2754 C CA . ASN A 1 344 ? -9.723 4.282 -8.262 1.00 81.81 344 ASN A CA 1
ATOM 2755 C C . ASN A 1 344 ? -9.179 3.188 -7.323 1.00 81.81 344 ASN A C 1
ATOM 2757 O O . ASN A 1 344 ? -8.400 2.336 -7.741 1.00 81.81 344 ASN A O 1
ATOM 2761 N N . CYS A 1 345 ? -9.576 3.164 -6.053 1.00 87.19 345 CYS A N 1
ATOM 2762 C CA . CYS A 1 345 ? -9.070 2.176 -5.094 1.00 87.19 345 CYS A CA 1
ATOM 2763 C C . CYS A 1 345 ? -9.406 0.731 -5.522 1.00 87.19 345 CYS A C 1
ATOM 2765 O O . CYS A 1 345 ? -10.565 0.420 -5.800 1.00 87.19 345 CYS A O 1
ATOM 2767 N N . ALA A 1 346 ? -8.397 -0.151 -5.580 1.00 88.12 346 ALA A N 1
ATOM 2768 C CA . ALA A 1 346 ? -8.600 -1.581 -5.861 1.00 88.12 346 ALA A CA 1
ATOM 2769 C C . ALA A 1 346 ? -9.263 -2.297 -4.679 1.00 88.12 346 ALA A C 1
ATOM 2771 O O . ALA A 1 346 ? -10.158 -3.111 -4.877 1.00 88.12 346 ALA A O 1
ATOM 2772 N N . GLY A 1 347 ? -8.856 -1.937 -3.459 1.00 89.56 347 GLY A N 1
ATOM 2773 C CA . GLY A 1 347 ? -9.343 -2.514 -2.208 1.00 89.56 347 GLY A CA 1
ATOM 2774 C C . GLY A 1 347 ? -10.700 -1.983 -1.744 1.00 89.56 347 GLY A C 1
ATOM 2775 O O . GLY A 1 347 ? -11.144 -2.361 -0.670 1.00 89.56 347 GLY A O 1
ATOM 2776 N N . LYS A 1 348 ? -11.399 -1.141 -2.525 1.00 89.56 348 LYS A N 1
ATOM 2777 C CA . LYS A 1 348 ? -12.728 -0.611 -2.154 1.00 89.56 348 LYS A CA 1
ATOM 2778 C C . LYS A 1 348 ? -13.706 -1.702 -1.672 1.00 89.56 348 LYS A C 1
ATOM 2780 O O . LYS A 1 348 ? -14.398 -1.452 -0.687 1.00 89.56 348 LYS A O 1
ATOM 2785 N N . PRO A 1 349 ? -13.814 -2.878 -2.326 1.00 91.62 349 PRO A N 1
ATOM 2786 C CA . PRO A 1 349 ? -14.695 -3.940 -1.846 1.00 91.62 349 PRO A CA 1
ATOM 2787 C C . PRO A 1 349 ? -14.305 -4.473 -0.463 1.00 91.62 349 PRO A C 1
ATOM 2789 O O . PRO A 1 349 ? -15.193 -4.704 0.352 1.00 91.62 349 PRO A O 1
ATOM 2792 N N . LEU A 1 350 ? -13.002 -4.625 -0.199 1.00 92.56 350 LEU A N 1
ATOM 2793 C CA . LEU A 1 350 ? -12.480 -5.089 1.086 1.00 92.56 350 LEU A CA 1
ATOM 2794 C C . LEU A 1 350 ? -12.704 -4.043 2.183 1.00 92.56 350 LEU A C 1
ATOM 2796 O O . LEU A 1 350 ? -13.311 -4.363 3.194 1.00 92.56 350 LEU A O 1
ATOM 2800 N N . ALA A 1 351 ? -12.338 -2.785 1.935 1.00 90.75 351 ALA A N 1
ATOM 2801 C CA . ALA A 1 351 ? -12.519 -1.702 2.902 1.00 90.75 351 ALA A CA 1
ATOM 2802 C C . ALA A 1 351 ? -13.998 -1.515 3.290 1.00 90.75 351 ALA A C 1
ATOM 2804 O O . ALA A 1 351 ? -14.339 -1.286 4.446 1.00 90.75 351 ALA A O 1
ATOM 2805 N N . LEU A 1 352 ? -14.924 -1.639 2.328 1.00 91.06 352 LEU A N 1
ATOM 2806 C CA . LEU A 1 352 ? -16.357 -1.586 2.631 1.00 91.06 352 LEU A CA 1
ATOM 2807 C C . LEU A 1 352 ? -16.843 -2.812 3.412 1.00 91.06 352 LEU A C 1
ATOM 2809 O O . LEU A 1 352 ? -17.783 -2.676 4.192 1.00 91.06 352 LEU A O 1
ATOM 2813 N N . LEU A 1 353 ? -16.253 -3.989 3.189 1.00 91.88 353 LEU A N 1
ATOM 2814 C CA . LEU A 1 353 ? -16.547 -5.195 3.963 1.00 91.88 353 LEU A CA 1
ATOM 2815 C C . LEU A 1 353 ? -16.072 -5.031 5.413 1.00 91.88 353 LEU A C 1
ATOM 2817 O O . LEU A 1 353 ? -16.878 -5.213 6.321 1.00 91.88 353 LEU A O 1
ATOM 2821 N N . GLU A 1 354 ? -14.817 -4.621 5.607 1.00 93.12 354 GLU A N 1
ATOM 2822 C CA . GLU A 1 354 ? -14.196 -4.347 6.908 1.00 93.12 354 GLU A CA 1
ATOM 2823 C C . GLU A 1 354 ? -15.024 -3.332 7.707 1.00 93.12 354 GLU A C 1
ATOM 2825 O O . GLU A 1 354 ? -15.554 -3.664 8.766 1.00 93.12 354 GLU A O 1
ATOM 2830 N N . VAL A 1 355 ? -15.236 -2.128 7.160 1.00 91.19 355 VAL A N 1
ATOM 2831 C CA . VAL A 1 355 ? -15.970 -1.050 7.841 1.00 91.19 355 VAL A CA 1
ATOM 2832 C C . VAL A 1 355 ? -17.379 -1.491 8.234 1.00 91.19 355 VAL A C 1
ATOM 2834 O O . VAL A 1 355 ? -17.807 -1.255 9.362 1.00 91.19 355 VAL A O 1
ATOM 2837 N N . ARG A 1 356 ? -18.121 -2.147 7.332 1.00 93.56 356 ARG A N 1
ATOM 2838 C CA . ARG A 1 356 ? -19.493 -2.593 7.628 1.00 93.56 356 ARG A CA 1
ATOM 2839 C C . ARG A 1 356 ? -19.520 -3.667 8.705 1.00 93.56 356 ARG A C 1
ATOM 2841 O O . ARG A 1 356 ? -20.363 -3.589 9.593 1.00 93.56 356 ARG A O 1
ATOM 2848 N N . TYR A 1 357 ? -18.634 -4.654 8.607 1.00 95.38 357 TYR A N 1
ATOM 2849 C CA . TYR A 1 357 ? -18.591 -5.767 9.545 1.00 95.38 357 TYR A CA 1
ATOM 2850 C C . TYR A 1 357 ? -18.183 -5.294 10.941 1.00 95.38 357 TYR A C 1
ATOM 2852 O O . TYR A 1 357 ? -18.895 -5.555 11.908 1.00 95.38 357 TYR A O 1
ATOM 2860 N N . VAL A 1 358 ? -17.093 -4.530 11.039 1.00 95.12 358 VAL A N 1
ATOM 2861 C CA . VAL A 1 358 ? -16.560 -4.038 12.315 1.00 95.12 358 VAL A CA 1
ATOM 2862 C C . VAL A 1 358 ? -17.541 -3.080 12.982 1.00 95.12 358 VAL A C 1
ATOM 2864 O O . VAL A 1 358 ? -17.836 -3.250 14.159 1.00 95.12 358 VAL A O 1
ATOM 2867 N N . ILE A 1 359 ? -18.123 -2.121 12.251 1.00 93.75 359 ILE A N 1
ATOM 2868 C CA . ILE A 1 359 ? -19.122 -1.210 12.835 1.00 93.75 359 ILE A CA 1
ATOM 2869 C C . ILE A 1 359 ? -20.352 -1.985 13.315 1.00 93.75 359 ILE A C 1
ATOM 2871 O O . ILE A 1 359 ? -20.822 -1.740 14.425 1.00 93.75 359 ILE A O 1
ATOM 2875 N N . ALA A 1 360 ? -20.868 -2.924 12.514 1.00 94.94 360 ALA A N 1
ATOM 2876 C CA . ALA A 1 360 ? -22.011 -3.735 12.922 1.00 94.94 360 ALA A CA 1
ATOM 2877 C C . ALA A 1 360 ? -21.702 -4.532 14.197 1.00 94.94 360 ALA A C 1
ATOM 2879 O O . ALA A 1 360 ? -22.510 -4.544 15.124 1.00 94.94 360 ALA A O 1
ATOM 2880 N N . LEU A 1 361 ? -20.520 -5.145 14.280 1.00 94.62 361 LEU A N 1
ATOM 2881 C CA . LEU A 1 361 ? -20.099 -5.920 15.444 1.00 94.62 361 LEU A CA 1
ATOM 2882 C C . LEU A 1 361 ? -19.922 -5.038 16.691 1.00 94.62 361 LEU A C 1
ATOM 2884 O O . LEU A 1 361 ? -20.410 -5.377 17.767 1.00 94.62 361 LEU A O 1
ATOM 2888 N N . LEU A 1 362 ? -19.295 -3.869 16.545 1.00 93.75 362 LEU A N 1
ATOM 2889 C CA . LEU A 1 362 ? -19.082 -2.943 17.654 1.00 93.75 362 LEU A CA 1
ATOM 2890 C C . LEU A 1 362 ? -20.406 -2.386 18.194 1.00 93.75 362 LEU A C 1
ATOM 2892 O O . LEU A 1 362 ? -20.639 -2.415 19.398 1.00 93.75 362 LEU A O 1
ATOM 2896 N N . VAL A 1 363 ? -21.303 -1.919 17.323 1.00 92.56 363 VAL A N 1
ATOM 2897 C CA . VAL A 1 363 ? -22.588 -1.326 17.744 1.00 92.56 363 VAL A CA 1
ATOM 2898 C C . VAL A 1 363 ? -23.531 -2.371 18.351 1.00 92.56 363 VAL A C 1
ATOM 2900 O O . VAL A 1 363 ? -24.330 -2.046 19.230 1.00 92.56 363 VAL A O 1
ATOM 2903 N N . THR A 1 364 ? -23.444 -3.629 17.910 1.00 93.31 364 THR A N 1
ATOM 2904 C CA . THR A 1 364 ? -24.268 -4.716 18.465 1.00 93.31 364 THR A CA 1
ATOM 2905 C C . THR A 1 364 ? -23.777 -5.201 19.826 1.00 93.31 364 THR A C 1
ATOM 2907 O O . THR A 1 364 ? -24.607 -5.552 20.663 1.00 93.31 364 THR A O 1
ATOM 2910 N N . ARG A 1 365 ? -22.462 -5.199 20.083 1.00 93.25 365 ARG A N 1
ATOM 2911 C CA . ARG A 1 365 ? -21.891 -5.679 21.356 1.00 93.25 365 ARG A CA 1
ATOM 2912 C C . ARG A 1 365 ? -21.705 -4.596 22.408 1.00 93.25 365 ARG A C 1
ATOM 2914 O O . ARG A 1 365 ? -21.724 -4.910 23.596 1.00 93.25 365 ARG A O 1
ATOM 2921 N N . PHE A 1 366 ? -21.574 -3.338 22.004 1.00 93.44 366 PHE A N 1
ATOM 2922 C CA . PHE A 1 366 ? -21.214 -2.258 22.912 1.00 93.44 366 PHE A CA 1
ATOM 2923 C C . PHE A 1 366 ? -22.156 -1.062 22.824 1.00 93.44 366 PHE A C 1
ATOM 2925 O O . PHE A 1 366 ? -22.821 -0.799 21.818 1.00 93.44 366 PHE A O 1
ATOM 2932 N N . GLU A 1 367 ? -22.206 -0.319 23.917 1.00 91.69 367 GLU A N 1
ATOM 2933 C CA . GLU A 1 367 ? -22.801 1.002 23.990 1.00 91.69 367 GLU A CA 1
ATOM 2934 C C . GLU A 1 367 ? -21.678 2.032 24.123 1.00 91.69 367 GLU A C 1
ATOM 2936 O O . GLU A 1 367 ? -20.856 1.943 25.035 1.00 91.69 367 GLU A O 1
ATOM 2941 N N . PHE A 1 368 ? -21.613 2.965 23.172 1.00 88.31 368 PHE A N 1
ATOM 2942 C CA . PHE A 1 368 ? -20.576 3.991 23.103 1.00 88.31 368 PHE A CA 1
ATOM 2943 C C . PHE A 1 368 ? -21.123 5.325 23.593 1.00 88.31 368 PHE A C 1
ATOM 2945 O O . PHE A 1 368 ? -22.167 5.788 23.134 1.00 88.31 368 PHE A O 1
ATOM 2952 N N . PHE A 1 369 ? -20.358 5.970 24.461 1.00 84.69 369 PHE A N 1
ATOM 2953 C CA . PHE A 1 369 ? -20.624 7.287 25.008 1.00 84.69 369 PHE A CA 1
ATOM 2954 C C . PHE A 1 369 ? -19.409 8.179 24.777 1.00 84.69 369 PHE A C 1
ATOM 2956 O O . PHE A 1 369 ? -18.264 7.719 24.751 1.00 84.69 369 PHE A O 1
ATOM 2963 N N . LEU A 1 370 ? -19.641 9.480 24.643 1.00 80.56 370 LEU A N 1
ATOM 2964 C CA . LEU A 1 370 ? -18.551 10.435 24.795 1.00 80.56 370 LEU A CA 1
ATOM 2965 C C . LEU A 1 370 ? -18.231 10.574 26.298 1.00 80.56 370 LEU A C 1
ATOM 2967 O O . LEU A 1 370 ? -19.167 10.487 27.095 1.00 80.56 370 LEU A O 1
ATOM 2971 N N . PRO A 1 371 ? -16.967 10.815 26.706 1.00 65.56 371 PRO A N 1
ATOM 2972 C CA . PRO A 1 371 ? -16.515 10.805 28.112 1.00 65.56 371 PRO A CA 1
ATOM 2973 C C . PRO A 1 371 ? -17.124 11.863 29.053 1.00 65.56 371 PRO A C 1
ATOM 2975 O O . PRO A 1 371 ? -16.565 12.155 30.102 1.00 65.56 371 PRO A O 1
ATOM 2978 N N . VAL A 1 372 ? -18.252 12.463 28.688 1.00 54.16 372 VAL A N 1
ATOM 2979 C CA . VAL A 1 372 ? -18.912 13.564 29.397 1.00 54.16 372 VAL A CA 1
ATOM 2980 C C . VAL A 1 372 ? -19.968 13.068 30.403 1.00 54.16 372 VAL A C 1
ATOM 2982 O O . VAL A 1 372 ? -20.654 13.867 31.023 1.00 54.16 372 VAL A O 1
ATOM 2985 N N . GLN A 1 373 ? -20.127 11.751 30.573 1.00 43.59 373 GLN A N 1
ATOM 2986 C CA . GLN A 1 373 ? -21.118 11.169 31.493 1.00 43.59 373 GLN A CA 1
ATOM 2987 C C . GLN A 1 373 ? -20.544 10.652 32.824 1.00 43.59 373 GLN A C 1
ATOM 2989 O O . GLN A 1 373 ? -21.314 10.167 33.650 1.00 43.59 373 GLN A O 1
ATOM 2994 N N . ALA A 1 374 ? -19.235 10.769 33.074 1.00 41.50 374 ALA A N 1
ATOM 2995 C CA . ALA A 1 374 ? -18.729 10.673 34.446 1.00 41.50 374 ALA A CA 1
ATOM 2996 C C . ALA A 1 374 ? -19.125 11.972 35.165 1.00 41.50 374 ALA A C 1
ATOM 2998 O O . ALA A 1 374 ? -18.797 13.056 34.686 1.00 41.50 374 ALA A O 1
ATOM 2999 N N . SER A 1 375 ? -19.931 11.844 36.217 1.00 35.84 375 SER A N 1
ATOM 3000 C CA . SER A 1 375 ? -20.745 12.899 36.825 1.00 35.84 375 SER A CA 1
ATOM 3001 C C . SER A 1 375 ? -20.000 14.215 37.079 1.00 35.84 375 SER A C 1
ATOM 3003 O O . SER A 1 375 ? -18.852 14.247 37.522 1.00 35.84 375 SER A O 1
ATOM 3005 N N . GLU A 1 376 ? -20.722 15.320 36.873 1.00 41.22 376 GLU A N 1
ATOM 3006 C CA . GLU A 1 376 ? -20.321 16.698 37.198 1.00 41.22 376 GLU A CA 1
ATOM 3007 C C . GLU A 1 376 ? -19.831 16.874 38.656 1.00 41.22 376 GLU A C 1
ATOM 3009 O O . GLU A 1 376 ? -19.178 17.868 38.975 1.00 41.22 376 GLU A O 1
ATOM 3014 N N . GLU A 1 377 ? -20.101 15.904 39.535 1.00 38.69 377 GLU A N 1
ATOM 3015 C CA . GLU A 1 377 ? -19.803 15.943 40.969 1.00 38.69 377 GLU A CA 1
ATOM 3016 C C . GLU A 1 377 ? -18.374 15.507 41.348 1.00 38.69 377 GLU A C 1
ATOM 3018 O O . GLU A 1 377 ? -17.883 15.936 42.390 1.00 38.69 377 GLU A O 1
ATOM 3023 N N . GLU A 1 378 ? -17.659 14.715 40.537 1.00 41.47 378 GLU A N 1
ATOM 3024 C CA . GLU A 1 378 ? -16.388 14.102 40.983 1.00 41.47 378 GLU A CA 1
ATOM 3025 C C . GLU A 1 378 ? -15.120 14.940 40.720 1.00 41.47 378 GLU A C 1
ATOM 3027 O O . GLU A 1 378 ? -14.082 14.679 41.328 1.00 41.47 378 GLU A O 1
ATOM 3032 N N . MET A 1 379 ? -15.160 15.957 39.845 1.00 39.91 379 MET A N 1
ATOM 3033 C CA . MET A 1 379 ? -13.930 16.650 39.403 1.00 39.91 379 MET A CA 1
ATOM 3034 C C . MET A 1 379 ? -13.970 18.185 39.314 1.00 39.91 379 MET A C 1
ATOM 3036 O O . MET A 1 379 ? -12.987 18.779 38.877 1.00 39.91 379 MET A O 1
ATOM 3040 N N . GLY A 1 380 ? -15.033 18.856 39.773 1.00 36.69 380 GLY A N 1
ATOM 3041 C CA . GLY A 1 380 ? -14.996 20.289 40.123 1.00 36.69 380 GLY A CA 1
ATOM 3042 C C . GLY A 1 380 ? -14.567 21.287 39.030 1.00 36.69 380 GLY A C 1
ATOM 3043 O O . GLY A 1 380 ? -14.138 22.393 39.359 1.00 36.69 380 GLY A O 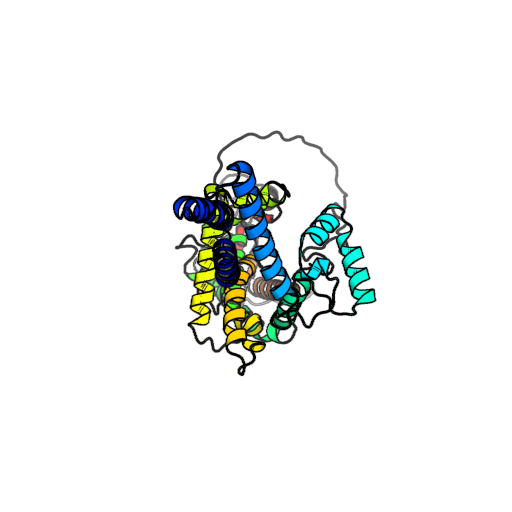1
ATOM 3044 N N . ILE A 1 381 ? -14.665 20.940 37.742 1.00 40.44 381 ILE A N 1
ATOM 3045 C CA . ILE A 1 381 ? -14.341 21.830 36.614 1.00 40.44 381 ILE A CA 1
ATOM 3046 C C . ILE A 1 381 ? -15.485 21.762 35.588 1.00 40.44 381 ILE A C 1
ATOM 3048 O O . ILE A 1 381 ? -15.842 20.658 35.178 1.00 40.44 381 ILE A O 1
ATOM 3052 N N . PRO A 1 382 ? -16.042 22.896 35.111 1.00 37.97 382 PRO A N 1
ATOM 3053 C CA . PRO A 1 382 ? -17.077 22.879 34.081 1.00 37.97 382 PRO A CA 1
ATOM 3054 C C . PRO A 1 382 ? -16.449 22.472 32.742 1.00 37.97 382 PRO A C 1
ATOM 3056 O O . PRO A 1 382 ? -15.709 23.250 32.133 1.00 37.97 382 PRO A O 1
ATOM 3059 N N . VAL A 1 383 ? -16.717 21.252 32.274 1.00 52.16 383 VAL A N 1
ATOM 3060 C CA . VAL A 1 383 ? -16.283 20.787 30.950 1.00 52.16 383 VAL A CA 1
ATOM 3061 C C . VAL A 1 383 ? -17.496 20.746 30.032 1.00 52.16 383 VAL A C 1
ATOM 3063 O O . VAL A 1 383 ? -18.315 19.837 30.088 1.00 52.16 383 VAL A O 1
ATOM 3066 N N . ASP A 1 384 ? -17.603 21.758 29.174 1.00 52.69 384 ASP A N 1
ATOM 3067 C CA . ASP A 1 384 ? -18.611 21.821 28.119 1.00 52.69 384 ASP A CA 1
ATOM 3068 C C . ASP A 1 384 ? -18.438 20.615 27.178 1.00 52.69 384 ASP A C 1
ATOM 3070 O O . ASP A 1 384 ? -17.414 20.468 26.502 1.00 52.69 384 ASP A O 1
ATOM 3074 N N . SER A 1 385 ? -19.430 19.726 27.169 1.00 48.53 385 SER A N 1
ATOM 3075 C CA . SER A 1 385 ? -19.455 18.461 26.423 1.00 48.53 385 SER A CA 1
ATOM 3076 C C . SER A 1 385 ? -19.157 18.624 24.931 1.00 48.53 385 SER A C 1
ATOM 3078 O O . SER A 1 385 ? -18.496 17.777 24.323 1.00 48.53 385 SER A O 1
ATOM 3080 N N . LYS A 1 386 ? -19.557 19.764 24.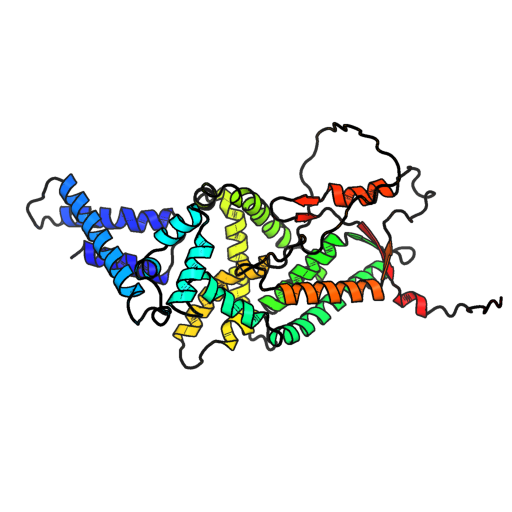353 1.00 50.19 386 LYS A N 1
ATOM 3081 C CA . LYS A 1 386 ? -19.232 20.143 22.973 1.00 50.19 386 LYS A CA 1
ATOM 3082 C C . LYS A 1 386 ? -17.734 20.314 22.754 1.00 50.19 386 LYS A C 1
ATOM 3084 O O . LYS A 1 386 ? -17.228 19.937 21.706 1.00 50.19 386 LYS A O 1
ATOM 3089 N N . LYS A 1 387 ? -17.003 20.837 23.737 1.00 54.53 387 LYS A N 1
ATOM 3090 C CA . LYS A 1 387 ? -15.579 21.162 23.606 1.00 54.53 387 LYS A CA 1
ATOM 3091 C C . LYS A 1 387 ? -14.705 19.911 23.490 1.00 54.53 387 LYS A C 1
ATOM 3093 O O . LYS A 1 387 ? -13.684 19.959 22.817 1.00 54.53 387 LYS A O 1
ATOM 3098 N N . LEU A 1 388 ? -15.107 18.796 24.108 1.00 53.03 388 LEU A N 1
ATOM 3099 C CA . LEU A 1 388 ? -14.392 17.517 24.018 1.00 53.03 388 LEU A CA 1
ATOM 3100 C C . LEU A 1 388 ? -14.679 16.782 22.696 1.00 53.03 388 LEU A C 1
ATOM 3102 O O . LEU A 1 388 ? -13.774 16.174 22.134 1.00 53.03 388 LEU A O 1
ATOM 3106 N N . ALA A 1 389 ? -15.907 16.875 22.174 1.00 51.78 389 ALA A N 1
ATOM 3107 C CA . ALA A 1 389 ? -16.244 16.363 20.843 1.00 51.78 389 ALA A CA 1
ATOM 3108 C C . ALA A 1 389 ? -15.531 17.159 19.733 1.00 51.78 389 ALA A C 1
ATOM 3110 O O . ALA A 1 389 ? -14.936 16.563 18.836 1.00 51.78 389 ALA A O 1
ATOM 3111 N N . CYS A 1 390 ? -15.500 18.495 19.846 1.00 54.88 390 CYS A N 1
ATOM 3112 C CA . CYS A 1 390 ? -14.782 19.363 18.909 1.00 54.88 390 CYS A CA 1
ATOM 3113 C C . CYS A 1 390 ? -13.263 19.116 18.910 1.00 54.88 390 CYS A C 1
ATOM 3115 O O . CYS A 1 390 ? -12.639 19.241 17.865 1.00 54.88 390 CYS A O 1
ATOM 3117 N N . GLN A 1 391 ? -12.661 18.689 20.031 1.00 64.19 391 GLN A N 1
ATOM 3118 C CA . GLN A 1 391 ? -11.219 18.403 20.090 1.00 64.19 391 GLN A CA 1
ATOM 3119 C C . GLN A 1 391 ? -10.760 17.319 19.110 1.00 64.19 391 GLN A C 1
ATOM 3121 O O . GLN A 1 391 ? -9.619 17.373 18.659 1.00 64.19 391 GLN A O 1
ATOM 3126 N N . TRP A 1 392 ? -11.598 16.323 18.801 1.00 70.44 392 TRP A N 1
ATOM 3127 C CA . TRP A 1 392 ? -11.211 15.292 17.838 1.00 70.44 392 TRP A CA 1
ATOM 3128 C C . TRP A 1 392 ? -11.194 15.841 16.411 1.00 70.44 392 TRP A C 1
ATOM 3130 O O . TRP A 1 392 ? -10.230 15.600 15.688 1.00 70.44 392 TRP A O 1
ATOM 3140 N N . GLU A 1 393 ? -12.224 16.607 16.041 1.00 70.31 393 GLU A N 1
ATOM 3141 C CA . GLU A 1 393 ? -12.323 17.273 14.737 1.00 70.31 393 GLU A CA 1
ATOM 3142 C C . GLU A 1 393 ? -11.203 18.306 14.550 1.00 70.31 393 GLU A C 1
ATOM 3144 O O . GLU A 1 393 ? -10.545 18.307 13.513 1.00 70.31 393 GLU A O 1
ATOM 3149 N N . ASP A 1 394 ? -10.918 19.108 15.581 1.00 72.12 394 ASP A N 1
ATOM 3150 C CA . ASP A 1 394 ? -9.828 20.094 15.594 1.00 72.12 394 ASP A CA 1
ATOM 3151 C C . ASP A 1 394 ? -8.436 19.441 15.499 1.00 72.12 394 ASP A C 1
ATOM 3153 O O . ASP A 1 394 ? -7.471 20.072 15.068 1.00 72.12 394 ASP A O 1
ATOM 3157 N N . ALA A 1 395 ? -8.317 18.175 15.907 1.00 70.88 395 ALA A N 1
ATOM 3158 C CA . ALA A 1 395 ? -7.083 17.399 15.841 1.00 70.88 395 ALA A CA 1
ATOM 3159 C C . ALA A 1 395 ? -6.931 16.598 14.535 1.00 70.88 395 ALA A C 1
ATOM 3161 O O . ALA A 1 395 ? -5.936 15.884 14.376 1.00 70.88 395 ALA A O 1
ATOM 3162 N N . LEU A 1 396 ? -7.894 16.685 13.609 1.00 74.56 396 LEU A N 1
ATOM 3163 C CA . LEU A 1 396 ? -7.742 16.130 12.268 1.00 74.56 396 LEU A CA 1
ATOM 3164 C C . LEU A 1 396 ? -6.785 17.012 11.458 1.00 74.56 396 LEU A C 1
ATOM 3166 O O . LEU A 1 396 ? -7.057 18.192 11.247 1.00 74.56 396 LEU A O 1
ATOM 3170 N N . GLU A 1 397 ? -5.697 16.446 10.934 1.00 72.38 397 GLU A N 1
ATOM 3171 C CA . GLU A 1 397 ? -4.854 17.155 9.964 1.00 72.38 397 GLU A CA 1
ATOM 3172 C C . GLU A 1 397 ? -4.915 16.463 8.602 1.00 72.38 397 GLU A C 1
ATOM 3174 O O . GLU A 1 397 ? -4.681 15.262 8.482 1.00 72.38 397 GLU A O 1
ATOM 3179 N N . ASP A 1 398 ? -5.178 17.225 7.542 1.00 73.00 398 ASP A N 1
ATOM 3180 C CA . ASP A 1 398 ? -5.058 16.735 6.170 1.00 73.00 398 ASP A CA 1
ATOM 3181 C C . ASP A 1 398 ? -3.714 17.169 5.580 1.00 73.00 398 ASP A C 1
ATOM 3183 O O . ASP A 1 398 ? -3.467 18.345 5.304 1.00 73.00 398 ASP A O 1
ATOM 3187 N N . ARG A 1 399 ? -2.822 16.196 5.387 1.00 66.25 399 ARG A N 1
ATOM 3188 C CA . ARG A 1 399 ? -1.544 16.381 4.690 1.00 66.25 399 ARG A CA 1
ATOM 3189 C C . ARG A 1 399 ? -1.487 15.499 3.443 1.00 66.25 399 ARG A C 1
ATOM 3191 O O . ARG A 1 399 ? -0.450 14.893 3.209 1.00 66.25 399 ARG A O 1
ATOM 3198 N N . PHE A 1 400 ? -2.598 15.375 2.701 1.00 66.50 400 PHE A N 1
ATOM 3199 C CA . PHE A 1 400 ? -2.929 14.374 1.660 1.00 66.50 400 PHE A CA 1
ATOM 3200 C C . PHE A 1 400 ? -3.516 13.066 2.189 1.00 66.50 400 PHE A C 1
ATOM 3202 O O . PHE A 1 400 ? -4.329 12.435 1.517 1.00 66.50 400 PHE A O 1
ATOM 3209 N N . VAL A 1 401 ? -3.079 12.633 3.370 1.00 65.12 401 VAL A N 1
ATOM 3210 C CA . VAL A 1 401 ? -3.748 11.583 4.144 1.00 65.12 401 VAL A CA 1
ATOM 3211 C C . VAL A 1 401 ? -4.156 12.205 5.470 1.00 65.12 401 VAL A C 1
ATOM 3213 O O . VAL A 1 401 ? -3.339 12.890 6.087 1.00 65.12 401 VAL A O 1
ATOM 3216 N N . PHE A 1 402 ? -5.387 11.943 5.910 1.00 68.88 402 PHE A N 1
ATOM 3217 C CA . PHE A 1 402 ? -5.876 12.384 7.213 1.00 68.88 402 PHE A CA 1
ATOM 3218 C C . PHE A 1 402 ? -5.085 11.736 8.348 1.00 68.88 402 PHE A C 1
ATOM 3220 O O . PHE A 1 402 ? -5.040 10.507 8.442 1.00 68.88 402 PHE A O 1
ATOM 3227 N N . THR A 1 403 ? -4.518 12.558 9.228 1.00 68.25 403 THR A N 1
ATOM 3228 C CA . THR A 1 403 ? -4.123 12.188 10.588 1.00 68.25 403 THR A CA 1
ATOM 3229 C C . THR A 1 403 ? -5.294 12.455 11.526 1.00 68.25 403 THR A C 1
ATOM 3231 O O . THR A 1 403 ? -5.975 13.469 11.412 1.00 68.25 403 THR A O 1
ATOM 3234 N N . LYS A 1 404 ? -5.572 11.511 12.424 1.00 71.75 404 LYS A N 1
ATOM 3235 C CA . LYS A 1 404 ? -6.703 11.561 13.350 1.00 71.75 404 LYS A CA 1
ATOM 3236 C C . LYS A 1 404 ? -6.232 11.882 14.756 1.00 71.75 404 LYS A C 1
ATOM 3238 O O . LYS A 1 404 ? -5.336 11.214 15.255 1.00 71.75 404 LYS A O 1
ATOM 3243 N N . GLY A 1 405 ? -6.857 12.832 15.436 1.00 72.06 405 GLY A N 1
ATOM 3244 C CA . GLY A 1 405 ? -6.644 12.981 16.873 1.00 72.06 405 GLY A CA 1
ATOM 3245 C C . GLY A 1 405 ? -7.090 11.745 17.668 1.00 72.06 405 GLY A C 1
ATOM 3246 O O . GLY A 1 405 ? -7.781 10.870 17.129 1.00 72.06 405 GLY A O 1
ATOM 3247 N N . PRO A 1 406 ? -6.746 11.675 18.965 1.00 79.00 406 PRO A N 1
ATOM 3248 C CA . PRO A 1 406 ? -7.271 10.643 19.852 1.00 79.00 406 PRO A CA 1
ATOM 3249 C C . PRO A 1 406 ? -8.798 10.752 19.942 1.00 79.00 406 PRO A C 1
ATOM 3251 O O . PRO A 1 406 ? -9.328 11.803 20.305 1.00 79.00 406 PRO A O 1
ATOM 3254 N N . LEU A 1 407 ? -9.511 9.663 19.641 1.00 83.75 407 LEU A N 1
ATOM 3255 C CA . LEU A 1 407 ? -10.970 9.601 19.768 1.00 83.75 407 LEU A CA 1
ATOM 3256 C C . LEU A 1 407 ? -11.311 8.913 21.085 1.00 83.75 407 LEU A C 1
ATOM 3258 O O . LEU A 1 407 ? -11.482 7.694 21.138 1.00 83.75 407 LEU A O 1
ATOM 3262 N N . ARG A 1 408 ? -11.365 9.692 22.167 1.00 84.44 408 ARG A N 1
ATOM 3263 C CA . ARG A 1 408 ? -11.707 9.154 23.486 1.00 84.44 408 ARG A CA 1
ATOM 3264 C C . ARG A 1 408 ? -13.197 8.854 23.561 1.00 84.44 408 ARG A C 1
ATOM 3266 O O . ARG A 1 408 ? -14.015 9.751 23.385 1.00 84.44 408 ARG A O 1
ATOM 3273 N N . VAL A 1 409 ? -13.523 7.606 23.863 1.00 86.38 409 VAL A N 1
ATOM 3274 C CA . VAL A 1 409 ? -14.893 7.124 24.054 1.00 86.38 409 VAL A CA 1
ATOM 3275 C C . VAL A 1 409 ? -14.968 6.328 25.345 1.00 86.38 409 VAL A C 1
ATOM 3277 O O . VAL A 1 409 ? -14.003 5.665 25.729 1.00 86.38 409 VAL A O 1
ATOM 3280 N N . SER A 1 410 ? -16.115 6.403 26.003 1.00 87.06 410 SER A N 1
ATOM 3281 C CA . SER A 1 410 ? -16.480 5.538 27.116 1.00 87.06 410 SER A CA 1
ATOM 3282 C C . SER A 1 410 ? -17.382 4.432 26.584 1.00 87.06 410 SER A C 1
ATOM 3284 O O . SER A 1 410 ? -18.288 4.693 25.796 1.00 87.06 410 SER A O 1
ATOM 3286 N N . VAL A 1 411 ? -17.118 3.188 26.963 1.00 89.44 411 VAL A N 1
ATOM 3287 C CA . VAL A 1 411 ? -17.776 2.014 26.395 1.00 89.44 411 VAL A CA 1
ATOM 3288 C C . VAL A 1 411 ? -18.281 1.112 27.501 1.00 89.44 411 VAL A C 1
ATOM 3290 O O . VAL A 1 411 ? -17.553 0.811 28.448 1.00 89.44 411 VAL A O 1
ATOM 3293 N N . ARG A 1 412 ? -19.524 0.661 27.344 1.00 89.56 412 ARG A N 1
ATOM 3294 C CA . ARG A 1 412 ? -20.158 -0.357 28.181 1.00 89.56 412 ARG A CA 1
ATOM 3295 C C . ARG A 1 412 ? -20.472 -1.588 27.341 1.00 89.56 412 ARG A C 1
ATOM 3297 O O . ARG A 1 412 ? -20.979 -1.468 26.223 1.00 89.56 412 ARG A O 1
ATOM 3304 N N . SER A 1 413 ? -20.209 -2.773 27.883 1.00 90.25 413 SER A N 1
ATOM 3305 C CA . SER A 1 413 ? -20.597 -4.026 27.233 1.00 90.25 413 SER A CA 1
ATOM 3306 C C . SER A 1 413 ? -22.107 -4.270 27.345 1.00 90.25 413 SER A C 1
ATOM 3308 O O . SER A 1 413 ? -22.684 -4.170 28.429 1.00 90.25 413 SER A O 1
ATOM 3310 N N . ARG A 1 414 ? -22.760 -4.625 26.231 1.00 87.25 414 ARG A N 1
ATOM 3311 C CA . ARG A 1 414 ? -24.183 -5.012 26.210 1.00 87.25 414 ARG A CA 1
ATOM 3312 C C . ARG A 1 414 ? -24.400 -6.459 26.650 1.00 87.25 414 ARG A C 1
ATOM 3314 O O . ARG A 1 414 ? -25.497 -6.791 27.093 1.00 87.25 414 ARG A O 1
ATOM 3321 N N . THR A 1 415 ? -23.384 -7.317 26.543 1.00 70.00 415 THR A N 1
ATOM 3322 C CA . THR A 1 415 ? -23.490 -8.747 26.877 1.00 70.00 415 THR A CA 1
ATOM 3323 C C . THR A 1 415 ? -23.624 -8.986 28.384 1.00 70.00 415 THR A C 1
ATOM 3325 O O . THR A 1 415 ? -24.323 -9.916 28.782 1.00 70.00 415 THR A O 1
ATOM 3328 N N . ASN A 1 416 ? -23.095 -8.093 29.230 1.00 54.78 416 ASN A N 1
ATOM 3329 C CA . ASN A 1 416 ? -23.245 -8.184 30.692 1.00 54.78 416 ASN A CA 1
ATOM 3330 C C . ASN A 1 416 ? -24.677 -7.915 31.191 1.00 54.78 416 ASN A C 1
ATOM 3332 O O . ASN A 1 416 ? -25.044 -8.348 32.280 1.00 54.78 416 ASN A O 1
ATOM 3336 N N . ASN A 1 417 ? -25.517 -7.240 30.401 1.00 48.31 417 ASN A N 1
ATOM 3337 C CA . ASN A 1 417 ? -26.845 -6.818 30.853 1.00 48.31 417 ASN A CA 1
ATOM 3338 C C . ASN A 1 417 ? -27.934 -7.900 30.682 1.00 48.31 417 ASN A C 1
ATOM 3340 O O . ASN A 1 417 ? -29.071 -7.701 31.096 1.00 48.31 417 ASN A O 1
ATOM 3344 N N . GLN A 1 418 ? -27.610 -9.056 30.086 1.00 44.59 418 GLN A N 1
ATOM 3345 C CA . GLN A 1 418 ? -28.549 -10.184 29.953 1.00 44.59 418 GLN A CA 1
ATOM 3346 C C . GLN A 1 418 ? -28.531 -11.152 31.154 1.00 44.59 418 GLN A C 1
ATOM 3348 O O . GLN A 1 418 ? -29.359 -12.057 31.212 1.00 44.59 418 GLN A O 1
ATOM 3353 N N . GLY A 1 419 ? -27.637 -10.952 32.132 1.00 37.16 419 GLY A N 1
ATOM 3354 C CA . GLY A 1 419 ? -27.578 -11.747 33.370 1.00 37.16 419 GLY A CA 1
ATOM 3355 C C . GLY A 1 419 ? -28.468 -11.241 34.514 1.00 37.16 419 GLY A C 1
ATOM 3356 O O . GLY A 1 419 ? -28.624 -11.933 35.517 1.00 37.16 419 GLY A O 1
ATOM 3357 N N . GLY A 1 420 ? -29.063 -10.051 34.383 1.00 35.78 420 GLY A N 1
ATOM 3358 C CA . GLY A 1 420 ? -29.978 -9.480 35.369 1.00 35.78 420 GLY A CA 1
ATOM 3359 C C . GLY A 1 420 ? -31.423 -9.596 34.903 1.00 35.78 420 GLY A C 1
ATOM 3360 O O . GLY A 1 420 ? -31.917 -8.722 34.198 1.00 35.78 420 GLY A O 1
ATOM 3361 N N . THR A 1 421 ? -32.131 -10.647 35.314 1.00 34.97 421 THR A N 1
ATOM 3362 C CA . THR A 1 421 ? -33.599 -10.695 35.263 1.00 34.97 421 THR A CA 1
ATOM 3363 C C . THR A 1 421 ? -34.179 -9.653 36.223 1.00 34.97 421 THR A C 1
ATOM 3365 O O . THR A 1 421 ? -34.618 -9.975 37.324 1.00 34.97 421 THR A O 1
ATOM 3368 N N . GLY A 1 422 ? -34.147 -8.387 35.813 1.00 32.59 422 GLY A N 1
ATOM 3369 C CA . GLY A 1 422 ? -34.994 -7.330 36.338 1.00 32.59 422 GLY A CA 1
ATOM 3370 C C . GLY A 1 422 ? -36.353 -7.445 35.665 1.00 32.59 422 GLY A C 1
ATOM 3371 O O . GLY A 1 422 ? -36.472 -7.294 34.451 1.00 32.59 422 GLY A O 1
ATOM 3372 N N . THR A 1 423 ? -37.361 -7.776 36.461 1.00 32.84 423 THR A N 1
ATOM 3373 C CA . THR A 1 423 ? -38.788 -7.726 36.141 1.00 32.84 423 THR A CA 1
ATOM 3374 C C . THR A 1 423 ? -39.124 -6.529 35.256 1.00 32.84 423 THR A C 1
ATOM 3376 O O . THR A 1 423 ? -39.164 -5.391 35.716 1.00 32.84 423 THR A O 1
ATOM 3379 N N . ARG A 1 424 ? -39.395 -6.801 33.979 1.00 32.84 424 ARG A N 1
ATOM 3380 C CA . ARG A 1 424 ? -40.052 -5.863 33.076 1.00 32.84 424 ARG A CA 1
ATOM 3381 C C . ARG A 1 424 ? -41.517 -5.822 33.503 1.00 32.84 424 ARG A C 1
ATOM 3383 O O . ARG A 1 424 ? -42.300 -6.677 33.101 1.00 32.84 424 ARG A O 1
ATOM 3390 N N . THR A 1 425 ? -41.852 -4.898 34.400 1.00 32.72 425 THR A N 1
ATOM 3391 C CA . THR A 1 425 ? -43.241 -4.537 34.676 1.00 32.72 425 THR A CA 1
ATOM 3392 C C . THR A 1 425 ? -43.861 -4.095 33.358 1.00 32.72 425 THR A C 1
ATOM 3394 O O . THR A 1 425 ? -43.399 -3.150 32.720 1.00 32.72 425 THR A O 1
ATOM 3397 N N . ALA A 1 426 ? -44.846 -4.866 32.906 1.00 36.56 426 ALA A N 1
ATOM 3398 C CA . ALA A 1 426 ? -45.816 -4.401 31.941 1.00 36.56 426 ALA A CA 1
ATOM 3399 C C . ALA A 1 426 ? -46.580 -3.265 32.621 1.00 36.56 426 ALA A C 1
ATOM 3401 O O . ALA A 1 426 ? -47.270 -3.501 33.610 1.00 36.56 426 ALA A O 1
ATOM 3402 N N . GLU A 1 427 ? -46.378 -2.046 32.142 1.00 32.38 427 GLU A N 1
ATOM 3403 C CA . GLU A 1 427 ? -47.264 -0.933 32.442 1.00 32.38 427 GLU A CA 1
ATOM 3404 C C . GLU A 1 427 ? -48.201 -0.822 31.239 1.00 32.38 427 GLU A C 1
ATOM 3406 O O . GLU A 1 427 ? -47.777 -0.545 30.113 1.00 32.38 427 GLU A O 1
ATOM 3411 N N . GLU A 1 428 ? -49.443 -1.229 31.492 1.00 35.53 428 GLU A N 1
ATOM 3412 C CA . GLU A 1 428 ? -50.629 -0.840 30.742 1.00 35.53 428 GLU A CA 1
ATOM 3413 C C . GLU A 1 428 ? -50.756 0.688 30.808 1.00 35.53 428 GLU A C 1
ATOM 3415 O O . GLU A 1 428 ? -50.699 1.246 31.902 1.00 35.53 428 GLU A O 1
ATOM 3420 N N . ASP A 1 429 ? -50.850 1.341 29.647 1.00 35.81 429 ASP A N 1
ATOM 3421 C CA . ASP A 1 429 ? -51.897 2.319 29.292 1.00 35.81 429 ASP A CA 1
ATOM 3422 C C . ASP A 1 429 ? -51.714 2.830 27.850 1.00 35.81 429 ASP A C 1
ATOM 3424 O O . ASP A 1 429 ? -50.605 3.300 27.493 1.00 35.81 429 ASP A O 1
#

Organism: NCBI:txid2316362